Protein AF-A0A423VAD0-F1 (afdb_monomer_lite)

Structure (mmCIF, N/CA/C/O backbone):
data_AF-A0A423VAD0-F1
#
_entry.id   AF-A0A423VAD0-F1
#
loop_
_atom_site.group_PDB
_atom_site.id
_atom_site.type_symbol
_atom_site.label_atom_id
_atom_site.label_alt_id
_atom_site.label_comp_id
_atom_site.label_asym_id
_atom_site.label_entity_id
_atom_site.label_seq_id
_atom_site.pdbx_PDB_ins_code
_atom_site.Cartn_x
_atom_site.Cartn_y
_atom_site.Cartn_z
_atom_site.occupancy
_atom_site.B_iso_or_equiv
_atom_site.auth_seq_id
_atom_site.auth_comp_id
_atom_site.auth_asym_id
_atom_site.auth_atom_id
_atom_site.pdbx_PDB_model_num
ATOM 1 N N . MET A 1 1 ? 14.110 -8.536 2.008 1.00 64.75 1 MET A N 1
ATOM 2 C CA . MET A 1 1 ? 13.795 -7.100 1.886 1.00 64.75 1 MET A CA 1
ATOM 3 C C . MET A 1 1 ? 12.645 -6.862 0.919 1.00 64.75 1 MET A C 1
ATOM 5 O O . MET A 1 1 ? 12.674 -7.348 -0.203 1.00 64.75 1 MET A O 1
ATOM 9 N N . ALA A 1 2 ? 11.632 -6.117 1.359 1.00 77.94 2 ALA A N 1
ATOM 10 C CA . ALA A 1 2 ? 10.536 -5.633 0.522 1.00 77.94 2 ALA A CA 1
ATOM 11 C C . ALA A 1 2 ? 10.443 -4.111 0.648 1.00 77.94 2 ALA A C 1
ATOM 13 O O . ALA A 1 2 ? 10.500 -3.592 1.762 1.00 77.94 2 ALA A O 1
ATOM 14 N N . GLY A 1 3 ? 10.275 -3.401 -0.464 1.00 88.12 3 GLY A N 1
ATOM 15 C CA . GLY A 1 3 ? 10.069 -1.961 -0.432 1.00 88.12 3 GLY A CA 1
ATOM 16 C C . GLY A 1 3 ? 8.711 -1.564 0.150 1.00 88.12 3 GLY A C 1
ATOM 17 O O . GLY A 1 3 ? 7.697 -2.228 -0.081 1.00 88.12 3 GLY A O 1
ATOM 18 N N . VAL A 1 4 ? 8.691 -0.444 0.870 1.00 91.06 4 VAL A N 1
ATOM 19 C CA . VAL A 1 4 ? 7.504 0.187 1.457 1.00 91.06 4 VAL A CA 1
ATOM 20 C C . VAL A 1 4 ? 7.552 1.704 1.264 1.00 91.06 4 VAL A C 1
ATOM 22 O O . VAL A 1 4 ? 8.609 2.292 1.045 1.00 91.06 4 VAL A O 1
ATOM 25 N N . CYS A 1 5 ? 6.385 2.337 1.338 1.00 91.94 5 CYS A N 1
ATOM 26 C CA . CYS A 1 5 ? 6.221 3.783 1.225 1.00 91.94 5 CYS A CA 1
ATOM 27 C C . CYS A 1 5 ? 5.846 4.369 2.590 1.00 91.94 5 CYS A C 1
ATOM 29 O O . CYS A 1 5 ? 5.021 3.793 3.307 1.00 91.94 5 CYS A O 1
ATOM 31 N N . LEU A 1 6 ? 6.401 5.533 2.929 1.00 90.19 6 LEU A N 1
ATOM 32 C CA . LEU A 1 6 ? 6.030 6.292 4.124 1.00 90.19 6 LEU A CA 1
ATOM 33 C C . LEU A 1 6 ? 5.106 7.447 3.730 1.00 90.19 6 LEU A C 1
ATOM 35 O O . LEU A 1 6 ? 5.550 8.483 3.233 1.00 90.19 6 LEU A O 1
ATOM 39 N N . GLY A 1 7 ? 3.804 7.242 3.928 1.00 86.06 7 GLY A N 1
ATOM 40 C CA . GLY A 1 7 ? 2.803 8.299 3.791 1.00 86.06 7 GLY A CA 1
ATOM 41 C C . GLY A 1 7 ? 2.794 9.259 4.986 1.00 86.06 7 GLY A C 1
ATOM 42 O O . GLY A 1 7 ? 3.551 9.093 5.947 1.00 86.06 7 GLY A O 1
ATOM 43 N N . ASN A 1 8 ? 1.911 10.256 4.932 1.00 87.69 8 ASN A N 1
ATOM 44 C CA . ASN A 1 8 ? 1.850 11.335 5.920 1.00 87.69 8 ASN A CA 1
ATOM 45 C C . ASN A 1 8 ? 1.626 10.851 7.359 1.00 87.69 8 ASN A C 1
ATOM 47 O O . ASN A 1 8 ? 2.224 11.419 8.267 1.00 87.69 8 ASN A O 1
ATOM 51 N N . ASP A 1 9 ? 0.801 9.827 7.590 1.00 89.88 9 ASP A N 1
ATOM 52 C CA . ASP A 1 9 ? 0.540 9.326 8.947 1.00 89.88 9 ASP A CA 1
ATOM 53 C C . ASP A 1 9 ? 1.790 8.668 9.540 1.00 89.88 9 ASP A C 1
ATOM 55 O O . ASP A 1 9 ? 2.101 8.863 10.714 1.00 89.88 9 ASP A O 1
ATOM 59 N N . VAL A 1 10 ? 2.566 7.951 8.717 1.00 90.25 10 VAL A N 1
ATOM 60 C CA . VAL A 1 10 ? 3.849 7.384 9.159 1.00 90.25 10 VAL A CA 1
ATOM 61 C C . VAL A 1 10 ? 4.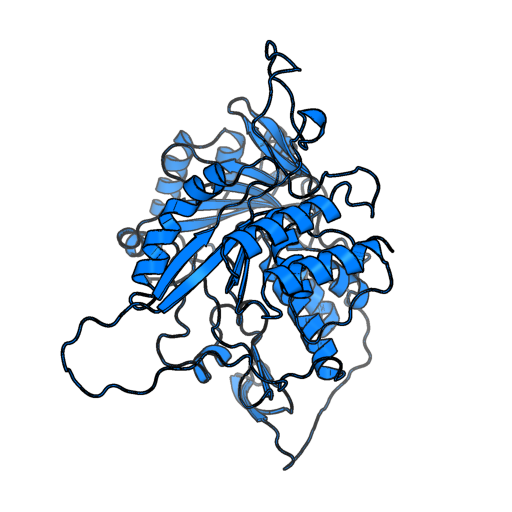843 8.497 9.469 1.00 90.25 10 VAL A C 1
ATOM 63 O O . VAL A 1 10 ? 5.497 8.459 10.504 1.00 90.25 10 VAL A O 1
ATOM 66 N N . GLN A 1 11 ? 4.936 9.512 8.611 1.00 89.88 11 GLN A N 1
ATOM 67 C CA . GLN A 1 11 ? 5.843 10.640 8.831 1.00 89.88 11 GLN A CA 1
ATOM 68 C C . GLN A 1 11 ? 5.476 11.441 10.090 1.00 89.88 11 GLN A C 1
ATOM 70 O O . GLN A 1 11 ? 6.362 11.827 10.848 1.00 89.88 11 GLN A O 1
ATOM 75 N N . GLN A 1 12 ? 4.184 11.647 10.364 1.00 89.19 12 GLN A N 1
ATOM 76 C CA . GLN A 1 12 ? 3.722 12.280 11.603 1.00 89.19 12 GLN A CA 1
ATOM 77 C C . GLN A 1 12 ? 4.050 11.440 12.840 1.00 89.19 12 GLN A C 1
ATOM 79 O O . GLN A 1 12 ? 4.456 11.997 13.860 1.00 89.19 12 GLN A O 1
ATOM 84 N N . LEU A 1 13 ? 3.901 10.113 12.754 1.00 87.94 13 LEU A N 1
ATOM 85 C CA . LEU A 1 13 ? 4.298 9.198 13.822 1.00 87.94 13 LEU A CA 1
ATOM 86 C C . LEU A 1 13 ? 5.807 9.299 14.089 1.00 87.94 13 LEU A C 1
ATOM 88 O O . LEU A 1 13 ? 6.215 9.514 15.228 1.00 87.94 13 LEU A O 1
ATOM 92 N N . LEU A 1 14 ? 6.629 9.207 13.040 1.00 89.50 14 LEU A N 1
ATOM 93 C CA . LEU A 1 14 ? 8.085 9.292 13.152 1.00 89.50 14 LEU A CA 1
ATOM 94 C C . LEU A 1 14 ? 8.522 10.654 13.701 1.00 89.50 14 LEU A C 1
ATOM 96 O O . LEU A 1 14 ? 9.296 10.701 14.643 1.00 89.50 14 LEU A O 1
ATOM 100 N N . LYS A 1 15 ? 7.942 11.766 13.241 1.00 88.94 15 LYS A N 1
ATOM 101 C CA . LYS A 1 15 ? 8.252 13.104 13.777 1.00 88.94 15 LYS A CA 1
ATOM 102 C C . LYS A 1 15 ? 8.069 13.210 15.299 1.00 88.94 15 LYS A C 1
ATOM 104 O O . LYS A 1 15 ? 8.718 14.033 15.936 1.00 88.94 15 LYS A O 1
ATOM 109 N N . ARG A 1 16 ? 7.156 12.423 15.875 1.00 86.38 16 ARG A N 1
ATOM 110 C CA . ARG A 1 16 ? 6.853 12.436 17.313 1.00 86.38 16 ARG A CA 1
ATOM 111 C C . ARG A 1 16 ? 7.704 11.462 18.122 1.00 86.38 16 ARG A C 1
ATOM 113 O O . ARG A 1 16 ? 7.994 11.762 19.274 1.00 86.38 16 ARG A O 1
ATOM 120 N N . PHE A 1 17 ? 8.030 10.302 17.557 1.00 83.12 17 PHE A N 1
ATOM 121 C CA . PHE A 1 17 ? 8.564 9.162 18.313 1.00 83.12 17 PHE A CA 1
ATOM 122 C C . PHE A 1 17 ? 9.903 8.633 17.800 1.00 83.12 17 PHE A C 1
ATOM 124 O O . PHE A 1 17 ? 10.490 7.767 18.440 1.00 83.12 17 PHE A O 1
ATOM 131 N N . ASP A 1 18 ? 10.377 9.110 16.653 1.00 86.69 18 ASP A N 1
ATOM 132 C CA . ASP A 1 18 ? 11.647 8.691 16.085 1.00 86.69 18 ASP A CA 1
ATOM 133 C C . ASP A 1 18 ? 12.791 9.566 16.608 1.00 86.69 18 ASP A C 1
ATOM 135 O O . ASP A 1 18 ? 13.058 10.648 16.087 1.00 86.69 18 ASP A O 1
ATOM 139 N N . GLY A 1 19 ? 13.476 9.079 17.641 1.00 82.38 19 GLY A N 1
ATOM 140 C CA . GLY A 1 19 ? 14.616 9.749 18.268 1.00 82.38 19 GLY A CA 1
ATOM 141 C C . GLY A 1 19 ? 15.916 9.677 17.470 1.00 82.38 19 GLY A C 1
ATOM 142 O O . GLY A 1 19 ? 16.950 10.068 17.995 1.00 82.38 19 GLY A O 1
ATOM 143 N N . LEU A 1 20 ? 15.880 9.155 16.245 1.00 82.38 20 LEU A N 1
ATOM 144 C CA . LEU A 1 20 ? 17.068 8.896 15.436 1.00 82.38 20 LEU A CA 1
ATOM 145 C C . LEU A 1 20 ? 17.014 9.597 14.062 1.00 82.38 20 LEU A C 1
ATOM 147 O O . LEU A 1 20 ? 17.684 9.181 13.107 1.00 82.38 20 LEU A O 1
ATOM 151 N N . SER A 1 21 ? 16.135 10.597 13.912 1.00 81.75 21 SER A N 1
ATOM 152 C CA . SER A 1 21 ? 15.786 11.275 12.646 1.00 81.75 21 SER A CA 1
ATOM 153 C C . SER A 1 21 ? 16.973 11.769 11.798 1.00 81.75 21 SER A C 1
ATOM 155 O O . SER A 1 21 ? 16.810 11.994 10.601 1.00 81.75 21 SER A O 1
ATOM 157 N N . GLU A 1 22 ? 18.158 11.897 12.394 1.00 79.69 22 GLU A N 1
ATOM 158 C CA . GLU A 1 22 ? 19.431 12.188 11.737 1.00 79.69 22 GLU A CA 1
ATOM 159 C C . GLU A 1 22 ? 19.926 11.078 10.797 1.00 79.69 22 GLU A C 1
ATOM 161 O O . GLU A 1 22 ? 20.658 11.368 9.854 1.00 79.69 22 GLU A O 1
ATOM 166 N N . ILE A 1 23 ? 19.528 9.822 11.019 1.00 82.25 23 ILE A N 1
ATOM 167 C CA . ILE A 1 23 ? 19.828 8.713 10.109 1.00 82.25 23 ILE A CA 1
ATOM 168 C C . ILE A 1 23 ? 18.720 8.663 9.048 1.00 82.25 23 ILE A C 1
ATOM 170 O O . ILE A 1 23 ? 17.555 8.425 9.397 1.00 82.25 23 ILE A O 1
ATOM 174 N N . PRO A 1 24 ? 19.047 8.854 7.758 1.00 85.94 24 PRO A N 1
ATOM 175 C CA . PRO A 1 24 ? 18.057 8.816 6.693 1.00 85.94 24 PRO A CA 1
ATOM 176 C C . PRO A 1 24 ? 17.346 7.464 6.626 1.00 85.94 24 PRO A C 1
ATOM 178 O O . PRO A 1 24 ? 17.976 6.413 6.550 1.00 85.94 24 PRO A O 1
ATOM 181 N N . LEU A 1 25 ? 16.013 7.491 6.613 1.00 89.62 25 LEU A N 1
ATOM 182 C CA . LEU A 1 25 ? 15.210 6.268 6.578 1.00 89.62 25 LEU A CA 1
ATOM 183 C C . LEU A 1 25 ? 14.926 5.782 5.153 1.00 89.62 25 LEU A C 1
ATOM 185 O O . LEU A 1 25 ? 14.546 4.634 4.956 1.00 89.62 25 LEU A O 1
ATOM 189 N N . GLY A 1 26 ? 15.074 6.629 4.141 1.00 92.50 26 GLY A N 1
ATOM 190 C CA . GLY A 1 26 ? 14.735 6.289 2.767 1.00 92.50 26 GLY A CA 1
ATOM 191 C C . GLY A 1 26 ? 15.058 7.416 1.805 1.00 92.50 26 GLY A C 1
ATOM 192 O O . GLY A 1 26 ? 15.664 8.414 2.186 1.00 92.50 26 GLY A O 1
ATOM 193 N N . MET A 1 27 ? 14.629 7.256 0.558 1.00 92.12 27 MET A N 1
ATOM 194 C CA . MET A 1 27 ? 14.809 8.271 -0.479 1.00 92.12 27 MET A CA 1
ATOM 195 C C . MET A 1 27 ? 13.488 8.915 -0.837 1.00 92.12 27 MET A C 1
ATOM 197 O O . MET A 1 27 ? 12.448 8.258 -0.896 1.00 92.12 27 MET A O 1
ATOM 201 N N . GLN A 1 28 ? 13.555 10.205 -1.121 1.00 92.06 28 GLN A N 1
ATOM 202 C CA . GLN A 1 28 ? 12.422 10.966 -1.597 1.00 92.06 28 GLN A CA 1
ATOM 203 C C . GLN A 1 28 ? 12.138 10.624 -3.066 1.00 92.06 28 GLN A C 1
ATOM 205 O O . GLN A 1 28 ? 12.994 10.828 -3.921 1.00 92.06 28 GLN A O 1
ATOM 210 N N . ALA A 1 29 ? 10.928 10.147 -3.350 1.00 91.94 29 ALA A N 1
ATOM 211 C CA . ALA A 1 29 ? 10.384 10.023 -4.695 1.00 91.94 29 ALA A CA 1
ATOM 212 C C . ALA A 1 29 ? 9.397 11.167 -4.951 1.00 91.94 29 ALA A C 1
ATOM 214 O O . ALA A 1 29 ? 8.457 11.378 -4.173 1.00 91.94 29 ALA A O 1
ATOM 215 N N . MET A 1 30 ? 9.619 11.889 -6.048 1.00 92.56 30 MET A N 1
ATOM 216 C CA . MET A 1 30 ? 8.845 13.079 -6.415 1.00 92.56 30 MET A CA 1
ATOM 217 C C . MET A 1 30 ? 7.908 12.835 -7.597 1.00 92.56 30 MET A C 1
ATOM 219 O O . MET A 1 30 ? 6.948 13.573 -7.788 1.00 92.56 30 MET A O 1
ATOM 223 N N . LEU A 1 31 ? 8.156 11.786 -8.380 1.00 94.19 31 LEU A N 1
ATOM 224 C CA . LEU A 1 31 ? 7.397 11.479 -9.584 1.00 94.19 31 LEU A CA 1
ATOM 225 C C . LEU A 1 31 ? 7.005 10.000 -9.625 1.00 94.19 31 LEU A C 1
ATOM 227 O O . LEU A 1 31 ? 7.768 9.108 -9.236 1.00 94.19 31 LEU A O 1
ATOM 231 N N . LEU A 1 32 ? 5.810 9.744 -10.150 1.00 94.25 32 LEU A N 1
ATOM 232 C CA . LEU A 1 32 ? 5.531 8.509 -10.864 1.00 94.25 32 LEU A CA 1
ATOM 233 C C . LEU A 1 32 ? 5.855 8.749 -12.332 1.00 94.25 32 LEU A C 1
ATOM 235 O O . LEU A 1 32 ? 5.406 9.727 -12.938 1.00 94.25 32 LEU A O 1
ATOM 239 N N . GLN A 1 33 ? 6.635 7.841 -12.890 1.00 95.81 33 GLN A N 1
ATOM 240 C CA . GLN A 1 33 ? 7.090 7.917 -14.267 1.00 95.81 33 GLN A CA 1
ATOM 241 C C . GLN A 1 33 ? 6.909 6.575 -14.959 1.00 95.81 33 GLN A C 1
ATOM 243 O O . GLN A 1 33 ? 6.750 5.542 -14.313 1.00 95.81 33 GLN A O 1
ATOM 248 N N . SER A 1 34 ? 6.907 6.591 -16.280 1.00 94.75 34 SER A N 1
ATOM 249 C CA . SER A 1 34 ? 6.907 5.403 -17.124 1.00 94.75 34 SER A CA 1
ATOM 250 C C . SER A 1 34 ? 8.080 5.444 -18.089 1.00 94.75 34 SER A C 1
ATOM 252 O O . SER A 1 34 ? 8.756 6.468 -18.191 1.00 94.75 34 SER A O 1
ATOM 254 N N . LEU A 1 35 ? 8.342 4.321 -18.745 1.00 93.06 35 LEU A N 1
ATOM 255 C CA . LEU A 1 35 ? 9.378 4.205 -19.758 1.00 93.06 35 LEU A CA 1
ATOM 256 C C . LEU A 1 35 ? 8.719 3.907 -21.106 1.00 93.06 35 LEU A C 1
ATOM 258 O O . LEU A 1 35 ? 7.972 2.929 -21.220 1.00 93.06 35 LEU A O 1
ATOM 262 N N . ASP A 1 36 ? 8.987 4.742 -22.103 1.00 86.94 36 ASP A N 1
ATOM 263 C CA . ASP A 1 36 ? 8.614 4.467 -23.489 1.00 86.94 36 ASP A CA 1
ATOM 264 C C . ASP A 1 36 ? 9.477 3.322 -24.069 1.00 86.94 36 ASP A C 1
ATOM 266 O O . ASP A 1 36 ? 10.528 2.987 -23.514 1.00 86.94 36 ASP A O 1
ATOM 270 N N . PRO A 1 37 ? 9.070 2.692 -25.190 1.00 83.12 37 PRO A N 1
ATOM 271 C CA . PRO A 1 37 ? 9.843 1.613 -25.816 1.00 83.12 37 PRO A CA 1
ATOM 272 C C . PRO A 1 37 ? 11.271 1.993 -26.237 1.00 83.12 37 PRO A C 1
ATOM 274 O O . PRO A 1 37 ? 12.100 1.108 -26.424 1.00 83.12 37 PRO A O 1
ATOM 277 N N . ASP A 1 38 ? 11.553 3.285 -26.399 1.00 87.38 38 ASP A N 1
ATOM 278 C CA . ASP A 1 38 ? 12.866 3.845 -26.734 1.00 87.38 38 ASP A CA 1
ATOM 279 C C . ASP A 1 38 ? 13.691 4.244 -25.494 1.00 87.38 38 ASP A C 1
ATOM 281 O O . ASP A 1 38 ? 14.690 4.946 -25.618 1.00 87.38 38 ASP A O 1
ATOM 285 N N . ASN A 1 39 ? 13.277 3.800 -24.302 1.00 88.62 39 ASN A N 1
ATOM 286 C CA . ASN A 1 39 ? 13.847 4.154 -23.001 1.00 88.62 39 ASN A CA 1
ATOM 287 C C . ASN A 1 39 ? 13.663 5.627 -22.585 1.00 88.62 39 ASN A C 1
ATOM 289 O O . ASN A 1 39 ? 14.276 6.072 -21.611 1.00 88.62 39 ASN A O 1
ATOM 293 N N . THR A 1 40 ? 12.779 6.385 -23.240 1.00 91.81 40 THR A N 1
ATOM 294 C CA . THR A 1 40 ? 12.458 7.747 -22.797 1.00 91.81 40 THR A CA 1
ATOM 295 C C . THR A 1 40 ? 11.637 7.723 -21.507 1.00 91.81 40 THR A C 1
ATOM 297 O O . THR A 1 40 ? 10.582 7.089 -21.427 1.00 91.81 40 THR A O 1
ATOM 300 N N . ILE A 1 41 ? 12.092 8.453 -20.485 1.00 94.62 41 ILE A N 1
ATOM 301 C CA . ILE A 1 41 ? 11.360 8.615 -19.224 1.00 94.62 41 ILE A CA 1
ATOM 302 C C . ILE A 1 41 ? 10.182 9.574 -19.434 1.00 94.62 41 ILE A C 1
ATOM 304 O O . ILE A 1 41 ? 10.354 10.714 -19.866 1.00 94.62 41 ILE A O 1
ATOM 308 N N . ARG A 1 42 ? 8.977 9.132 -19.067 1.00 94.75 42 ARG A N 1
ATOM 309 C CA . ARG A 1 42 ? 7.734 9.913 -19.120 1.00 94.75 42 ARG A CA 1
ATOM 310 C C . ARG A 1 42 ? 7.122 10.058 -17.729 1.00 94.75 42 ARG A C 1
ATOM 312 O O . ARG A 1 42 ? 6.392 9.159 -17.294 1.00 94.75 42 ARG A O 1
ATOM 319 N N . PRO A 1 43 ? 7.399 11.158 -17.012 1.00 94.75 43 PRO A N 1
ATOM 320 C CA . PRO A 1 43 ? 6.664 11.507 -15.802 1.00 94.75 43 PRO A CA 1
ATOM 321 C C . PRO A 1 43 ? 5.174 11.667 -16.112 1.00 94.75 43 PRO A C 1
ATOM 323 O O . PRO A 1 43 ? 4.815 12.244 -17.135 1.00 94.75 43 PRO A O 1
ATOM 326 N N . PHE A 1 44 ? 4.306 11.160 -15.239 1.00 93.88 44 PHE A N 1
ATOM 327 C CA . PHE A 1 44 ? 2.852 11.268 -15.425 1.00 93.88 44 PHE A CA 1
ATOM 328 C C . PHE A 1 44 ? 2.089 11.674 -14.161 1.00 93.88 44 PHE A C 1
ATOM 330 O O . PHE A 1 44 ? 0.887 11.922 -14.226 1.00 93.88 44 PHE A O 1
ATOM 337 N N . MET A 1 45 ? 2.746 11.712 -13.000 1.00 91.81 45 MET A N 1
ATOM 338 C CA . MET A 1 45 ? 2.131 12.171 -11.757 1.00 91.81 45 MET A CA 1
ATOM 339 C C . MET A 1 45 ? 3.194 12.676 -10.793 1.00 91.81 45 MET A C 1
ATOM 341 O O . MET A 1 45 ? 4.160 11.969 -10.512 1.00 91.81 45 MET A O 1
ATOM 345 N N . GLU A 1 46 ? 2.979 13.859 -10.232 1.00 91.94 46 GLU A N 1
ATOM 346 C CA . GLU A 1 46 ? 3.761 14.340 -9.099 1.00 91.94 46 GLU A CA 1
ATOM 347 C C . GLU A 1 46 ? 3.288 13.681 -7.804 1.00 91.94 46 GLU A C 1
ATOM 349 O O . GLU A 1 46 ? 2.093 13.510 -7.547 1.00 91.94 46 GLU A O 1
ATOM 354 N N . ILE A 1 47 ? 4.247 13.288 -6.976 1.00 87.19 47 ILE A N 1
ATOM 355 C CA . ILE A 1 47 ? 4.025 12.686 -5.669 1.00 87.19 47 ILE A CA 1
ATOM 356 C C . ILE A 1 47 ? 5.023 13.257 -4.665 1.00 87.19 47 ILE A C 1
ATOM 358 O O . ILE A 1 47 ? 5.998 13.910 -5.010 1.00 87.19 47 ILE A O 1
ATOM 362 N N . ASN A 1 48 ? 4.794 12.977 -3.389 1.00 85.75 48 ASN A N 1
ATOM 363 C CA . ASN A 1 48 ? 5.769 13.228 -2.342 1.00 85.75 48 ASN A CA 1
ATOM 364 C C . ASN A 1 48 ? 5.750 12.017 -1.408 1.00 85.75 48 ASN A C 1
ATOM 366 O O . ASN A 1 48 ? 4.843 11.871 -0.585 1.00 85.75 48 ASN A O 1
ATOM 370 N N . ARG A 1 49 ? 6.675 11.078 -1.629 1.00 87.06 49 ARG A N 1
ATOM 371 C CA . ARG A 1 49 ? 6.736 9.807 -0.898 1.00 87.06 49 ARG A CA 1
ATOM 372 C C . ARG A 1 49 ? 8.174 9.477 -0.534 1.00 87.06 49 ARG A C 1
ATOM 374 O O . ARG A 1 49 ? 9.041 9.498 -1.397 1.00 87.06 49 ARG A O 1
ATOM 381 N N . ILE A 1 50 ? 8.403 9.073 0.712 1.00 92.31 50 ILE A N 1
ATOM 382 C CA . ILE A 1 50 ? 9.679 8.472 1.105 1.00 92.31 50 ILE A CA 1
ATOM 383 C C . ILE A 1 50 ? 9.593 6.968 0.841 1.00 92.31 50 ILE A C 1
ATOM 385 O O . ILE A 1 50 ? 8.737 6.275 1.403 1.00 92.31 50 ILE A O 1
ATOM 389 N N . MET A 1 51 ? 10.478 6.472 -0.015 1.00 94.12 51 MET A N 1
ATOM 390 C CA . MET A 1 51 ? 10.620 5.059 -0.343 1.00 94.12 51 MET A CA 1
ATOM 391 C C . MET A 1 51 ? 11.704 4.442 0.536 1.00 94.12 51 MET A C 1
ATOM 393 O O . MET A 1 51 ? 12.839 4.918 0.584 1.00 94.12 51 MET A O 1
ATOM 397 N N . THR A 1 52 ? 11.348 3.380 1.253 1.00 94.75 52 THR A N 1
ATOM 398 C CA . THR A 1 52 ? 12.253 2.654 2.150 1.00 94.75 52 THR A CA 1
ATOM 399 C C . THR A 1 52 ? 12.049 1.142 2.035 1.00 94.75 52 THR A C 1
ATOM 401 O O . THR A 1 52 ? 11.227 0.675 1.245 1.00 94.75 52 THR A O 1
ATOM 404 N N . SER A 1 53 ? 12.802 0.355 2.796 1.00 93.31 53 SER A N 1
ATOM 405 C CA . SER A 1 53 ? 12.576 -1.075 2.972 1.00 93.31 53 SER A CA 1
ATOM 406 C C . SER A 1 53 ? 11.792 -1.333 4.261 1.00 93.31 53 SER A C 1
ATOM 408 O O . SER A 1 53 ? 11.866 -0.572 5.228 1.00 93.31 53 SER A O 1
ATOM 410 N N . TRP A 1 54 ? 11.017 -2.419 4.283 1.00 89.31 54 TRP A N 1
ATOM 411 C CA . TRP A 1 54 ? 10.349 -2.872 5.504 1.00 89.31 54 TRP A CA 1
ATOM 412 C C . TRP A 1 54 ? 11.353 -3.118 6.628 1.00 89.31 54 TRP A C 1
ATOM 414 O O . TRP A 1 54 ? 11.088 -2.742 7.762 1.00 89.31 54 TRP A O 1
ATOM 424 N N . ASP A 1 55 ? 12.509 -3.694 6.302 1.00 88.06 55 ASP A N 1
ATOM 425 C CA . ASP A 1 55 ? 13.532 -4.039 7.285 1.00 88.06 55 ASP A CA 1
ATOM 426 C C . ASP A 1 55 ? 14.127 -2.771 7.916 1.00 88.06 55 ASP A C 1
ATOM 428 O O . ASP A 1 55 ? 14.242 -2.710 9.138 1.00 88.06 55 ASP A O 1
ATOM 432 N N . ALA A 1 56 ? 14.377 -1.716 7.127 1.00 90.06 56 ALA A N 1
ATOM 433 C CA . ALA A 1 56 ? 14.811 -0.419 7.646 1.00 90.06 56 ALA A CA 1
ATOM 434 C C . ALA A 1 56 ? 13.746 0.215 8.556 1.00 90.06 56 ALA A C 1
ATOM 436 O O . ALA A 1 56 ? 14.042 0.555 9.699 1.00 90.06 56 ALA A O 1
ATOM 437 N N . LEU A 1 57 ? 12.489 0.316 8.099 1.00 90.81 57 LEU A N 1
ATOM 438 C CA . LEU A 1 57 ? 11.393 0.878 8.900 1.00 90.81 57 LEU A CA 1
ATOM 439 C C . LEU A 1 57 ? 11.149 0.085 10.191 1.00 90.81 57 LEU A C 1
ATOM 441 O O . LEU A 1 57 ? 11.011 0.673 11.262 1.00 90.81 57 LEU A O 1
ATOM 445 N N . TYR A 1 58 ? 11.091 -1.243 10.105 1.00 86.50 58 TYR A N 1
ATOM 446 C CA . TYR A 1 58 ? 10.855 -2.110 11.254 1.00 86.50 58 TYR A CA 1
ATOM 447 C C . TYR A 1 58 ? 11.998 -2.010 12.261 1.00 86.50 58 TYR A C 1
ATOM 449 O O . TYR A 1 58 ? 11.742 -1.776 13.439 1.00 86.50 58 TYR A O 1
ATOM 457 N N . SER A 1 59 ? 13.248 -2.128 11.806 1.00 86.12 59 SER A N 1
ATOM 458 C CA . SER A 1 59 ? 14.431 -2.054 12.674 1.00 86.12 59 SER A CA 1
ATOM 459 C C . SER A 1 59 ? 14.540 -0.689 13.344 1.00 86.12 59 SER A C 1
ATOM 461 O O . SER A 1 59 ? 14.898 -0.598 14.515 1.00 86.12 59 SER A O 1
ATOM 463 N N . ARG A 1 60 ? 14.144 0.366 12.629 1.00 87.19 60 ARG A N 1
ATOM 464 C CA . ARG A 1 60 ? 14.081 1.728 13.138 1.00 87.19 60 ARG A CA 1
ATOM 465 C C . ARG A 1 60 ? 13.038 1.922 14.233 1.00 87.19 60 ARG A C 1
ATOM 467 O O . ARG A 1 60 ? 13.345 2.453 15.299 1.00 87.19 60 ARG A O 1
ATOM 474 N N . LEU A 1 61 ? 11.805 1.489 13.985 1.00 85.25 61 LEU A N 1
ATOM 475 C CA . LEU A 1 61 ? 10.738 1.542 14.984 1.00 85.25 61 LEU A CA 1
ATOM 476 C C . LEU A 1 61 ? 11.081 0.669 16.193 1.00 85.25 61 LEU A C 1
ATOM 478 O O . LEU A 1 61 ? 10.839 1.063 17.330 1.00 85.25 61 LEU A O 1
ATOM 482 N N . ARG A 1 62 ? 11.687 -0.497 15.950 1.00 81.50 62 ARG A N 1
ATOM 483 C CA . ARG A 1 62 ? 12.105 -1.420 16.999 1.00 81.50 62 ARG A CA 1
ATOM 484 C C . ARG A 1 62 ? 13.190 -0.812 17.880 1.00 81.50 62 ARG A C 1
ATOM 486 O O . ARG A 1 62 ? 13.018 -0.829 19.089 1.00 81.50 62 ARG A O 1
ATOM 493 N N . ALA A 1 63 ? 14.218 -0.201 17.293 1.00 79.81 63 ALA A N 1
ATOM 494 C CA . ALA A 1 63 ? 15.281 0.467 18.040 1.00 79.81 63 ALA A CA 1
ATOM 495 C C . ALA A 1 63 ? 14.762 1.625 18.910 1.00 79.81 63 ALA A C 1
ATOM 497 O O . ALA A 1 63 ? 15.245 1.812 20.020 1.00 79.81 63 ALA A O 1
ATOM 498 N N . ASN A 1 64 ? 13.747 2.366 18.453 1.00 76.50 64 ASN A N 1
ATOM 499 C CA . ASN A 1 64 ? 13.077 3.380 19.279 1.00 76.50 64 ASN A CA 1
ATOM 500 C C . ASN A 1 64 ? 12.215 2.777 20.404 1.00 76.50 64 ASN A C 1
ATOM 502 O O . ASN A 1 64 ? 11.926 3.459 21.383 1.00 76.50 64 ASN A O 1
ATOM 506 N N . PHE A 1 65 ? 11.769 1.528 20.258 1.00 76.56 65 PHE A N 1
ATOM 507 C CA . PHE A 1 65 ? 10.880 0.867 21.211 1.00 76.56 65 PHE A CA 1
ATOM 508 C C . PHE A 1 65 ? 11.630 0.056 22.275 1.00 76.56 65 PHE A C 1
ATOM 510 O O . PHE A 1 65 ? 11.323 0.173 23.457 1.00 76.56 65 PHE A O 1
ATOM 517 N N . ASP A 1 66 ? 12.579 -0.792 21.866 1.00 70.56 66 ASP A N 1
ATOM 518 C CA . ASP A 1 66 ? 13.308 -1.701 22.759 1.00 70.56 66 ASP A CA 1
ATOM 519 C C . ASP A 1 66 ? 14.785 -1.351 22.953 1.00 70.56 66 ASP A C 1
ATOM 521 O O . ASP A 1 66 ? 15.471 -2.037 23.714 1.00 70.56 66 ASP A O 1
ATOM 525 N N . PHE A 1 67 ? 15.261 -0.289 22.296 1.00 70.81 67 PHE A N 1
ATOM 526 C CA . PHE A 1 67 ? 16.611 0.260 22.453 1.00 70.81 67 PHE A CA 1
ATOM 527 C C . PHE A 1 67 ? 17.724 -0.740 22.129 1.00 70.81 67 PHE A C 1
ATOM 529 O O . PHE A 1 67 ? 18.836 -0.635 22.648 1.00 70.81 67 PHE A O 1
ATOM 536 N N . ARG A 1 68 ? 17.445 -1.731 21.272 1.00 69.50 68 ARG A N 1
ATOM 537 C CA . ARG A 1 68 ? 18.447 -2.705 20.832 1.00 69.50 68 ARG A CA 1
ATOM 538 C C . ARG A 1 68 ? 19.143 -2.247 19.564 1.00 69.50 68 ARG A C 1
ATOM 540 O O . ARG A 1 68 ? 18.501 -1.867 18.583 1.00 69.50 68 ARG A O 1
ATOM 547 N N . ALA A 1 69 ? 20.467 -2.356 19.585 1.00 71.06 69 ALA A N 1
ATOM 548 C CA . ALA A 1 69 ? 21.283 -2.154 18.405 1.00 71.06 69 ALA A CA 1
ATOM 549 C C . ALA A 1 69 ? 21.013 -3.256 17.371 1.00 71.06 69 ALA A C 1
ATOM 551 O O . ALA A 1 69 ? 20.743 -4.408 17.722 1.00 71.06 69 ALA A O 1
ATOM 552 N N . ASN A 1 70 ? 21.096 -2.895 16.099 1.00 77.00 70 ASN A N 1
ATOM 553 C CA . ASN A 1 70 ? 21.067 -3.810 14.963 1.00 77.00 70 ASN A CA 1
ATOM 554 C C . ASN A 1 70 ? 21.851 -3.199 13.792 1.00 77.00 70 ASN A C 1
ATOM 556 O O . ASN A 1 70 ? 22.291 -2.054 13.876 1.00 77.00 70 ASN A O 1
ATOM 560 N N . ASP A 1 71 ? 21.986 -3.937 12.693 1.00 76.19 71 ASP A N 1
ATOM 561 C CA . ASP A 1 71 ? 22.782 -3.509 11.535 1.00 76.19 71 ASP A CA 1
ATOM 562 C C . ASP A 1 71 ? 22.275 -2.208 10.881 1.00 76.19 71 ASP A C 1
ATOM 564 O O . ASP A 1 71 ? 23.057 -1.485 10.271 1.00 76.19 71 ASP A O 1
ATOM 568 N N . TYR A 1 72 ? 20.987 -1.876 11.029 1.00 70.81 72 TYR A N 1
ATOM 569 C CA . TYR A 1 72 ? 20.403 -0.615 10.550 1.00 70.81 72 TYR A CA 1
ATOM 570 C C . TYR A 1 72 ? 20.506 0.525 11.574 1.00 70.81 72 TYR A C 1
ATOM 572 O O . TYR A 1 72 ? 20.487 1.696 11.203 1.00 70.81 72 TYR A O 1
ATOM 580 N N . VAL A 1 73 ? 20.568 0.200 12.868 1.00 70.31 73 VAL A N 1
ATOM 581 C CA . VAL A 1 73 ? 20.632 1.159 13.979 1.00 70.31 73 VAL A CA 1
ATOM 582 C C . VAL A 1 73 ? 21.657 0.665 15.007 1.00 70.31 73 VAL A C 1
ATOM 584 O O . VAL A 1 73 ? 21.283 0.070 16.020 1.00 70.31 73 VAL A O 1
ATOM 587 N N . PRO A 1 74 ? 22.962 0.876 14.769 1.00 69.56 74 PRO A N 1
ATOM 588 C CA . PRO A 1 74 ? 24.015 0.361 15.646 1.00 69.56 74 PRO A CA 1
ATOM 589 C C . PRO A 1 74 ? 24.103 1.109 16.986 1.00 69.56 74 PRO A C 1
ATOM 591 O O . PRO A 1 74 ? 24.619 0.565 17.959 1.00 69.56 74 PRO A O 1
ATOM 594 N N . GLN A 1 75 ? 23.589 2.343 17.053 1.00 73.19 75 GLN A N 1
ATOM 595 C CA . GLN A 1 75 ? 23.540 3.169 18.262 1.00 73.19 75 GLN A CA 1
ATOM 596 C C . GLN A 1 75 ? 22.087 3.597 18.529 1.00 73.19 75 GLN A C 1
ATOM 598 O O . GLN A 1 75 ? 21.673 4.667 18.088 1.00 73.19 75 GLN 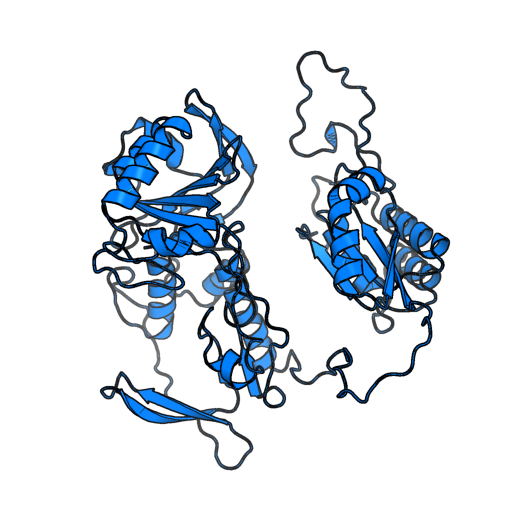A O 1
ATOM 603 N N . PRO A 1 76 ? 21.271 2.746 19.173 1.00 65.88 76 PRO A N 1
ATOM 604 C CA . PRO A 1 76 ? 19.894 3.092 19.523 1.00 65.88 76 PRO A CA 1
ATOM 605 C C . PRO A 1 76 ? 19.865 4.212 20.584 1.00 65.88 76 PRO A C 1
ATOM 607 O O . PRO A 1 76 ? 20.829 4.362 21.341 1.00 65.88 76 PRO A O 1
ATOM 610 N N . PRO A 1 77 ? 18.776 4.997 20.676 1.00 65.62 77 PRO A N 1
ATOM 611 C CA . PRO A 1 77 ? 18.662 6.072 21.654 1.00 65.62 77 PRO A CA 1
ATOM 612 C C . PRO A 1 77 ? 18.671 5.518 23.087 1.00 65.62 77 PRO A C 1
ATOM 614 O O . PRO A 1 77 ? 18.253 4.390 23.348 1.00 65.62 77 PRO A O 1
ATOM 617 N N . VAL A 1 78 ? 19.153 6.324 24.035 1.00 53.28 78 VAL A N 1
ATOM 618 C CA . VAL A 1 78 ? 19.191 5.969 25.461 1.00 53.28 78 VAL A CA 1
ATOM 619 C C . VAL A 1 78 ? 17.798 6.135 26.069 1.00 53.28 78 VAL A C 1
ATOM 621 O O . VAL A 1 78 ? 17.152 7.161 25.862 1.00 53.28 78 VAL A O 1
ATOM 624 N N . SER A 1 79 ? 17.350 5.153 26.855 1.00 44.84 79 SER A N 1
ATOM 625 C CA . SER A 1 79 ? 16.044 5.172 27.517 1.00 44.84 79 SER A CA 1
ATOM 626 C C . SER A 1 79 ? 16.111 4.936 29.021 1.00 44.84 79 SER A C 1
ATOM 628 O O . SER A 1 79 ? 16.975 4.224 29.533 1.00 44.84 79 SER A O 1
ATOM 630 N N . ILE A 1 80 ? 15.131 5.537 29.697 1.00 36.88 80 ILE A N 1
ATOM 631 C CA . ILE A 1 80 ? 14.684 5.245 31.055 1.00 36.88 80 ILE A CA 1
ATOM 632 C C . ILE A 1 80 ? 13.711 4.054 30.949 1.00 36.88 80 ILE A C 1
ATOM 634 O O . ILE A 1 80 ? 12.692 4.170 30.267 1.00 36.88 80 ILE A O 1
ATOM 638 N N . PRO A 1 81 ? 13.977 2.911 31.600 1.00 29.91 81 PRO A N 1
ATOM 639 C CA . PRO A 1 81 ? 13.142 1.727 31.455 1.00 29.91 81 PRO A CA 1
ATOM 640 C C . PRO A 1 81 ? 11.795 1.917 32.165 1.00 29.91 81 PRO A C 1
ATOM 642 O O . PRO A 1 81 ? 11.751 2.305 33.332 1.00 29.91 81 PRO A O 1
ATOM 645 N N . LEU A 1 82 ? 10.698 1.587 31.481 1.00 25.31 82 LEU A N 1
ATOM 646 C CA . LEU A 1 82 ? 9.387 1.403 32.099 1.00 25.31 82 LEU A CA 1
ATOM 647 C C . LEU A 1 82 ? 9.074 -0.097 32.126 1.00 25.31 82 LEU A C 1
ATOM 649 O O . LEU A 1 82 ? 8.971 -0.732 31.077 1.00 25.31 82 LEU A O 1
ATOM 653 N N . ALA A 1 83 ? 8.937 -0.657 33.325 1.00 24.42 83 ALA A N 1
ATOM 654 C CA . ALA A 1 83 ? 8.459 -2.010 33.552 1.00 24.42 83 ALA A CA 1
ATOM 655 C C . ALA A 1 83 ? 7.291 -1.961 34.544 1.00 24.42 83 ALA A C 1
ATOM 657 O O . ALA A 1 83 ? 7.412 -1.361 35.609 1.00 24.42 83 ALA A O 1
ATOM 658 N N . ASP A 1 84 ? 6.224 -2.664 34.169 1.00 29.81 84 ASP A N 1
ATOM 659 C CA . ASP A 1 84 ? 5.070 -3.096 34.967 1.00 29.81 84 ASP A CA 1
ATOM 660 C C . ASP A 1 84 ? 3.752 -2.296 34.829 1.00 29.81 84 ASP A C 1
ATOM 662 O O . ASP A 1 84 ? 3.701 -1.070 34.914 1.00 29.81 84 ASP A O 1
ATOM 666 N N . ILE A 1 85 ? 2.664 -3.053 34.626 1.00 29.95 85 ILE A N 1
ATOM 667 C CA . ILE A 1 85 ? 1.249 -2.654 34.677 1.00 29.95 85 ILE A CA 1
ATOM 668 C C . ILE A 1 85 ? 0.497 -3.821 35.331 1.00 29.95 85 ILE A C 1
ATOM 670 O O . ILE A 1 85 ? 0.599 -4.962 34.883 1.00 29.95 85 ILE A O 1
ATOM 674 N N . LYS A 1 86 ? -0.327 -3.524 36.342 1.00 32.62 86 LYS A N 1
ATOM 675 C CA . LYS A 1 86 ? -1.327 -4.446 36.902 1.00 32.62 86 LYS A CA 1
ATOM 676 C C . LYS A 1 86 ? -2.712 -3.820 36.878 1.00 32.62 86 LYS A C 1
ATOM 678 O O . LYS A 1 86 ? -2.854 -2.635 37.165 1.00 32.62 86 LYS A O 1
ATOM 683 N N . GLN A 1 87 ? -3.732 -4.669 36.789 1.00 29.81 87 GLN A N 1
ATOM 684 C CA . GLN A 1 87 ? -4.794 -4.612 37.796 1.00 29.81 87 GLN A CA 1
ATOM 685 C C . GLN A 1 87 ? -5.310 -6.029 38.107 1.00 29.81 87 GLN A C 1
ATOM 687 O O . GLN A 1 87 ? -4.742 -7.013 37.641 1.00 29.81 87 GLN A O 1
ATOM 692 N N . LEU A 1 88 ? -6.298 -6.134 38.988 1.00 49.47 88 LEU A N 1
ATOM 693 C CA . LEU A 1 88 ? -6.824 -7.349 39.613 1.00 49.47 88 LEU A CA 1
ATOM 694 C C . LEU A 1 88 ? -8.344 -7.194 39.728 1.00 49.47 88 LEU A C 1
ATOM 696 O O . LEU A 1 88 ? -8.788 -6.081 39.955 1.00 49.47 88 LEU A O 1
ATOM 700 N N . GLU A 1 89 ? -9.117 -8.280 39.609 1.00 38.31 89 GLU A N 1
ATOM 701 C CA . GLU A 1 89 ? -10.584 -8.416 39.829 1.00 38.31 89 GLU A CA 1
ATOM 702 C C . GLU A 1 89 ? -11.538 -7.353 39.208 1.00 38.31 89 GLU A C 1
ATOM 704 O O . GLU A 1 89 ? -12.753 -7.433 39.369 1.00 38.31 89 GLU A O 1
ATOM 709 N N . THR A 1 90 ? -11.030 -6.407 38.413 1.00 52.66 90 THR A N 1
ATOM 710 C CA . THR A 1 90 ? -11.689 -5.148 38.007 1.00 52.66 90 THR A CA 1
ATOM 711 C C . THR A 1 90 ? -12.385 -5.167 36.640 1.00 52.66 90 THR A C 1
ATOM 713 O O . THR A 1 90 ? -13.008 -4.179 36.250 1.00 52.66 90 THR A O 1
ATOM 716 N N . GLY A 1 91 ? -12.311 -6.279 35.896 1.00 61.12 91 GLY A N 1
ATOM 717 C CA . GLY A 1 91 ? -12.854 -6.403 34.533 1.00 61.12 91 GLY A CA 1
ATOM 718 C C . GLY A 1 91 ? -11.802 -6.501 33.418 1.00 61.12 91 GLY A C 1
ATOM 719 O O . GLY A 1 91 ? -12.081 -6.107 32.285 1.00 61.12 91 GLY A O 1
ATOM 720 N N . GLN A 1 92 ? -10.615 -7.018 33.708 1.00 65.62 92 GLN A N 1
ATOM 721 C CA . GLN A 1 92 ? -9.509 -7.159 32.757 1.00 65.62 92 GLN A CA 1
ATOM 722 C C . GLN A 1 92 ? -9.582 -8.415 31.880 1.00 65.62 92 GLN A C 1
ATOM 724 O O . GLN A 1 92 ? -10.292 -9.374 32.179 1.00 65.62 92 GLN A O 1
ATOM 729 N N . LEU A 1 93 ? -8.832 -8.398 30.780 1.00 63.22 93 LEU A N 1
ATOM 730 C CA . LEU A 1 93 ? -8.636 -9.506 29.853 1.00 63.22 93 LEU A CA 1
ATOM 731 C C . LEU A 1 93 ? -7.383 -10.298 30.223 1.00 63.22 93 LEU A C 1
ATOM 733 O O . LEU A 1 93 ? -6.339 -9.712 30.490 1.00 63.22 93 LEU A O 1
ATOM 737 N N . MET A 1 94 ? -7.465 -11.626 30.163 1.00 69.06 94 MET A N 1
ATOM 738 C CA . MET A 1 94 ? -6.306 -12.506 30.298 1.00 69.06 94 MET A CA 1
ATOM 739 C C . MET A 1 94 ? -5.821 -12.941 28.913 1.00 69.06 94 MET A C 1
ATOM 741 O O . MET A 1 94 ? -6.576 -13.529 28.138 1.00 69.06 94 MET A O 1
ATOM 745 N N . VAL A 1 95 ? -4.564 -12.642 28.600 1.00 63.59 95 VAL A N 1
ATOM 746 C CA . VAL A 1 95 ? -3.894 -13.003 27.350 1.00 63.59 95 VAL A CA 1
ATOM 747 C C . VAL A 1 95 ? -2.960 -14.172 27.625 1.00 63.59 95 VAL A C 1
ATOM 749 O O . VAL A 1 95 ? -1.970 -14.017 28.334 1.00 63.59 95 VAL A O 1
ATOM 752 N N . CYS A 1 96 ? -3.257 -15.333 27.045 1.00 61.97 96 CYS A N 1
ATOM 753 C CA . CYS A 1 96 ? -2.360 -16.486 27.064 1.00 61.97 96 CYS A CA 1
ATOM 754 C C . CYS A 1 96 ? -1.475 -16.463 25.814 1.00 61.97 96 CYS A C 1
ATOM 756 O O . CYS A 1 96 ? -1.987 -16.343 24.698 1.00 61.97 96 CYS A O 1
ATOM 758 N N . TYR A 1 97 ? -0.163 -16.598 25.981 1.00 62.00 97 TYR A N 1
ATOM 759 C CA . TYR A 1 97 ? 0.798 -16.577 24.879 1.00 62.00 97 TYR A CA 1
ATOM 760 C C . TYR A 1 97 ? 1.960 -17.534 25.146 1.00 62.00 97 TYR A C 1
ATOM 762 O O . TYR A 1 97 ? 2.153 -17.992 26.268 1.00 62.00 97 TYR A O 1
ATOM 770 N N . LYS A 1 98 ? 2.735 -17.841 24.102 1.00 59.88 98 LYS A N 1
ATOM 771 C CA . LYS A 1 98 ? 4.021 -18.525 24.259 1.00 59.88 98 LYS A CA 1
ATOM 772 C C . LYS A 1 98 ? 5.121 -17.495 24.408 1.00 59.88 98 LYS A C 1
ATOM 774 O O . LYS A 1 98 ? 5.341 -16.702 23.490 1.00 59.88 98 LYS A O 1
ATOM 779 N N . ASP A 1 99 ? 5.798 -17.509 25.546 1.00 60.66 99 ASP A N 1
ATOM 780 C CA . ASP A 1 99 ? 6.915 -16.614 25.798 1.00 60.66 99 ASP A CA 1
ATOM 781 C C . ASP A 1 99 ? 8.186 -17.183 25.171 1.00 60.66 99 ASP A C 1
ATOM 783 O O . ASP A 1 99 ? 8.884 -18.013 25.749 1.00 60.66 99 ASP A O 1
ATOM 787 N N . TYR A 1 100 ? 8.488 -16.745 23.953 1.00 51.56 100 TYR A N 1
ATOM 788 C CA . TYR A 1 100 ? 9.708 -17.152 23.263 1.00 51.56 100 TYR A CA 1
ATOM 789 C C . TYR A 1 100 ? 10.985 -16.578 23.896 1.00 51.56 100 TYR A C 1
ATOM 791 O O . TYR A 1 100 ? 12.058 -17.115 23.630 1.00 51.56 100 TYR A O 1
ATOM 799 N N . ALA A 1 101 ? 10.894 -15.545 24.743 1.00 56.31 101 ALA A N 1
ATOM 800 C CA . ALA A 1 101 ? 12.033 -15.092 25.538 1.00 56.31 101 ALA A CA 1
ATOM 801 C C . ALA A 1 101 ? 12.337 -16.061 26.696 1.00 56.31 101 ALA A C 1
ATOM 803 O O . ALA A 1 101 ? 13.496 -16.191 27.081 1.00 56.31 101 ALA A O 1
ATOM 804 N N . ASP A 1 102 ? 11.334 -16.805 27.174 1.00 63.62 102 ASP A N 1
ATOM 805 C CA . ASP A 1 102 ? 11.479 -17.919 28.124 1.00 63.62 102 ASP A CA 1
ATOM 806 C C . ASP A 1 102 ? 11.276 -19.290 27.443 1.00 63.62 102 ASP A C 1
ATOM 808 O O . ASP A 1 102 ? 10.538 -20.164 27.905 1.00 63.62 102 ASP A O 1
ATOM 812 N N . GLY A 1 103 ? 11.910 -19.489 26.283 1.00 62.62 103 GLY A N 1
ATOM 813 C CA . GLY A 1 103 ? 11.996 -20.805 25.636 1.00 62.62 103 GLY A CA 1
ATOM 814 C C . GLY A 1 103 ? 10.676 -21.364 25.085 1.00 62.62 103 GLY A C 1
ATOM 815 O O . GLY A 1 103 ? 10.570 -22.565 24.845 1.00 62.62 103 GLY A O 1
ATOM 816 N N . GLY A 1 104 ? 9.667 -20.517 24.872 1.00 61.91 104 GLY A N 1
ATOM 817 C CA . GLY A 1 104 ? 8.373 -20.886 24.294 1.00 61.91 104 GLY A CA 1
ATOM 818 C C . GLY A 1 104 ? 7.388 -21.498 25.290 1.00 61.91 104 GLY A C 1
ATOM 819 O O . GLY A 1 104 ? 6.443 -22.167 24.857 1.00 61.91 104 GLY A O 1
ATOM 820 N N . LYS A 1 105 ? 7.606 -21.299 26.597 1.00 66.75 105 LYS A N 1
ATOM 821 C CA . LYS A 1 105 ? 6.678 -21.742 27.644 1.00 66.75 105 LYS A CA 1
ATOM 822 C C . LYS A 1 105 ? 5.352 -20.994 27.560 1.00 66.75 105 LYS A C 1
ATOM 824 O O . LYS A 1 105 ? 5.294 -19.846 27.119 1.00 66.75 105 LYS A O 1
ATOM 829 N N . ASP A 1 106 ? 4.293 -21.654 28.010 1.00 64.75 106 ASP A N 1
ATOM 830 C CA . ASP A 1 106 ? 2.989 -21.017 28.139 1.00 64.75 106 ASP A CA 1
ATOM 831 C C . ASP A 1 106 ? 3.039 -19.974 29.268 1.00 64.75 106 ASP A C 1
ATOM 833 O O . ASP A 1 106 ? 3.456 -20.269 30.388 1.00 64.75 106 ASP A O 1
ATOM 837 N N . ALA A 1 107 ? 2.611 -18.753 28.960 1.00 69.25 107 ALA A N 1
ATOM 838 C CA . ALA A 1 107 ? 2.575 -17.608 29.859 1.00 69.25 107 ALA A CA 1
ATOM 839 C C . ALA A 1 107 ? 1.214 -16.903 29.784 1.00 69.25 107 ALA A C 1
ATOM 841 O O . ALA A 1 107 ? 0.426 -17.107 28.851 1.00 69.25 107 ALA A O 1
ATOM 842 N N . GLN A 1 108 ? 0.923 -16.078 30.789 1.00 66.88 108 GLN A N 1
ATOM 843 C CA . GLN A 1 108 ? -0.325 -15.328 30.904 1.00 66.88 108 GLN A CA 1
ATOM 844 C C . GLN A 1 108 ? -0.036 -13.887 31.325 1.00 66.88 108 GLN A C 1
ATOM 846 O O . GLN A 1 108 ? 0.812 -13.653 32.182 1.00 66.88 108 GLN A O 1
ATOM 851 N N . ALA A 1 109 ? -0.766 -12.933 30.751 1.00 68.81 109 ALA A N 1
ATOM 852 C CA . ALA A 1 109 ? -0.737 -11.525 31.140 1.00 68.81 109 ALA A CA 1
ATOM 853 C C . ALA A 1 109 ? -2.161 -10.977 31.302 1.00 68.81 109 ALA A C 1
ATOM 855 O O . ALA A 1 109 ? -3.077 -11.411 30.603 1.00 68.81 109 ALA A O 1
ATOM 856 N N . LEU A 1 110 ? -2.346 -10.017 32.210 1.00 74.75 110 LEU A N 1
ATOM 857 C CA . LEU A 1 110 ? -3.601 -9.277 32.366 1.00 74.75 110 LEU A CA 1
ATOM 858 C C . LEU A 1 110 ? -3.521 -7.942 31.617 1.00 74.75 110 LEU A C 1
ATOM 860 O O . LEU A 1 110 ? -2.475 -7.297 31.621 1.00 74.75 110 LEU A O 1
ATOM 864 N N . ALA A 1 111 ? -4.616 -7.527 30.980 1.00 70.00 111 ALA A N 1
ATOM 865 C CA . ALA A 1 111 ? -4.693 -6.281 30.221 1.00 70.00 111 ALA A CA 1
ATOM 866 C C . ALA A 1 111 ? -6.094 -5.653 30.269 1.00 70.00 111 ALA A C 1
ATOM 868 O O . ALA A 1 111 ? -7.101 -6.345 30.135 1.00 70.00 111 ALA A O 1
ATOM 869 N N . ASP A 1 112 ? -6.176 -4.328 30.376 1.00 77.81 112 ASP A N 1
ATOM 870 C CA . ASP A 1 112 ? -7.442 -3.584 30.254 1.00 77.81 112 ASP A CA 1
ATOM 871 C C . ASP A 1 112 ? -7.908 -3.449 28.793 1.00 77.81 112 ASP A C 1
ATOM 873 O O . ASP A 1 112 ? -9.106 -3.372 28.510 1.00 77.81 112 ASP A O 1
ATOM 877 N N . LEU A 1 113 ? -6.952 -3.465 27.860 1.00 76.06 113 LEU A N 1
ATOM 878 C CA . LEU A 1 113 ? -7.149 -3.360 26.418 1.00 76.06 113 LEU A CA 1
ATOM 879 C C . LEU A 1 113 ? -6.163 -4.285 25.696 1.00 76.06 113 LEU A C 1
ATOM 881 O O . LEU A 1 113 ? -4.966 -4.262 25.975 1.00 76.06 113 LEU A O 1
ATOM 885 N N . VAL A 1 114 ? -6.651 -5.058 24.726 1.00 73.19 114 VAL A N 1
ATOM 886 C CA . VAL A 1 114 ? -5.820 -5.899 23.852 1.00 73.19 114 VAL A CA 1
ATOM 887 C C . VAL A 1 114 ? -5.909 -5.398 22.415 1.00 73.19 114 VAL A C 1
ATOM 889 O O . VAL A 1 114 ? -7.002 -5.260 21.861 1.00 73.19 114 VAL A O 1
ATOM 892 N N . LEU A 1 115 ? -4.750 -5.173 21.793 1.00 77.94 115 LEU A N 1
ATOM 893 C CA . LEU A 1 115 ? -4.630 -4.777 20.391 1.00 77.94 115 LEU A CA 1
ATOM 894 C C . LEU A 1 115 ? -4.147 -5.960 19.540 1.00 77.94 115 LEU A C 1
ATOM 896 O O . LEU A 1 115 ? -2.994 -6.377 19.617 1.00 77.94 115 LEU A O 1
ATOM 900 N N . GLY A 1 116 ? -5.019 -6.483 18.683 1.00 78.25 116 GLY A N 1
ATOM 901 C CA . GLY A 1 116 ? -4.678 -7.416 17.615 1.00 78.25 116 GLY A CA 1
ATOM 902 C C . GLY A 1 116 ? -3.988 -6.694 16.462 1.00 78.25 116 GLY A C 1
ATOM 903 O O . GLY A 1 116 ? -4.632 -6.331 15.478 1.00 78.25 116 GLY A O 1
ATOM 904 N N . ALA A 1 117 ? -2.681 -6.473 16.601 1.00 79.81 117 ALA A N 1
ATOM 905 C CA . ALA A 1 117 ? -1.792 -5.939 15.564 1.00 79.81 117 ALA A CA 1
ATOM 906 C C . ALA A 1 117 ? -1.033 -7.058 14.816 1.00 79.81 117 ALA A C 1
ATOM 908 O O . ALA A 1 117 ? 0.058 -6.859 14.293 1.00 79.81 117 ALA A O 1
ATOM 909 N N . ASP A 1 118 ? -1.613 -8.256 14.760 1.00 71.19 118 ASP A N 1
ATOM 910 C CA . ASP A 1 118 ? -1.014 -9.514 14.295 1.00 71.19 118 ASP A CA 1
ATOM 911 C C . ASP A 1 118 ? -1.178 -9.758 12.780 1.00 71.19 118 ASP A C 1
ATOM 913 O O . ASP A 1 118 ? -1.128 -10.886 12.279 1.00 71.19 118 ASP A O 1
ATOM 917 N N . GLY A 1 119 ? -1.352 -8.667 12.033 1.00 80.88 119 GLY A N 1
ATOM 918 C CA . GLY A 1 119 ? -1.237 -8.637 10.582 1.00 80.88 119 GLY A CA 1
ATOM 919 C C . GLY A 1 119 ? -2.354 -9.358 9.810 1.00 80.88 119 GLY A C 1
ATOM 920 O O . GLY A 1 119 ? -3.431 -9.663 10.332 1.00 80.88 119 GLY A O 1
ATOM 921 N N . PRO A 1 120 ? -2.127 -9.648 8.517 1.00 82.81 120 PRO A N 1
ATOM 922 C CA . PRO A 1 120 ? -3.173 -10.143 7.622 1.00 82.81 120 PRO A CA 1
ATOM 923 C C . PRO A 1 120 ? -3.727 -11.517 8.010 1.00 82.81 120 PRO A C 1
ATOM 925 O O . PRO A 1 120 ? -4.879 -11.827 7.701 1.00 82.81 120 PRO A O 1
ATOM 928 N N . ASN A 1 121 ? -2.935 -12.332 8.711 1.00 79.94 121 ASN A N 1
ATOM 929 C CA . ASN A 1 121 ? -3.321 -13.642 9.235 1.00 79.94 121 ASN A CA 1
ATOM 930 C C . ASN A 1 121 ? -3.758 -13.582 10.703 1.00 79.94 121 ASN A C 1
ATOM 932 O O . ASN A 1 121 ? -3.618 -14.582 11.409 1.00 79.94 121 ASN A O 1
ATOM 936 N N . SER A 1 122 ? -4.340 -12.458 11.126 1.00 78.81 122 SER A N 1
ATOM 937 C CA . SER A 1 122 ? -4.743 -12.205 12.507 1.00 78.81 122 SER A CA 1
ATOM 938 C C . SER A 1 122 ? -5.464 -13.388 13.167 1.00 78.81 122 SER A C 1
ATOM 940 O O . SER A 1 122 ? -6.547 -13.816 12.746 1.00 78.81 122 SER A O 1
ATOM 942 N N . VAL A 1 123 ? -4.816 -13.933 14.193 1.00 74.31 123 VAL A N 1
ATOM 943 C CA . VAL A 1 123 ? -5.346 -14.918 15.133 1.00 74.31 123 VAL A CA 1
ATOM 944 C C . VAL A 1 123 ? -6.421 -14.255 15.984 1.00 74.31 123 VAL A C 1
ATOM 946 O O . VAL A 1 123 ? -7.506 -14.821 16.112 1.00 74.31 123 VAL A O 1
ATOM 949 N N . VAL A 1 124 ? -6.165 -13.033 16.469 1.00 72.12 124 VAL A N 1
ATOM 950 C CA . VAL A 1 124 ? -7.122 -12.264 17.281 1.00 72.12 124 VAL A CA 1
ATOM 951 C C . VAL A 1 124 ? -8.437 -12.102 16.524 1.00 72.12 124 VAL A C 1
ATOM 953 O O . VAL A 1 124 ? -9.500 -12.449 17.030 1.00 72.12 124 VAL A O 1
ATOM 956 N N . ARG A 1 125 ? -8.386 -11.699 15.251 1.00 82.94 125 ARG A N 1
ATOM 957 C CA . ARG A 1 125 ? -9.576 -11.593 14.400 1.00 82.94 125 ARG A CA 1
ATOM 958 C C . ARG A 1 125 ? -10.331 -12.920 14.271 1.00 82.94 125 ARG A C 1
ATOM 960 O O . ARG A 1 125 ? -11.560 -12.930 14.321 1.00 82.94 125 ARG A O 1
ATOM 967 N N . ARG A 1 126 ? -9.626 -14.042 14.087 1.00 78.50 126 ARG A N 1
ATOM 968 C CA . ARG A 1 126 ? -10.252 -15.371 13.946 1.00 78.50 126 ARG A CA 1
ATOM 969 C C . ARG A 1 126 ? -10.922 -15.866 15.224 1.00 78.50 126 ARG A C 1
ATOM 971 O O . ARG A 1 126 ? -11.874 -16.627 15.113 1.00 78.50 126 ARG A O 1
ATOM 978 N N . MET A 1 127 ? -10.456 -15.442 16.398 1.00 72.38 127 MET A N 1
ATOM 979 C CA . MET A 1 127 ? -11.073 -15.810 17.677 1.00 72.38 127 MET A CA 1
ATOM 980 C C . MET A 1 127 ? -12.486 -15.229 17.828 1.00 72.38 127 MET A C 1
ATOM 982 O O . MET A 1 127 ? -13.347 -15.871 18.423 1.00 72.38 127 MET A O 1
ATOM 986 N N . PHE A 1 128 ? -12.739 -14.038 17.272 1.00 76.75 128 PHE A N 1
ATOM 987 C CA . PHE A 1 128 ? -14.012 -13.329 17.457 1.00 76.75 128 PHE A CA 1
ATOM 988 C C . PHE A 1 128 ? -14.969 -13.396 16.261 1.00 76.75 128 PHE A C 1
ATOM 990 O O . PHE A 1 128 ? -16.177 -13.208 16.429 1.00 76.75 128 PHE A O 1
ATOM 997 N N . LEU A 1 129 ? -14.471 -13.641 15.048 1.00 77.31 129 LEU A N 1
ATOM 998 C CA . LEU A 1 129 ? -15.319 -13.782 13.862 1.00 77.31 129 LEU A CA 1
ATOM 999 C C . LEU A 1 129 ? -15.805 -15.224 13.678 1.00 77.31 129 LEU A C 1
ATOM 1001 O O . LEU A 1 129 ? -15.127 -16.181 14.041 1.00 77.31 129 LEU A O 1
ATOM 1005 N N . LYS A 1 130 ? -16.983 -15.399 13.064 1.00 80.31 130 LYS A N 1
ATOM 1006 C CA . LYS A 1 130 ? -17.498 -16.745 12.769 1.00 80.31 130 LYS A CA 1
ATOM 1007 C C . LYS A 1 130 ? -16.596 -17.444 11.751 1.00 80.31 130 LYS A C 1
ATOM 1009 O O . LYS A 1 130 ? -15.998 -16.793 10.890 1.00 80.31 130 LYS A O 1
ATOM 1014 N N . SER A 1 131 ? -16.567 -18.777 11.797 1.00 78.19 131 SER A N 1
ATOM 1015 C CA . SER A 1 131 ? -15.831 -19.588 10.820 1.00 78.19 131 SER A CA 1
ATOM 1016 C C . SER A 1 131 ? -16.153 -19.159 9.380 1.00 78.19 131 SER A C 1
ATOM 1018 O O . SER A 1 131 ? -17.312 -18.929 9.029 1.00 78.19 131 SER A O 1
ATOM 1020 N N . GLY A 1 132 ? -15.108 -18.974 8.571 1.00 77.94 132 GLY A N 1
ATOM 1021 C CA . GLY A 1 132 ? -15.191 -18.495 7.188 1.00 77.94 132 GLY A CA 1
ATOM 1022 C C . GLY A 1 132 ? -15.299 -16.974 7.008 1.00 77.94 132 GLY A C 1
ATOM 1023 O O . GLY A 1 132 ? -14.999 -16.483 5.923 1.00 77.94 132 GLY A O 1
ATOM 1024 N N . GLN A 1 133 ? -15.661 -16.197 8.037 1.00 81.06 133 GLN A N 1
ATOM 1025 C CA . GLN A 1 133 ? -15.752 -14.732 7.915 1.00 81.06 133 GLN A CA 1
ATOM 1026 C C . GLN A 1 133 ? -14.388 -14.046 7.881 1.00 81.06 133 GLN A C 1
ATOM 1028 O O . GLN A 1 133 ? -14.291 -12.956 7.340 1.00 81.06 133 GLN A O 1
ATOM 1033 N N . ALA A 1 134 ? -13.351 -14.682 8.432 1.00 75.50 134 ALA A N 1
ATOM 1034 C CA . ALA A 1 134 ? -11.988 -14.155 8.480 1.00 75.50 134 ALA A CA 1
ATOM 1035 C C . ALA A 1 134 ? -11.105 -14.600 7.294 1.00 75.50 134 ALA A C 1
ATOM 1037 O O . ALA A 1 134 ? -9.901 -14.325 7.292 1.00 75.50 134 ALA A O 1
ATOM 1038 N N . THR A 1 135 ? -11.676 -15.325 6.324 1.00 84.31 135 THR A N 1
ATOM 1039 C CA . THR A 1 135 ? -10.938 -15.917 5.203 1.00 84.31 135 THR A CA 1
ATOM 1040 C C . THR A 1 135 ? -10.601 -14.861 4.155 1.00 84.31 135 THR A C 1
ATOM 1042 O O . THR A 1 135 ? -11.484 -14.192 3.618 1.00 84.31 135 THR A O 1
ATOM 1045 N N . ARG A 1 136 ? -9.308 -14.741 3.842 1.00 87.69 136 ARG A N 1
ATOM 1046 C CA . ARG A 1 136 ? -8.801 -13.863 2.781 1.00 87.69 136 ARG A CA 1
ATOM 1047 C C . ARG A 1 136 ? -9.159 -14.428 1.409 1.00 87.69 136 ARG A C 1
ATOM 1049 O O . ARG A 1 136 ? -9.142 -15.644 1.219 1.00 87.69 136 ARG A O 1
ATOM 1056 N N . LYS A 1 137 ? -9.467 -13.555 0.451 1.00 88.12 137 LYS A N 1
ATOM 1057 C CA . LYS A 1 137 ? -9.827 -13.968 -0.912 1.00 88.12 137 LYS A CA 1
ATOM 1058 C C . LYS A 1 137 ? -8.677 -13.709 -1.862 1.00 88.12 137 LYS A C 1
ATOM 1060 O O . LYS A 1 137 ? -8.082 -12.640 -1.822 1.00 88.12 137 LYS A O 1
ATOM 1065 N N . TYR A 1 138 ? -8.383 -14.682 -2.719 1.00 93.38 138 TYR A N 1
ATOM 1066 C CA . TYR A 1 138 ? -7.448 -14.488 -3.819 1.00 93.38 138 TYR A CA 1
ATOM 1067 C C . TYR A 1 138 ? -8.006 -13.491 -4.832 1.00 93.38 138 TYR A C 1
ATOM 1069 O O . TYR A 1 138 ? -9.162 -13.601 -5.238 1.00 93.38 138 TYR A O 1
ATOM 1077 N N . CYS A 1 139 ? -7.173 -12.546 -5.256 1.00 93.81 139 CYS A N 1
ATOM 1078 C CA . CYS A 1 139 ? -7.581 -11.456 -6.132 1.00 93.81 139 CYS A CA 1
ATOM 1079 C C . CYS A 1 139 ? -7.373 -11.746 -7.628 1.00 93.81 139 CYS A C 1
ATOM 1081 O O . CYS A 1 139 ? -7.675 -10.875 -8.440 1.00 93.81 139 CYS A O 1
ATOM 1083 N N . GLY A 1 140 ? -6.880 -12.937 -7.998 1.00 93.69 140 GLY A N 1
ATOM 1084 C CA . GLY A 1 140 ? -6.678 -13.342 -9.399 1.00 93.69 140 GLY A CA 1
ATOM 1085 C C . GLY A 1 140 ? -5.308 -12.995 -9.990 1.00 93.69 140 GLY A C 1
ATOM 1086 O O . GLY A 1 140 ? -5.117 -13.116 -11.197 1.00 93.69 140 GLY A O 1
ATOM 1087 N N . TYR A 1 141 ? -4.363 -12.532 -9.170 1.00 95.06 141 TYR A N 1
ATOM 1088 C CA . TYR A 1 141 ? -3.017 -12.175 -9.614 1.00 95.06 141 TYR A CA 1
ATOM 1089 C C . TYR A 1 141 ? -1.975 -12.367 -8.510 1.00 95.06 141 TYR A C 1
ATOM 1091 O O . TYR A 1 141 ? -2.289 -12.389 -7.316 1.00 95.06 141 TYR A O 1
ATOM 1099 N N . VAL A 1 142 ? -0.722 -12.522 -8.918 1.00 96.12 142 VAL A N 1
ATOM 1100 C CA . VAL A 1 142 ? 0.449 -12.652 -8.040 1.00 96.12 142 VAL A CA 1
ATOM 1101 C C . VAL A 1 142 ? 1.378 -11.455 -8.225 1.00 96.12 142 VAL A C 1
ATOM 1103 O O . VAL A 1 142 ? 1.241 -10.712 -9.196 1.00 96.12 142 VAL A O 1
ATOM 1106 N N . ALA A 1 143 ? 2.307 -11.263 -7.295 1.00 96.94 143 ALA A N 1
ATOM 1107 C CA . ALA A 1 143 ? 3.378 -10.281 -7.378 1.00 96.94 143 ALA A CA 1
ATOM 1108 C C . ALA A 1 143 ? 4.736 -10.983 -7.300 1.00 96.94 143 ALA A C 1
ATOM 1110 O O . ALA A 1 143 ? 5.119 -11.461 -6.230 1.00 96.94 143 ALA A O 1
ATOM 1111 N N . TRP A 1 144 ? 5.443 -11.030 -8.426 1.00 97.25 144 TRP A N 1
ATOM 1112 C CA . TRP A 1 144 ? 6.853 -11.403 -8.494 1.00 97.25 144 TRP A CA 1
ATOM 1113 C C . TRP A 1 144 ? 7.683 -10.276 -7.914 1.00 97.25 144 TRP A C 1
ATOM 1115 O O . TRP A 1 144 ? 7.471 -9.114 -8.262 1.00 97.25 144 TRP A O 1
ATOM 1125 N N . ARG A 1 145 ? 8.606 -10.592 -7.018 1.00 97.38 145 ARG A N 1
ATOM 1126 C CA . ARG A 1 145 ? 9.400 -9.595 -6.313 1.00 97.38 145 ARG A CA 1
ATOM 1127 C C . ARG A 1 145 ? 10.858 -9.999 -6.251 1.00 97.38 145 ARG A C 1
ATOM 1129 O O . ARG A 1 145 ? 11.191 -11.180 -6.233 1.00 97.38 145 ARG A O 1
ATOM 1136 N N . GLY A 1 146 ? 11.711 -8.991 -6.187 1.00 96.75 146 GLY A N 1
ATOM 1137 C CA . GLY A 1 146 ? 13.149 -9.158 -6.076 1.00 96.75 146 GLY A CA 1
ATOM 1138 C C . GLY A 1 146 ? 13.817 -7.837 -5.739 1.00 96.75 146 GLY A C 1
ATOM 1139 O O . GLY A 1 146 ? 13.189 -6.775 -5.767 1.00 96.75 146 GLY A O 1
ATOM 1140 N N . VAL A 1 147 ? 15.093 -7.920 -5.395 1.00 96.81 147 VAL A N 1
ATOM 1141 C CA . VAL A 1 147 ? 15.952 -6.757 -5.194 1.00 96.81 147 VAL A CA 1
ATOM 1142 C C . VAL A 1 147 ? 17.250 -6.977 -5.956 1.00 96.81 147 VAL A C 1
ATOM 1144 O O . VAL A 1 147 ? 17.725 -8.108 -6.024 1.00 96.81 147 VAL A O 1
ATOM 1147 N N . VAL A 1 148 ? 17.812 -5.910 -6.514 1.00 97.31 148 VAL A N 1
ATOM 1148 C CA . VAL A 1 148 ? 19.108 -5.936 -7.207 1.00 97.31 148 VAL A CA 1
ATOM 1149 C C . VAL A 1 148 ? 19.965 -4.796 -6.666 1.00 97.31 148 VAL A C 1
ATOM 1151 O O . VAL A 1 148 ? 19.481 -3.663 -6.648 1.00 97.31 148 VAL A O 1
ATOM 1154 N N . PRO A 1 149 ? 21.204 -5.032 -6.206 1.00 96.44 149 PRO A N 1
ATOM 1155 C CA . PRO A 1 149 ? 22.123 -3.948 -5.876 1.00 96.44 149 PRO A CA 1
ATOM 1156 C C . PRO A 1 149 ? 22.309 -2.992 -7.052 1.00 96.44 149 PRO A C 1
ATOM 1158 O O . PRO A 1 149 ? 22.533 -3.412 -8.182 1.00 96.44 149 PRO A O 1
ATOM 1161 N N . GLU A 1 150 ? 22.194 -1.692 -6.794 1.00 94.56 150 GLU A N 1
ATOM 1162 C CA . GLU A 1 150 ? 22.213 -0.666 -7.841 1.00 94.56 150 GLU A CA 1
ATOM 1163 C C . GLU A 1 150 ? 23.538 -0.658 -8.625 1.00 94.56 150 GLU A C 1
ATOM 1165 O O . GLU A 1 150 ? 23.552 -0.355 -9.812 1.00 94.56 150 GLU A O 1
ATOM 1170 N N . GLU A 1 151 ? 24.651 -1.031 -7.992 1.00 95.44 151 GLU A N 1
ATOM 1171 C CA . GLU A 1 151 ? 25.953 -1.195 -8.655 1.00 95.44 151 GLU A CA 1
ATOM 1172 C C . GLU A 1 151 ? 26.028 -2.388 -9.613 1.00 95.44 151 GLU A C 1
ATOM 1174 O O . GLU A 1 151 ? 26.926 -2.443 -10.451 1.00 95.44 151 GLU A O 1
ATOM 1179 N N . GLN A 1 152 ? 25.106 -3.347 -9.502 1.00 96.88 152 GLN A N 1
ATOM 1180 C CA . GLN A 1 152 ? 25.106 -4.508 -10.378 1.00 96.88 152 GLN A CA 1
ATOM 1181 C C . GLN A 1 152 ? 24.474 -4.205 -11.725 1.00 96.88 152 GLN A C 1
ATOM 1183 O O . GLN A 1 152 ? 24.781 -4.932 -12.660 1.00 96.88 152 GLN A O 1
ATOM 1188 N N . VAL A 1 153 ? 23.620 -3.184 -11.864 1.00 97.38 153 VAL A N 1
ATOM 1189 C CA . VAL A 1 153 ? 23.045 -2.769 -13.157 1.00 97.38 153 VAL A CA 1
ATOM 1190 C C . VAL A 1 153 ? 23.960 -1.793 -13.903 1.00 97.38 153 VAL A C 1
ATOM 1192 O O . VAL A 1 153 ? 24.841 -1.167 -13.317 1.00 97.38 153 VAL A O 1
ATOM 1195 N N . SER A 1 154 ? 23.760 -1.663 -15.212 1.00 97.06 154 SER A N 1
ATOM 1196 C CA . SER A 1 154 ? 24.440 -0.672 -16.043 1.00 97.06 154 SER A CA 1
ATOM 1197 C C . SER A 1 154 ? 24.182 0.758 -15.551 1.00 97.06 154 SER A C 1
ATOM 1199 O O . SER A 1 154 ? 23.159 1.044 -14.924 1.00 97.06 154 SER A O 1
ATOM 1201 N N . LEU A 1 155 ? 25.102 1.679 -15.865 1.00 95.19 155 LEU A N 1
ATOM 1202 C CA . LEU A 1 155 ? 24.934 3.103 -15.546 1.00 95.19 155 LEU A CA 1
ATOM 1203 C C . LEU A 1 155 ? 23.662 3.682 -16.183 1.00 95.19 155 LEU A C 1
ATOM 1205 O O . LEU A 1 155 ? 22.955 4.440 -15.532 1.00 95.19 155 LEU A O 1
ATOM 1209 N N . GLU A 1 156 ? 23.328 3.259 -17.402 1.00 94.62 156 GLU A N 1
ATOM 1210 C CA . GLU A 1 156 ? 22.124 3.699 -18.117 1.00 94.62 156 GLU A CA 1
ATOM 1211 C C . GLU A 1 156 ? 20.839 3.264 -17.387 1.00 94.62 156 GLU A C 1
ATOM 1213 O O . GLU A 1 156 ? 19.982 4.087 -17.066 1.00 94.62 156 GLU A O 1
ATOM 1218 N N . THR A 1 157 ? 20.733 1.986 -17.010 1.00 96.00 157 THR A N 1
ATOM 1219 C CA . THR A 1 157 ? 19.601 1.478 -16.215 1.00 96.00 157 THR A CA 1
ATOM 1220 C C . THR A 1 157 ? 19.523 2.143 -14.842 1.00 96.00 157 THR A C 1
ATOM 1222 O O . THR A 1 157 ? 18.437 2.446 -14.339 1.00 96.00 157 THR A O 1
ATOM 1225 N N . ARG A 1 158 ? 20.679 2.399 -14.229 1.00 94.38 158 ARG A N 1
ATOM 1226 C CA . ARG A 1 158 ? 20.774 3.093 -12.950 1.00 94.38 158 ARG A CA 1
ATOM 1227 C C . ARG A 1 158 ? 20.220 4.513 -13.039 1.00 94.38 158 ARG A C 1
ATOM 1229 O O . ARG A 1 158 ? 19.394 4.885 -12.208 1.00 94.38 158 ARG A O 1
ATOM 1236 N N . GLU A 1 159 ? 20.612 5.277 -14.055 1.00 93.31 159 GLU A N 1
ATOM 1237 C CA . GLU A 1 159 ? 20.136 6.645 -14.286 1.00 93.31 159 GLU A CA 1
ATOM 1238 C C . GLU A 1 159 ? 18.619 6.720 -14.501 1.00 93.31 159 GLU A C 1
ATOM 1240 O O . GLU A 1 159 ? 17.990 7.686 -14.065 1.00 93.31 159 GLU A O 1
ATOM 1245 N N . ILE A 1 160 ? 18.011 5.687 -15.093 1.00 94.88 160 ILE A N 1
ATOM 1246 C CA . ILE A 1 160 ? 16.556 5.609 -15.290 1.00 94.88 160 ILE A CA 1
ATOM 1247 C C . ILE A 1 160 ? 15.804 5.449 -13.961 1.00 94.88 160 ILE A C 1
ATOM 1249 O O . ILE A 1 160 ? 14.763 6.081 -13.749 1.00 94.88 160 ILE A O 1
ATOM 1253 N N . PHE A 1 161 ? 16.300 4.599 -13.058 1.00 95.06 161 PHE A N 1
ATOM 1254 C CA . PHE A 1 161 ? 15.581 4.217 -11.835 1.00 95.06 161 PHE A CA 1
ATOM 1255 C C . PHE A 1 161 ? 16.007 4.984 -10.570 1.00 95.06 161 PHE A C 1
ATOM 1257 O O . PHE A 1 161 ? 15.370 4.816 -9.532 1.00 95.06 161 PHE A O 1
ATOM 1264 N N . GLN A 1 162 ? 17.032 5.842 -10.646 1.00 89.69 162 GLN A N 1
ATOM 1265 C CA . GLN A 1 162 ? 17.733 6.422 -9.487 1.00 89.69 162 GLN A CA 1
ATOM 1266 C C . GLN A 1 162 ? 16.905 7.276 -8.509 1.00 89.69 162 GLN A C 1
ATOM 1268 O O . GLN A 1 162 ? 17.341 7.456 -7.366 1.00 89.69 162 GLN A O 1
ATOM 1273 N N . SER A 1 163 ? 15.784 7.872 -8.932 1.00 84.38 163 SER A N 1
ATOM 1274 C CA . SER A 1 163 ? 15.114 8.929 -8.142 1.00 84.38 163 SER A CA 1
ATOM 1275 C C . SER A 1 163 ? 13.616 8.742 -7.942 1.00 84.38 163 SER A C 1
ATOM 1277 O O . SER A 1 163 ? 13.061 9.299 -7.000 1.00 84.38 163 SER A O 1
ATOM 1279 N N . ASN A 1 164 ? 12.937 7.998 -8.811 1.00 92.25 164 ASN A N 1
ATOM 1280 C CA . ASN A 1 164 ? 11.478 8.004 -8.883 1.00 92.25 164 ASN A CA 1
ATOM 1281 C C . ASN A 1 164 ? 10.909 6.594 -9.019 1.00 92.25 164 ASN A C 1
ATOM 1283 O O . ASN A 1 164 ? 11.636 5.620 -9.200 1.00 92.25 164 ASN A O 1
ATOM 1287 N N . ILE A 1 165 ? 9.585 6.485 -8.901 1.00 95.44 165 ILE A N 1
ATOM 1288 C CA . ILE A 1 165 ? 8.895 5.203 -9.031 1.00 95.44 165 ILE A CA 1
ATOM 1289 C C . ILE A 1 165 ? 8.533 5.008 -10.501 1.00 95.44 165 ILE A C 1
ATOM 1291 O O . ILE A 1 165 ? 7.657 5.703 -11.024 1.00 95.44 165 ILE A O 1
ATOM 1295 N N . THR A 1 166 ? 9.188 4.056 -11.161 1.00 96.50 166 THR A N 1
ATOM 1296 C CA . THR A 1 166 ? 8.978 3.797 -12.589 1.00 96.50 166 THR A CA 1
ATOM 1297 C C . THR A 1 166 ? 8.009 2.638 -12.795 1.00 96.50 166 THR A C 1
ATOM 1299 O O . THR A 1 166 ? 8.259 1.516 -12.348 1.00 96.50 166 THR A O 1
ATOM 1302 N N . TYR A 1 167 ? 6.919 2.900 -13.510 1.00 94.62 167 TYR A N 1
ATOM 1303 C CA . TYR A 1 167 ? 5.877 1.951 -13.882 1.00 94.62 167 TYR A CA 1
ATOM 1304 C C . TYR A 1 167 ? 6.007 1.525 -15.341 1.00 94.62 167 TYR A C 1
ATOM 1306 O O . TYR A 1 167 ? 6.234 2.351 -16.221 1.00 94.62 167 TYR A O 1
ATOM 1314 N N . SER A 1 168 ? 5.718 0.257 -15.614 1.00 92.88 168 SER A N 1
ATOM 1315 C CA . SER A 1 168 ? 5.296 -0.168 -16.949 1.00 92.88 168 SER A CA 1
ATOM 1316 C C . SER A 1 168 ? 3.977 -0.930 -16.847 1.00 92.88 168 SER A C 1
ATOM 1318 O O . SER A 1 168 ? 3.858 -1.902 -16.095 1.00 92.88 168 SER A O 1
ATOM 1320 N N . ILE A 1 169 ? 2.957 -0.428 -17.552 1.00 89.56 169 ILE A N 1
ATOM 1321 C CA . ILE A 1 169 ? 1.616 -1.017 -17.619 1.00 89.56 169 ILE A CA 1
ATOM 1322 C C . ILE A 1 169 ? 1.551 -1.915 -18.854 1.00 89.56 169 ILE A C 1
ATOM 1324 O O . ILE A 1 169 ? 1.742 -1.451 -19.978 1.00 89.56 169 ILE A O 1
ATOM 1328 N N . LEU A 1 170 ? 1.248 -3.197 -18.654 1.00 85.00 170 LEU A N 1
ATOM 1329 C CA . LEU A 1 170 ? 1.279 -4.182 -19.730 1.00 85.00 170 LEU A CA 1
ATOM 1330 C C . LEU A 1 170 ? 0.035 -4.094 -20.620 1.00 85.00 170 LEU A C 1
ATOM 1332 O O . LEU A 1 170 ? -1.103 -4.121 -20.138 1.00 85.00 170 LEU A O 1
ATOM 1336 N N . LYS A 1 171 ? 0.256 -4.033 -21.938 1.00 73.56 171 LYS A N 1
ATOM 1337 C CA . LYS A 1 171 ? -0.803 -4.150 -22.952 1.00 73.56 171 LYS A CA 1
ATOM 1338 C C . LYS A 1 171 ? -1.241 -5.622 -23.067 1.00 73.56 171 LYS A C 1
ATOM 1340 O O . LYS A 1 171 ? -0.455 -6.520 -22.802 1.00 73.56 171 LYS A O 1
ATOM 1345 N N . SER A 1 172 ? -2.496 -5.868 -23.455 1.00 60.22 172 SER A N 1
ATOM 1346 C CA . SER A 1 172 ? -3.020 -7.196 -23.843 1.00 60.22 172 SER A CA 1
ATOM 1347 C C . SER A 1 172 ? -2.761 -8.358 -22.858 1.00 60.22 172 SER A C 1
ATOM 1349 O O . SER A 1 172 ? -2.086 -9.323 -23.190 1.00 60.22 172 SER A O 1
ATOM 1351 N N . GLY A 1 173 ? -3.348 -8.304 -21.657 1.00 61.72 173 GLY A N 1
ATOM 1352 C CA . GLY A 1 173 ? -3.281 -9.402 -20.667 1.00 61.72 173 GLY A CA 1
ATOM 1353 C C . GLY A 1 173 ? -3.400 -8.945 -19.210 1.00 61.72 173 GLY A C 1
ATOM 1354 O O . GLY A 1 173 ? -3.751 -9.727 -18.323 1.00 61.72 173 GLY A O 1
ATOM 1355 N N . GLY A 1 174 ? -3.205 -7.642 -18.982 1.00 72.38 174 GLY A N 1
ATOM 1356 C CA . GLY A 1 174 ? -3.264 -7.006 -17.670 1.00 72.38 174 GLY A CA 1
ATOM 1357 C C . GLY A 1 174 ? -2.029 -7.304 -16.814 1.00 72.38 174 GLY A C 1
ATOM 1358 O O . GLY A 1 174 ? -1.339 -8.299 -17.004 1.00 72.38 174 GLY A O 1
ATOM 1359 N N . GLY A 1 175 ? -1.747 -6.416 -15.864 1.00 87.38 175 GLY A N 1
ATOM 1360 C CA . GLY A 1 175 ? -0.542 -6.471 -15.037 1.00 87.38 175 GLY A CA 1
ATOM 1361 C C . GLY A 1 175 ? 0.295 -5.206 -15.173 1.00 87.38 175 GLY A C 1
ATOM 1362 O O . GLY A 1 175 ? 0.052 -4.363 -16.038 1.00 87.38 175 GLY A O 1
ATOM 1363 N N . HIS A 1 176 ? 1.248 -5.047 -14.267 1.00 94.12 176 HIS A N 1
ATOM 1364 C CA . HIS A 1 176 ? 2.193 -3.938 -14.299 1.00 94.12 176 HIS A CA 1
ATOM 1365 C C . HIS A 1 176 ? 3.430 -4.272 -13.477 1.00 94.12 176 HIS A C 1
ATOM 1367 O O . HIS A 1 176 ? 3.370 -5.098 -12.564 1.00 94.12 176 HIS A O 1
ATOM 1373 N N . VAL A 1 177 ? 4.534 -3.604 -13.779 1.00 95.62 177 VAL A N 1
ATOM 1374 C CA . VAL A 1 177 ? 5.775 -3.667 -13.006 1.00 95.62 177 VAL A CA 1
ATOM 1375 C C . VAL A 1 177 ? 6.089 -2.305 -12.412 1.00 95.62 177 VAL A C 1
ATOM 1377 O O . VAL A 1 177 ? 5.796 -1.277 -13.022 1.00 95.62 177 VAL A O 1
ATOM 1380 N N . ILE A 1 178 ? 6.681 -2.316 -11.221 1.00 95.88 178 ILE A N 1
ATOM 1381 C CA . ILE A 1 178 ? 7.234 -1.143 -10.552 1.00 95.88 178 ILE A CA 1
ATOM 1382 C C . ILE A 1 178 ? 8.685 -1.397 -10.160 1.00 95.88 178 ILE A C 1
ATOM 1384 O O . ILE A 1 178 ? 9.013 -2.470 -9.644 1.00 95.88 178 ILE A O 1
ATOM 1388 N N . ILE A 1 179 ? 9.528 -0.389 -10.382 1.00 97.19 179 ILE A N 1
ATOM 1389 C CA . ILE A 1 179 ? 10.912 -0.341 -9.905 1.00 97.19 179 ILE A CA 1
ATOM 1390 C C . ILE A 1 179 ? 11.152 0.998 -9.209 1.00 97.19 179 ILE A C 1
ATOM 1392 O O . ILE A 1 179 ? 10.701 2.040 -9.683 1.00 97.19 179 ILE A O 1
ATOM 1396 N N . TYR A 1 180 ? 11.826 0.956 -8.063 1.00 96.44 180 TYR A N 1
ATOM 1397 C CA . TYR A 1 180 ? 12.283 2.130 -7.316 1.00 96.44 180 TYR A CA 1
ATOM 1398 C C . TYR A 1 180 ? 13.426 1.742 -6.375 1.00 96.44 180 TYR A C 1
ATOM 1400 O O . TYR A 1 180 ? 13.558 0.571 -6.012 1.00 96.44 180 TYR A O 1
ATOM 1408 N N . ASN A 1 181 ? 14.230 2.708 -5.933 1.00 96.00 181 ASN A N 1
ATOM 1409 C CA . ASN A 1 181 ? 15.283 2.433 -4.960 1.00 96.00 181 ASN A CA 1
ATOM 1410 C C . ASN A 1 181 ? 14.752 2.263 -3.529 1.00 96.00 181 ASN A C 1
ATOM 1412 O O . ASN A 1 181 ? 13.866 2.988 -3.074 1.00 96.00 181 ASN A O 1
ATOM 1416 N N . ILE A 1 182 ? 15.359 1.333 -2.796 1.00 95.56 182 ILE A N 1
ATOM 1417 C CA . ILE A 1 182 ? 15.242 1.176 -1.342 1.00 95.56 182 ILE A CA 1
ATOM 1418 C C . ILE A 1 182 ? 16.645 1.207 -0.710 1.00 95.56 182 ILE A C 1
ATOM 1420 O O . ILE A 1 182 ? 17.626 0.956 -1.420 1.00 95.56 182 ILE A O 1
ATOM 1424 N N . PRO A 1 183 ? 16.763 1.530 0.592 1.00 95.06 183 PRO A N 1
ATOM 1425 C CA . PRO A 1 183 ? 18.037 1.479 1.293 1.00 95.06 183 PRO A CA 1
ATOM 1426 C C . PRO A 1 183 ? 18.715 0.120 1.127 1.00 95.06 183 PRO A C 1
ATOM 1428 O O . PRO A 1 183 ? 18.043 -0.916 1.165 1.00 95.06 183 PRO A O 1
ATOM 1431 N N . GLY A 1 184 ? 20.030 0.140 0.926 1.00 92.75 184 GLY A N 1
ATOM 1432 C CA . GLY A 1 184 ? 20.841 -1.066 0.843 1.00 92.75 184 GLY A CA 1
ATOM 1433 C C . GLY A 1 184 ? 21.305 -1.572 2.199 1.00 92.75 184 GLY A C 1
ATOM 1434 O O . GLY A 1 184 ? 20.647 -1.371 3.225 1.00 92.75 184 GLY A O 1
ATOM 1435 N N . GLU A 1 185 ? 22.439 -2.265 2.190 1.00 87.38 185 GLU A N 1
ATOM 1436 C CA . GLU A 1 185 ? 23.055 -2.808 3.397 1.00 87.38 185 GLU A CA 1
ATOM 1437 C C . GLU A 1 185 ? 23.301 -1.700 4.435 1.00 87.38 185 GLU A C 1
ATOM 1439 O O . GLU A 1 185 ? 23.645 -0.564 4.089 1.00 87.38 185 GLU A O 1
ATOM 1444 N N . GLY A 1 186 ? 23.024 -2.002 5.706 1.00 82.56 186 GLY A N 1
ATOM 1445 C CA . GLY A 1 186 ? 23.113 -1.037 6.807 1.00 82.56 186 GLY A CA 1
ATOM 1446 C C . GLY A 1 186 ? 22.192 0.185 6.676 1.00 82.56 186 GLY A C 1
ATOM 1447 O O . GLY A 1 186 ? 22.387 1.174 7.372 1.00 82.56 186 GLY A O 1
ATOM 1448 N N . GLY A 1 187 ? 21.208 0.162 5.768 1.00 86.62 187 GLY A N 1
ATOM 1449 C CA . GLY A 1 187 ? 20.323 1.302 5.517 1.00 86.62 187 GLY A CA 1
ATOM 1450 C C . GLY A 1 187 ? 20.924 2.377 4.609 1.00 86.62 187 GLY A C 1
ATOM 1451 O O . GLY A 1 187 ? 20.408 3.493 4.580 1.00 86.62 187 GLY A O 1
ATOM 1452 N N . SER A 1 188 ? 21.985 2.071 3.854 1.00 89.88 188 SER A N 1
ATOM 1453 C CA . SER A 1 188 ? 22.624 3.057 2.979 1.00 89.88 188 SER A CA 1
ATOM 1454 C C . SER A 1 188 ? 21.663 3.607 1.919 1.00 89.88 188 SER A C 1
ATOM 1456 O O . SER A 1 188 ? 21.016 2.851 1.190 1.00 89.88 188 SER A O 1
ATOM 1458 N N . ILE A 1 189 ? 21.611 4.936 1.811 1.00 92.56 189 ILE A N 1
ATOM 1459 C CA . ILE A 1 189 ? 20.897 5.662 0.750 1.00 92.56 189 ILE A CA 1
ATOM 1460 C C . ILE A 1 189 ? 21.849 6.289 -0.278 1.00 92.56 189 ILE A C 1
ATOM 1462 O O . ILE A 1 189 ? 21.400 7.006 -1.171 1.00 92.56 189 ILE A O 1
ATOM 1466 N N . GLU A 1 190 ? 23.151 6.018 -0.164 1.00 91.75 190 GLU A N 1
ATOM 1467 C CA . GLU A 1 190 ? 24.167 6.564 -1.063 1.00 91.75 190 GLU A CA 1
ATOM 1468 C C . GLU A 1 190 ? 24.026 5.958 -2.461 1.00 91.75 190 GLU A C 1
ATOM 1470 O O . GLU A 1 190 ? 23.996 4.726 -2.576 1.00 91.75 190 GLU A O 1
ATOM 1475 N N . PRO A 1 191 ? 23.984 6.765 -3.537 1.00 91.00 191 PRO A N 1
ATOM 1476 C CA . PRO A 1 191 ? 23.915 6.245 -4.895 1.00 91.00 191 PRO A CA 1
ATOM 1477 C C . PRO A 1 191 ? 24.974 5.161 -5.150 1.00 91.00 191 PRO A C 1
ATOM 1479 O O . PRO A 1 191 ? 26.175 5.397 -5.032 1.00 91.00 191 PRO A O 1
ATOM 1482 N N . GLY A 1 192 ? 24.534 3.980 -5.585 1.00 90.62 192 GLY A N 1
ATOM 1483 C CA . GLY A 1 192 ? 25.384 2.825 -5.898 1.00 90.62 192 GLY A CA 1
ATOM 1484 C C . GLY A 1 192 ? 25.450 1.806 -4.770 1.00 90.62 192 GLY A C 1
ATOM 1485 O O . GLY A 1 192 ? 25.730 0.645 -5.027 1.00 90.62 192 GLY A O 1
ATOM 1486 N N . LYS A 1 193 ? 25.096 2.206 -3.546 1.00 93.31 193 LYS A N 1
ATOM 1487 C CA . LYS A 1 193 ? 24.983 1.321 -2.377 1.00 93.31 193 LYS A CA 1
ATOM 1488 C C . LYS A 1 193 ? 23.533 1.001 -2.015 1.00 93.31 193 LYS A C 1
ATOM 1490 O O . LYS A 1 193 ? 23.260 0.461 -0.947 1.00 93.31 193 LYS A O 1
ATOM 1495 N N . ARG A 1 194 ? 22.590 1.359 -2.889 1.00 95.38 194 ARG A N 1
ATOM 1496 C CA . ARG A 1 194 ? 21.151 1.119 -2.729 1.00 95.38 194 ARG A CA 1
ATOM 1497 C C . ARG A 1 194 ? 20.746 -0.186 -3.396 1.00 95.38 194 ARG A C 1
ATOM 1499 O O . ARG A 1 194 ? 21.508 -0.782 -4.153 1.00 95.38 194 ARG A O 1
ATOM 1506 N N . LEU A 1 195 ? 19.500 -0.590 -3.179 1.00 96.31 195 LEU A N 1
ATOM 1507 C CA . LEU A 1 195 ? 18.882 -1.687 -3.918 1.00 96.31 195 LEU A CA 1
ATOM 1508 C C . LEU A 1 195 ? 17.792 -1.139 -4.838 1.00 96.31 195 LEU A C 1
ATOM 1510 O O . LEU A 1 195 ? 17.014 -0.273 -4.442 1.00 96.31 195 LEU A O 1
ATOM 1514 N N . LEU A 1 196 ? 17.691 -1.672 -6.047 1.00 97.31 196 LEU A N 1
ATOM 1515 C CA . LEU A 1 196 ? 16.512 -1.572 -6.895 1.00 97.31 196 LEU A CA 1
ATOM 1516 C C . LEU A 1 196 ? 15.484 -2.586 -6.401 1.00 97.31 196 LEU A C 1
ATOM 1518 O O . LEU A 1 196 ? 15.701 -3.791 -6.484 1.00 97.31 196 LEU A O 1
ATOM 1522 N N . ASN A 1 197 ? 14.364 -2.105 -5.873 1.00 97.44 197 ASN A N 1
ATOM 1523 C CA . ASN A 1 197 ? 13.229 -2.938 -5.510 1.00 97.44 197 ASN A CA 1
ATOM 1524 C C . ASN A 1 197 ? 12.345 -3.172 -6.734 1.00 97.44 197 ASN A C 1
ATOM 1526 O O . ASN A 1 197 ? 11.786 -2.225 -7.284 1.00 97.44 197 ASN A O 1
ATOM 1530 N N . PHE A 1 198 ? 12.157 -4.438 -7.093 1.00 97.62 198 PHE A N 1
ATOM 1531 C CA . PHE A 1 198 ? 11.338 -4.884 -8.212 1.00 97.62 198 PHE A CA 1
ATOM 1532 C C . PHE A 1 198 ? 10.029 -5.508 -7.718 1.00 97.62 198 PHE A C 1
ATOM 1534 O O . PHE A 1 198 ? 10.023 -6.339 -6.804 1.00 97.62 198 PHE A O 1
ATOM 1541 N N . CYS A 1 199 ? 8.905 -5.146 -8.340 1.00 97.56 199 CYS A N 1
ATOM 1542 C CA . CYS A 1 199 ? 7.631 -5.824 -8.122 1.00 97.56 199 CYS A CA 1
ATOM 1543 C C . CYS A 1 199 ? 6.807 -5.871 -9.414 1.00 97.56 199 CYS A C 1
ATOM 1545 O O . CYS A 1 199 ? 6.381 -4.835 -9.918 1.00 97.56 199 CYS A O 1
ATOM 1547 N N . TRP A 1 200 ? 6.529 -7.071 -9.917 1.00 97.06 200 TRP A N 1
ATOM 1548 C CA . TRP A 1 200 ? 5.755 -7.314 -11.132 1.00 97.06 200 TRP A CA 1
ATOM 1549 C C . TRP A 1 200 ? 4.477 -8.093 -10.831 1.00 97.06 200 TRP A C 1
ATOM 1551 O O . TRP A 1 200 ? 4.496 -9.262 -10.446 1.00 97.06 200 TRP A O 1
ATOM 1561 N N . TYR A 1 201 ? 3.339 -7.437 -11.040 1.00 96.62 201 TYR A N 1
ATOM 1562 C CA . TYR A 1 201 ? 2.019 -8.036 -10.918 1.00 96.62 201 TYR A CA 1
ATOM 1563 C C . TYR A 1 201 ? 1.619 -8.744 -12.207 1.00 96.62 201 TYR A C 1
ATOM 1565 O O . TYR A 1 201 ? 1.529 -8.115 -13.262 1.00 96.62 201 TYR A O 1
ATOM 1573 N N . THR A 1 202 ? 1.320 -10.036 -12.096 1.00 94.00 202 THR A N 1
ATOM 1574 C CA . THR A 1 202 ? 0.886 -10.886 -13.211 1.00 94.00 202 THR A CA 1
ATOM 1575 C C . THR A 1 202 ? -0.450 -11.535 -12.876 1.00 94.00 202 THR A C 1
ATOM 1577 O O . THR A 1 202 ? -0.607 -12.121 -11.801 1.00 94.00 202 THR A O 1
ATOM 1580 N N . ASN A 1 203 ? -1.419 -11.437 -13.787 1.00 93.25 203 ASN A N 1
ATOM 1581 C CA . ASN A 1 203 ? -2.689 -12.147 -13.661 1.00 93.25 203 ASN A CA 1
ATOM 1582 C C . ASN A 1 203 ? -2.450 -13.656 -13.760 1.00 93.25 203 ASN A C 1
ATOM 1584 O O . ASN A 1 203 ? -1.858 -14.132 -14.723 1.00 93.25 203 ASN A O 1
ATOM 1588 N N . VAL A 1 204 ? -2.922 -14.403 -12.764 1.00 91.81 204 VAL A N 1
ATOM 1589 C CA . VAL A 1 204 ? -2.746 -15.854 -12.679 1.00 91.81 204 VAL A CA 1
ATOM 1590 C C . VAL A 1 204 ? -4.100 -16.465 -12.317 1.00 91.81 204 VAL A C 1
ATOM 1592 O O . VAL A 1 204 ? -4.634 -16.195 -11.239 1.00 91.81 204 VAL A O 1
ATOM 1595 N N . PRO A 1 205 ? -4.706 -17.277 -13.200 1.00 91.94 205 PRO A N 1
ATOM 1596 C CA . PRO A 1 205 ? -5.926 -17.998 -12.872 1.00 91.94 205 PRO A CA 1
ATOM 1597 C C . PRO A 1 205 ? -5.733 -18.874 -11.632 1.00 91.94 205 PRO A C 1
ATOM 1599 O O . PRO A 1 205 ? -4.680 -19.479 -11.444 1.00 91.94 205 PRO A O 1
ATOM 1602 N N . ALA A 1 206 ? -6.773 -19.005 -10.804 1.00 92.75 206 ALA A N 1
ATOM 1603 C CA . ALA A 1 206 ? -6.700 -19.815 -9.584 1.00 92.75 206 ALA A CA 1
ATOM 1604 C C . ALA A 1 206 ? -6.300 -21.279 -9.858 1.00 92.75 206 ALA A C 1
ATOM 1606 O O . ALA A 1 206 ? -5.640 -21.894 -9.029 1.00 92.75 206 ALA A O 1
ATOM 1607 N N . THR A 1 207 ? -6.650 -21.809 -11.033 1.00 93.81 207 THR A N 1
ATOM 1608 C CA . THR A 1 207 ? -6.288 -23.158 -11.498 1.00 93.81 207 THR A CA 1
ATOM 1609 C C . THR A 1 207 ? -4.791 -23.346 -11.746 1.00 93.81 207 THR A C 1
ATOM 1611 O O . THR A 1 207 ? -4.325 -24.476 -11.758 1.00 93.81 207 THR A O 1
ATOM 1614 N N . SER A 1 208 ? -4.038 -22.261 -11.937 1.00 91.94 208 SER A N 1
ATOM 1615 C CA . SER A 1 208 ? -2.588 -22.285 -12.172 1.00 91.94 208 SER A CA 1
ATOM 1616 C C . SER A 1 208 ? -1.779 -22.008 -10.900 1.00 91.94 208 SER A C 1
ATOM 1618 O O . SER A 1 208 ? -0.554 -22.101 -10.916 1.00 91.94 208 SER A O 1
ATOM 1620 N N . LEU A 1 209 ? -2.439 -21.670 -9.782 1.00 92.31 209 LEU A N 1
ATOM 1621 C CA . LEU A 1 209 ? -1.745 -21.361 -8.530 1.00 92.31 209 LEU A CA 1
ATOM 1622 C C . LEU A 1 209 ? -1.017 -22.565 -7.946 1.00 92.31 209 LEU A C 1
ATOM 1624 O O . LEU A 1 209 ? 0.027 -22.374 -7.339 1.00 92.31 209 LEU A O 1
ATOM 1628 N N . ASP A 1 210 ? -1.549 -23.775 -8.102 1.00 88.06 210 ASP A N 1
ATOM 1629 C CA . ASP A 1 210 ? -0.913 -24.965 -7.534 1.00 88.06 210 ASP A CA 1
ATOM 1630 C C . ASP A 1 210 ? 0.460 -25.208 -8.169 1.00 88.06 210 ASP A C 1
ATOM 1632 O O . ASP A 1 210 ? 1.420 -25.475 -7.457 1.00 88.06 210 ASP A O 1
ATOM 1636 N N . GLU A 1 211 ? 0.593 -25.010 -9.483 1.00 90.81 211 GLU A N 1
ATOM 1637 C CA . GLU A 1 211 ? 1.886 -25.087 -10.171 1.00 90.81 211 GLU A CA 1
ATOM 1638 C C . GLU A 1 211 ? 2.859 -24.022 -9.648 1.00 90.81 211 GLU A C 1
ATOM 1640 O O . GLU A 1 211 ? 4.008 -24.331 -9.335 1.00 90.81 211 GLU A O 1
ATOM 1645 N N . ILE A 1 212 ? 2.404 -22.776 -9.524 1.00 93.75 212 ILE A N 1
ATOM 1646 C CA . ILE A 1 212 ? 3.271 -21.626 -9.238 1.00 93.75 212 ILE A CA 1
ATOM 1647 C C . ILE A 1 212 ? 3.635 -21.519 -7.746 1.00 93.75 212 ILE A C 1
ATOM 1649 O O . ILE A 1 212 ? 4.730 -21.077 -7.418 1.00 93.75 212 ILE A O 1
ATOM 1653 N N . MET A 1 213 ? 2.745 -21.925 -6.836 1.00 95.62 213 MET A N 1
ATOM 1654 C CA . MET A 1 213 ? 2.903 -21.756 -5.383 1.00 95.62 213 MET A CA 1
ATOM 1655 C C . MET A 1 213 ? 3.511 -22.974 -4.670 1.00 95.62 213 MET A C 1
ATOM 1657 O O . MET A 1 213 ? 3.605 -22.971 -3.442 1.00 95.62 213 MET A O 1
ATOM 1661 N N . ASN A 1 214 ? 3.914 -24.013 -5.402 1.00 95.81 214 ASN A N 1
ATOM 1662 C CA . ASN A 1 214 ? 4.748 -25.082 -4.850 1.00 95.81 214 ASN A CA 1
ATOM 1663 C C . ASN A 1 214 ? 6.212 -24.619 -4.788 1.00 95.81 214 ASN A C 1
ATOM 1665 O O . ASN A 1 214 ? 6.730 -24.071 -5.760 1.00 95.81 214 ASN A O 1
ATOM 1669 N N . ASP A 1 215 ? 6.890 -24.841 -3.668 1.00 95.81 215 ASP A N 1
ATOM 1670 C CA . ASP A 1 215 ? 8.312 -24.512 -3.553 1.00 95.81 215 ASP A CA 1
ATOM 1671 C C . ASP A 1 215 ? 9.225 -25.558 -4.216 1.00 95.81 215 ASP A C 1
ATOM 1673 O O . ASP A 1 215 ? 8.766 -26.575 -4.740 1.00 95.81 215 ASP A O 1
ATOM 1677 N N . VAL A 1 216 ? 10.537 -25.305 -4.185 1.00 95.88 216 VAL A N 1
ATOM 1678 C CA . VAL A 1 216 ? 11.599 -26.212 -4.673 1.00 95.88 216 VAL A CA 1
ATOM 1679 C C . VAL A 1 216 ? 11.569 -27.616 -4.064 1.00 95.88 216 VAL A C 1
ATOM 1681 O O . VAL A 1 216 ? 12.083 -28.548 -4.673 1.00 95.88 216 VAL A O 1
ATOM 1684 N N . ASN A 1 217 ? 10.936 -27.791 -2.903 1.00 95.50 217 ASN A N 1
ATOM 1685 C CA . ASN A 1 217 ? 10.784 -29.082 -2.233 1.00 95.50 217 ASN A CA 1
ATOM 1686 C C . ASN A 1 217 ? 9.408 -29.720 -2.500 1.00 95.50 217 ASN A C 1
ATOM 1688 O O . ASN A 1 217 ? 9.068 -30.733 -1.891 1.00 95.50 217 ASN A O 1
ATOM 1692 N N . GLY A 1 218 ? 8.588 -29.122 -3.371 1.00 92.50 218 GLY A N 1
ATOM 1693 C CA . GLY A 1 218 ? 7.234 -29.579 -3.679 1.00 92.50 218 GLY A CA 1
ATOM 1694 C C . GLY A 1 218 ? 6.189 -29.225 -2.617 1.00 92.50 218 GLY A C 1
ATOM 1695 O O . GLY A 1 218 ? 5.062 -29.715 -2.689 1.00 92.50 218 GLY A O 1
ATOM 1696 N N . THR A 1 219 ? 6.516 -28.379 -1.634 1.00 94.75 219 THR A N 1
ATOM 1697 C CA . THR A 1 219 ? 5.555 -27.956 -0.609 1.00 94.75 219 THR A CA 1
ATOM 1698 C C . THR A 1 219 ? 4.683 -26.828 -1.140 1.00 94.75 219 THR A C 1
ATOM 1700 O O . THR A 1 219 ? 5.182 -25.791 -1.576 1.00 94.75 219 THR A O 1
ATOM 1703 N N . ARG A 1 220 ? 3.360 -27.001 -1.068 1.00 92.88 220 ARG A N 1
ATOM 1704 C CA . ARG A 1 220 ? 2.397 -25.981 -1.490 1.00 92.88 220 ARG A CA 1
ATOM 1705 C C . ARG A 1 220 ? 2.279 -24.864 -0.460 1.00 92.88 220 ARG A C 1
ATOM 1707 O O . ARG A 1 220 ? 1.787 -25.081 0.647 1.00 92.88 220 ARG A O 1
ATOM 1714 N N . HIS A 1 221 ? 2.598 -23.639 -0.859 1.00 91.00 221 HIS A N 1
ATOM 1715 C CA . HIS A 1 221 ? 2.388 -22.448 -0.042 1.00 91.00 221 HIS A CA 1
ATOM 1716 C C . HIS A 1 221 ? 1.050 -21.774 -0.362 1.00 91.00 221 HIS A C 1
ATOM 1718 O O . HIS A 1 221 ? 0.558 -21.775 -1.489 1.00 91.00 221 HIS A O 1
ATOM 1724 N N . HIS A 1 222 ? 0.414 -21.183 0.650 1.00 86.56 222 HIS A N 1
ATOM 1725 C CA . HIS A 1 222 ? -0.921 -20.579 0.508 1.00 86.56 222 HIS A CA 1
ATOM 1726 C C . HIS A 1 222 ? -0.908 -19.060 0.311 1.00 86.56 222 HIS A C 1
ATOM 1728 O O . HIS A 1 222 ? -1.962 -18.450 0.144 1.00 86.56 222 HIS A O 1
ATOM 1734 N N . THR A 1 223 ? 0.241 -18.399 0.449 1.00 85.44 223 THR A N 1
ATOM 1735 C CA . THR A 1 223 ? 0.300 -16.927 0.426 1.00 85.44 223 THR A CA 1
ATOM 1736 C C . THR A 1 223 ? 1.596 -16.407 -0.162 1.00 85.44 223 THR A C 1
ATOM 1738 O O . THR A 1 223 ? 1.558 -15.443 -0.920 1.00 85.44 223 THR A O 1
ATOM 1741 N N . GLN A 1 224 ? 2.731 -17.014 0.179 1.00 92.12 224 GLN A N 1
ATOM 1742 C CA . GLN A 1 224 ? 4.023 -16.519 -0.270 1.00 92.12 224 GLN A CA 1
ATOM 1743 C C . GLN A 1 224 ? 5.028 -17.642 -0.472 1.00 92.12 224 GLN A C 1
ATOM 1745 O O . GLN A 1 224 ? 4.982 -18.624 0.261 1.00 92.12 224 GLN A O 1
ATOM 1750 N N . LEU A 1 225 ? 5.937 -17.433 -1.415 1.00 94.50 225 LEU A N 1
ATOM 1751 C CA . LEU A 1 225 ? 7.212 -18.129 -1.516 1.00 94.50 225 LEU A CA 1
ATOM 1752 C C . LEU A 1 225 ? 8.295 -17.123 -1.145 1.00 94.50 225 LEU A C 1
ATOM 1754 O O . LEU A 1 225 ? 8.338 -16.039 -1.723 1.00 94.50 225 LEU A O 1
ATOM 1758 N N . ALA A 1 226 ? 9.120 -17.455 -0.161 1.00 92.19 226 ALA A N 1
ATOM 1759 C CA . ALA A 1 226 ? 10.266 -16.663 0.262 1.00 92.19 226 ALA A CA 1
ATOM 1760 C C . ALA A 1 226 ? 11.418 -16.750 -0.764 1.00 92.19 226 ALA A C 1
ATOM 1762 O O . ALA A 1 226 ? 11.402 -17.630 -1.631 1.00 92.19 226 ALA A O 1
ATOM 1763 N N . PRO A 1 227 ? 12.432 -15.868 -0.667 1.00 93.12 227 PRO A N 1
ATOM 1764 C CA . PRO A 1 227 ? 13.661 -16.002 -1.446 1.00 93.12 227 PRO A CA 1
ATOM 1765 C C . PRO A 1 227 ? 14.242 -17.421 -1.338 1.00 93.12 227 PRO A C 1
ATOM 1767 O O . PRO A 1 227 ? 14.265 -18.001 -0.252 1.00 93.12 227 PRO A O 1
ATOM 1770 N N . GLY A 1 228 ? 14.648 -17.996 -2.472 1.00 93.75 228 GLY A N 1
ATOM 1771 C CA . GLY A 1 228 ? 15.148 -19.375 -2.564 1.00 93.75 228 GLY A CA 1
ATOM 1772 C C . GLY A 1 228 ? 14.072 -20.472 -2.580 1.00 93.75 228 GLY A C 1
ATOM 1773 O O . GLY A 1 228 ? 14.406 -21.640 -2.751 1.00 93.75 228 GLY A O 1
ATOM 1774 N N . GLN A 1 229 ? 12.784 -20.133 -2.424 1.00 96.62 229 GLN A N 1
ATOM 1775 C CA . GLN A 1 229 ? 11.686 -21.110 -2.503 1.00 96.62 229 GLN A CA 1
ATOM 1776 C C . GLN A 1 229 ? 11.030 -21.181 -3.884 1.00 96.62 229 GLN A C 1
ATOM 1778 O O . GLN A 1 229 ? 10.386 -22.181 -4.196 1.00 96.62 229 GLN A O 1
ATOM 1783 N N . VAL A 1 230 ? 11.163 -20.138 -4.706 1.00 96.94 230 VAL A N 1
ATOM 1784 C CA . VAL A 1 230 ? 10.659 -20.140 -6.086 1.00 96.94 230 VAL A CA 1
ATOM 1785 C C . VAL A 1 230 ? 11.433 -21.173 -6.900 1.00 96.94 230 VAL A C 1
ATOM 1787 O O . VAL A 1 230 ? 12.662 -21.177 -6.891 1.00 96.94 230 VAL A O 1
ATOM 1790 N N . ARG A 1 231 ? 10.718 -22.046 -7.616 1.00 97.38 231 ARG A N 1
ATOM 1791 C CA . ARG A 1 231 ? 11.364 -23.071 -8.439 1.00 97.38 231 ARG A CA 1
ATOM 1792 C C . ARG A 1 231 ? 12.079 -22.452 -9.646 1.00 97.38 231 ARG A C 1
ATOM 1794 O O . ARG A 1 231 ? 11.442 -21.651 -10.341 1.00 97.38 231 ARG A O 1
ATOM 1801 N N . PRO A 1 232 ? 13.345 -22.819 -9.927 1.00 96.75 232 PRO A N 1
ATOM 1802 C CA . PRO A 1 232 ? 14.119 -22.226 -11.015 1.00 96.75 232 PRO A CA 1
ATOM 1803 C C . PRO A 1 232 ? 13.409 -22.280 -12.368 1.00 96.75 232 PRO A C 1
ATOM 1805 O O . PRO A 1 232 ? 13.328 -21.271 -13.055 1.00 96.75 232 PRO A O 1
ATOM 1808 N N . GLU A 1 233 ? 12.796 -23.410 -12.724 1.00 97.06 233 GLU A N 1
ATOM 1809 C CA . GLU A 1 233 ? 12.104 -23.573 -14.005 1.00 97.06 233 GLU A CA 1
ATOM 1810 C C . GLU A 1 233 ? 10.870 -22.669 -14.155 1.00 97.06 233 GLU A C 1
ATOM 1812 O O . GLU A 1 233 ? 10.522 -22.263 -15.264 1.00 97.06 233 GLU A O 1
ATOM 1817 N N . ILE A 1 234 ? 10.217 -22.312 -13.044 1.00 96.94 234 ILE A N 1
ATOM 1818 C CA . ILE A 1 234 ? 9.099 -21.363 -13.050 1.00 96.94 234 ILE A CA 1
ATOM 1819 C C . ILE A 1 234 ? 9.621 -19.935 -13.208 1.00 96.94 234 ILE A C 1
ATOM 1821 O O . ILE A 1 234 ? 9.009 -19.142 -13.926 1.00 96.94 234 ILE A O 1
ATOM 1825 N N . TRP A 1 235 ? 10.749 -19.607 -12.571 1.00 97.25 235 TRP A N 1
ATOM 1826 C CA . TRP A 1 235 ? 11.366 -18.295 -12.732 1.00 97.25 235 TRP A CA 1
ATOM 1827 C C . TRP A 1 235 ? 11.904 -18.085 -14.148 1.00 97.25 235 TRP A C 1
ATOM 1829 O O . TRP A 1 235 ? 11.585 -17.068 -14.753 1.00 97.25 235 TRP A O 1
ATOM 1839 N N . GLU A 1 236 ? 12.608 -19.063 -14.725 1.00 97.69 236 GLU A N 1
ATOM 1840 C CA . GLU A 1 236 ? 13.082 -19.003 -16.117 1.00 97.69 236 GLU A CA 1
ATOM 1841 C C . GLU A 1 236 ? 11.925 -18.790 -17.102 1.00 97.69 236 GLU A C 1
ATOM 1843 O O . GLU A 1 236 ? 11.979 -17.887 -17.934 1.00 97.69 236 GLU A O 1
ATOM 1848 N N . LYS A 1 237 ? 10.812 -19.518 -16.940 1.00 95.81 237 LYS A N 1
ATOM 1849 C CA . LYS A 1 237 ? 9.597 -19.307 -17.745 1.00 95.81 237 LYS A CA 1
ATOM 1850 C C . LYS A 1 237 ? 9.042 -17.884 -17.607 1.00 95.81 237 LYS A C 1
ATOM 1852 O O . LYS A 1 237 ? 8.559 -17.308 -18.581 1.00 95.81 237 LYS A O 1
ATOM 1857 N N . GLN A 1 238 ? 9.095 -17.313 -16.405 1.00 95.38 238 GLN A N 1
ATOM 1858 C CA . GLN A 1 238 ? 8.648 -15.946 -16.151 1.00 95.38 238 GLN A CA 1
ATOM 1859 C C . GLN A 1 238 ? 9.610 -14.904 -16.755 1.00 95.38 238 GLN A C 1
ATOM 1861 O O . GLN A 1 238 ? 9.140 -13.888 -17.270 1.00 95.38 238 GLN A O 1
ATOM 1866 N N . LYS A 1 239 ? 10.929 -15.154 -16.746 1.00 96.62 239 LYS A N 1
ATOM 1867 C CA . LYS A 1 239 ? 11.934 -14.326 -17.437 1.00 96.62 239 LYS A CA 1
ATOM 1868 C C . LYS A 1 239 ? 11.769 -14.383 -18.952 1.00 96.62 239 LYS A C 1
ATOM 1870 O O . LYS A 1 239 ? 11.827 -13.350 -19.610 1.00 96.62 239 LYS A O 1
ATOM 1875 N N . ASP A 1 240 ? 11.501 -15.558 -19.511 1.00 95.94 240 ASP A N 1
ATOM 1876 C CA . ASP A 1 240 ? 11.206 -15.697 -20.938 1.00 95.94 240 ASP A CA 1
ATOM 1877 C C . ASP A 1 240 ? 9.954 -14.910 -21.323 1.00 95.94 240 ASP A C 1
ATOM 1879 O O . ASP A 1 240 ? 9.985 -14.141 -22.280 1.00 95.94 240 ASP A O 1
ATOM 1883 N N . PHE A 1 241 ? 8.892 -15.001 -20.517 1.00 92.69 241 PHE A N 1
ATOM 1884 C CA . PHE A 1 241 ? 7.686 -14.198 -20.716 1.00 92.69 241 PHE A CA 1
ATOM 1885 C C . PHE A 1 241 ? 7.949 -12.687 -20.619 1.00 92.69 241 PHE A C 1
ATOM 1887 O O . PHE A 1 241 ? 7.291 -11.901 -21.292 1.00 92.69 241 PHE A O 1
ATOM 1894 N N . ALA A 1 242 ? 8.920 -12.258 -19.808 1.00 93.88 242 ALA A N 1
ATOM 1895 C CA . ALA A 1 242 ? 9.277 -10.851 -19.659 1.00 93.88 242 ALA A CA 1
ATOM 1896 C C . ALA A 1 242 ? 9.840 -10.229 -20.951 1.00 93.88 242 ALA A C 1
ATOM 1898 O O . ALA A 1 242 ? 9.592 -9.047 -21.200 1.00 93.88 242 ALA A O 1
ATOM 1899 N N . LYS A 1 243 ? 10.559 -11.008 -21.776 1.00 93.31 243 LYS A N 1
ATOM 1900 C CA . LYS A 1 243 ? 11.250 -10.536 -22.996 1.00 93.31 243 LYS A CA 1
ATOM 1901 C C . LYS A 1 243 ? 10.302 -9.920 -24.024 1.00 93.31 243 LYS A C 1
ATOM 1903 O O . LYS A 1 243 ? 10.675 -8.963 -24.693 1.00 93.31 243 LYS A O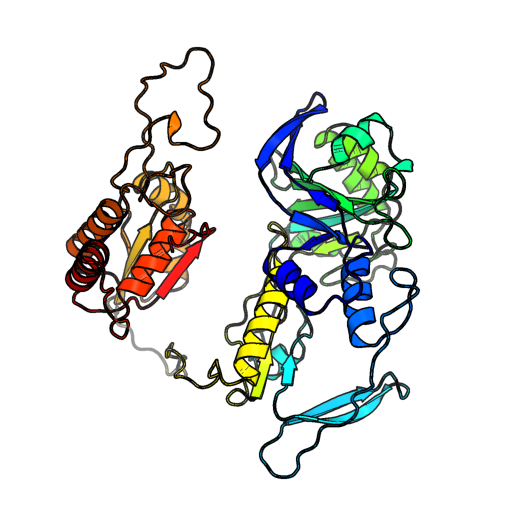 1
ATOM 1908 N N . ASP A 1 244 ? 9.072 -10.420 -24.096 1.00 90.25 244 ASP A N 1
ATOM 1909 C CA . ASP A 1 244 ? 8.042 -9.912 -25.010 1.00 90.25 244 ASP A CA 1
ATOM 1910 C C . ASP A 1 244 ? 7.298 -8.682 -24.456 1.00 90.25 244 ASP A C 1
ATOM 1912 O O . ASP A 1 244 ? 6.470 -8.082 -25.145 1.00 90.25 244 ASP A O 1
ATOM 1916 N N . LEU A 1 245 ? 7.546 -8.318 -23.194 1.00 90.12 245 LEU A N 1
ATOM 1917 C CA . LEU A 1 245 ? 6.723 -7.369 -22.444 1.00 90.12 245 LEU A CA 1
ATOM 1918 C C . LEU A 1 245 ? 7.445 -6.084 -22.063 1.00 90.12 245 LEU A C 1
ATOM 1920 O O . LEU A 1 245 ? 6.810 -5.028 -22.004 1.00 90.12 245 LEU A O 1
ATOM 1924 N N . PHE A 1 246 ? 8.733 -6.170 -21.738 1.00 91.75 246 PHE A N 1
ATOM 1925 C CA . PHE A 1 246 ? 9.440 -5.069 -21.101 1.00 91.75 246 PHE A CA 1
ATOM 1926 C C . PHE A 1 246 ? 10.616 -4.548 -21.919 1.00 91.75 246 PHE A C 1
ATOM 1928 O O . PHE A 1 246 ? 11.300 -5.288 -22.620 1.00 91.75 246 PHE A O 1
ATOM 1935 N N . ALA A 1 247 ? 10.869 -3.248 -21.769 1.00 92.50 247 ALA A N 1
ATOM 1936 C CA . ALA A 1 247 ? 12.037 -2.587 -22.330 1.00 92.50 247 ALA A CA 1
ATOM 1937 C C . ALA A 1 247 ? 13.345 -3.079 -21.666 1.00 92.50 247 ALA A C 1
ATOM 1939 O O . ALA A 1 247 ? 13.309 -3.550 -20.520 1.00 92.50 247 ALA A O 1
ATOM 1940 N N . PRO A 1 248 ? 14.506 -2.931 -22.336 1.00 95.44 248 PRO A N 1
ATOM 1941 C CA . PRO A 1 248 ? 15.780 -3.488 -21.877 1.00 95.44 248 PRO A CA 1
ATOM 1942 C C . PRO A 1 248 ? 16.165 -3.191 -20.412 1.00 95.44 248 PRO A C 1
ATOM 1944 O O . PRO A 1 248 ? 16.595 -4.131 -19.741 1.00 95.44 248 PRO A O 1
ATOM 1947 N N . PRO A 1 249 ? 15.948 -1.980 -19.850 1.00 96.81 249 PRO A N 1
ATOM 1948 C CA . PRO A 1 249 ? 16.305 -1.701 -18.453 1.00 96.81 249 PRO A CA 1
ATOM 1949 C C . PRO A 1 249 ? 15.557 -2.571 -17.433 1.00 96.81 249 PRO A C 1
ATOM 1951 O O . PRO A 1 249 ? 16.108 -2.964 -16.407 1.00 96.81 249 PRO A O 1
ATOM 1954 N N . TYR A 1 250 ? 14.298 -2.921 -17.713 1.00 96.56 250 TYR A N 1
ATOM 1955 C CA . TYR A 1 250 ? 13.532 -3.840 -16.868 1.00 96.56 250 TYR A CA 1
ATOM 1956 C C . TYR A 1 250 ? 14.038 -5.276 -16.992 1.00 96.56 250 TYR A C 1
ATOM 1958 O O . TYR A 1 250 ? 14.123 -5.975 -15.983 1.00 96.56 250 TYR A O 1
ATOM 1966 N N . LEU A 1 251 ? 14.365 -5.714 -18.213 1.00 96.69 251 LEU A N 1
ATOM 1967 C CA . LEU A 1 251 ? 14.903 -7.052 -18.465 1.00 96.69 251 LEU A CA 1
ATOM 1968 C C . LEU A 1 251 ? 16.250 -7.244 -17.769 1.00 96.69 251 LEU A C 1
ATOM 1970 O O . LEU A 1 251 ? 16.473 -8.288 -17.168 1.00 96.69 251 LEU A O 1
ATOM 1974 N N . GLU A 1 252 ? 17.107 -6.221 -17.777 1.00 98.19 252 GLU A N 1
ATOM 1975 C CA . GLU A 1 252 ? 18.378 -6.243 -17.055 1.00 98.19 252 GLU A CA 1
ATOM 1976 C C . GLU A 1 252 ? 18.170 -6.457 -15.549 1.00 98.19 252 GLU A C 1
ATOM 1978 O O . GLU A 1 252 ? 18.851 -7.285 -14.944 1.00 98.19 252 GLU A O 1
ATOM 1983 N N . VAL A 1 253 ? 17.213 -5.745 -14.943 1.00 98.25 253 VAL A N 1
ATOM 1984 C CA . VAL A 1 253 ? 16.877 -5.931 -13.525 1.00 98.25 253 VAL A CA 1
ATOM 1985 C C . VAL A 1 253 ? 16.343 -7.340 -13.285 1.00 98.25 253 VAL A C 1
ATOM 1987 O O . VAL A 1 253 ? 16.803 -7.997 -12.361 1.00 98.25 253 VAL A O 1
ATOM 1990 N N . ILE A 1 254 ? 15.418 -7.827 -14.117 1.00 97.75 254 ILE A N 1
ATOM 1991 C CA . ILE A 1 254 ? 14.845 -9.178 -14.006 1.00 97.75 254 ILE A CA 1
ATOM 1992 C C . ILE A 1 254 ? 15.936 -10.254 -14.069 1.00 97.75 254 ILE A C 1
ATOM 1994 O O . ILE A 1 254 ? 15.928 -11.166 -13.246 1.00 97.75 254 ILE A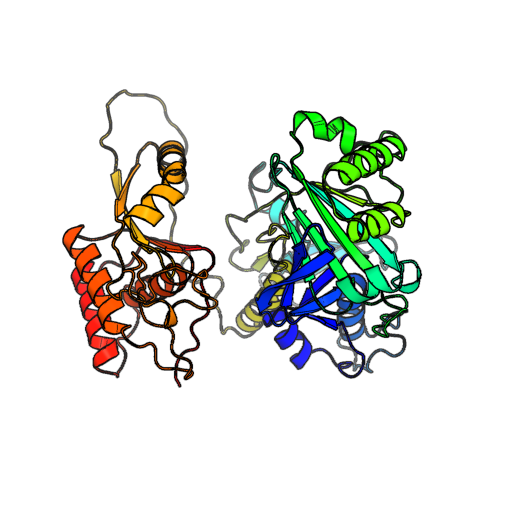 O 1
ATOM 1998 N N . GLU A 1 255 ? 16.890 -10.130 -14.992 1.00 98.12 255 GLU A N 1
ATOM 1999 C CA . GLU A 1 255 ? 17.979 -11.098 -15.157 1.00 98.12 255 GLU A CA 1
ATOM 2000 C C . GLU A 1 255 ? 18.948 -11.102 -13.965 1.00 98.12 255 GLU A C 1
ATOM 2002 O O . GLU A 1 255 ? 19.535 -12.132 -13.646 1.00 98.12 255 GLU A O 1
ATOM 2007 N N . LYS A 1 256 ? 19.093 -9.964 -13.275 1.00 98.19 256 LYS A N 1
ATOM 2008 C CA . LYS A 1 256 ? 19.971 -9.807 -12.102 1.00 98.19 256 LYS A CA 1
ATOM 2009 C C . LYS A 1 256 ? 19.309 -10.180 -10.774 1.00 98.19 256 LYS A C 1
ATOM 2011 O O . LYS A 1 256 ? 19.971 -10.162 -9.738 1.00 98.19 256 LYS A O 1
ATOM 2016 N N . ILE A 1 257 ? 18.021 -10.528 -10.770 1.00 97.81 257 ILE A N 1
ATOM 2017 C CA . ILE A 1 257 ? 17.351 -11.045 -9.571 1.00 97.81 257 ILE A CA 1
ATOM 2018 C C . ILE A 1 257 ? 17.792 -12.495 -9.349 1.00 97.81 257 ILE A C 1
ATOM 2020 O O . ILE A 1 257 ? 17.286 -13.416 -9.986 1.00 97.81 257 ILE A O 1
ATOM 2024 N N . ASP A 1 258 ? 18.702 -12.682 -8.395 1.00 94.69 258 ASP A N 1
ATOM 2025 C CA . ASP A 1 258 ? 19.214 -13.997 -7.990 1.00 94.69 258 ASP A CA 1
ATOM 2026 C C . ASP A 1 258 ? 18.172 -14.819 -7.211 1.00 94.69 258 ASP A C 1
ATOM 2028 O O . ASP A 1 258 ? 17.915 -15.985 -7.499 1.00 94.69 258 ASP A O 1
ATOM 2032 N N . SER A 1 259 ? 17.507 -14.184 -6.244 1.00 94.62 259 SER A N 1
ATOM 2033 C CA . SER A 1 259 ? 16.577 -14.854 -5.331 1.00 94.62 259 SER A CA 1
ATOM 2034 C C . SER A 1 259 ? 15.178 -14.221 -5.391 1.00 94.62 259 SER A C 1
ATOM 2036 O O . SER A 1 259 ? 14.809 -13.445 -4.498 1.00 94.62 259 SER A O 1
ATOM 2038 N N . PRO A 1 260 ? 14.376 -14.520 -6.434 1.00 96.75 260 PRO A N 1
ATOM 2039 C CA . PRO A 1 260 ? 13.023 -14.000 -6.546 1.00 96.75 260 PRO A CA 1
ATOM 2040 C C . PRO A 1 260 ? 12.137 -14.578 -5.443 1.00 96.75 260 PRO A C 1
ATOM 2042 O O . PRO A 1 260 ? 12.326 -15.696 -4.958 1.00 96.75 260 PRO A O 1
ATOM 2045 N N . PHE A 1 261 ? 11.123 -13.816 -5.068 1.00 95.94 261 PHE A N 1
ATOM 2046 C CA . PHE A 1 261 ? 10.093 -14.252 -4.141 1.00 95.94 261 PHE A CA 1
ATOM 2047 C C . PHE A 1 261 ? 8.720 -13.870 -4.679 1.00 95.94 261 PHE A C 1
ATOM 2049 O O . PHE A 1 261 ? 8.579 -12.964 -5.503 1.00 95.94 261 PHE A O 1
ATOM 2056 N N . LEU A 1 262 ? 7.695 -14.594 -4.245 1.00 95.56 262 LEU A N 1
ATOM 2057 C CA . LEU A 1 262 ? 6.370 -14.508 -4.842 1.00 95.56 262 LEU A CA 1
ATOM 2058 C C . LEU A 1 262 ? 5.313 -14.275 -3.778 1.00 95.56 262 LEU A C 1
ATOM 2060 O O . LEU A 1 262 ? 5.261 -14.981 -2.772 1.00 95.56 262 LEU A O 1
ATOM 2064 N N . HIS A 1 263 ? 4.412 -13.332 -4.040 1.00 94.50 263 HIS A N 1
ATOM 2065 C CA . HIS A 1 263 ? 3.242 -13.089 -3.206 1.00 94.50 263 HIS A CA 1
ATOM 2066 C C . HIS A 1 263 ? 1.956 -13.332 -3.982 1.00 94.50 263 HIS A C 1
ATOM 2068 O O . HIS A 1 263 ? 1.647 -12.635 -4.948 1.00 94.50 263 HIS A O 1
ATOM 2074 N N . GLN A 1 264 ? 1.150 -14.281 -3.514 1.00 94.94 264 GLN A N 1
ATOM 2075 C CA . GLN A 1 264 ? -0.234 -14.396 -3.943 1.00 94.94 264 GLN A CA 1
ATOM 2076 C C . GLN A 1 264 ? -1.020 -13.210 -3.373 1.00 94.94 264 GLN A C 1
ATOM 2078 O O . GLN A 1 264 ? -1.085 -13.030 -2.154 1.00 94.94 264 GLN A O 1
ATOM 2083 N N . ILE A 1 265 ? -1.652 -12.408 -4.234 1.00 94.75 265 ILE A N 1
ATOM 2084 C CA . ILE A 1 265 ? -2.363 -11.224 -3.758 1.00 94.75 265 ILE A CA 1
ATOM 2085 C C . ILE A 1 265 ? -3.751 -11.604 -3.263 1.00 94.75 265 ILE A C 1
ATOM 2087 O O . ILE A 1 265 ? -4.600 -12.102 -4.005 1.00 94.75 265 ILE A O 1
ATOM 2091 N N . THR A 1 266 ? -3.971 -11.345 -1.980 1.00 93.69 266 THR A N 1
ATOM 2092 C CA . THR A 1 266 ? -5.265 -11.476 -1.319 1.00 93.69 266 THR A CA 1
ATOM 2093 C C . THR A 1 266 ? -5.670 -10.155 -0.698 1.00 93.69 266 THR A C 1
ATOM 2095 O O . THR A 1 266 ? -4.798 -9.384 -0.304 1.00 93.69 266 THR A O 1
ATOM 2098 N N . ASP A 1 267 ? -6.964 -9.937 -0.519 1.00 90.94 267 ASP A N 1
ATOM 2099 C CA . ASP A 1 267 ? -7.478 -8.822 0.267 1.00 90.94 267 ASP A CA 1
ATOM 2100 C C . ASP A 1 267 ? -8.399 -9.293 1.390 1.00 90.94 267 ASP A C 1
ATOM 2102 O O . ASP A 1 267 ? -8.806 -10.462 1.477 1.00 90.94 267 ASP A O 1
ATOM 2106 N N . TYR A 1 268 ? -8.656 -8.364 2.308 1.00 89.44 268 TYR A N 1
ATOM 2107 C CA . TYR A 1 268 ? -9.594 -8.566 3.392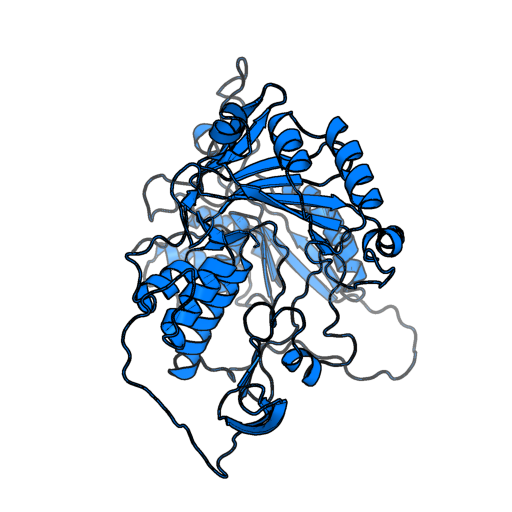 1.00 89.44 268 TYR A CA 1
ATOM 2108 C C . TYR A 1 268 ? -10.059 -7.230 3.972 1.00 89.44 268 TYR A C 1
ATOM 2110 O O . TYR A 1 268 ? -9.260 -6.310 4.105 1.00 89.44 268 TYR A O 1
ATOM 2118 N N . CYS A 1 269 ? -11.325 -7.154 4.376 1.00 90.88 269 CYS A N 1
ATOM 2119 C CA . CYS A 1 269 ? -11.881 -6.048 5.152 1.00 90.88 269 CYS A CA 1
ATOM 2120 C C . CYS A 1 269 ? -12.742 -6.637 6.273 1.00 90.88 269 CYS A C 1
ATOM 2122 O O . CYS A 1 269 ? -13.694 -7.378 6.005 1.00 90.88 269 CYS A O 1
ATOM 2124 N N . SER A 1 270 ? -12.376 -6.371 7.527 1.00 85.88 270 SER A N 1
ATOM 2125 C CA . SER A 1 270 ? -13.083 -6.928 8.677 1.00 85.88 270 SER A CA 1
ATOM 2126 C C . SER A 1 270 ? -14.466 -6.292 8.826 1.00 85.88 270 SER A C 1
ATOM 2128 O O . SER A 1 270 ? -14.569 -5.068 8.820 1.00 85.88 270 SER A O 1
ATOM 2130 N N . PRO A 1 271 ? -15.538 -7.076 9.050 1.00 82.25 271 PRO A N 1
ATOM 2131 C CA . PRO A 1 271 ? -16.876 -6.519 9.259 1.00 82.25 271 PRO A CA 1
ATOM 2132 C C . PRO A 1 271 ? -17.013 -5.762 10.590 1.00 82.25 271 PRO A C 1
ATOM 2134 O O . PRO A 1 271 ? -17.994 -5.052 10.794 1.00 82.25 271 PRO A O 1
ATOM 2137 N N . ARG A 1 272 ? -16.078 -5.973 11.525 1.00 82.81 272 ARG A N 1
ATOM 2138 C CA . ARG A 1 272 ? -15.998 -5.315 12.835 1.00 82.81 272 ARG A CA 1
ATOM 2139 C C . ARG A 1 272 ? -14.541 -5.184 13.255 1.00 82.81 272 ARG A C 1
ATOM 2141 O O . ARG A 1 272 ? -13.730 -6.052 12.929 1.00 82.81 272 ARG A O 1
ATOM 2148 N N . THR A 1 273 ? -14.235 -4.134 14.004 1.00 86.50 273 THR A N 1
ATOM 2149 C CA . THR A 1 273 ? -12.881 -3.825 14.492 1.00 86.50 273 THR A CA 1
ATOM 2150 C C . THR A 1 273 ? -12.763 -3.856 16.013 1.00 86.50 273 THR A C 1
ATOM 2152 O O . THR A 1 273 ? -11.651 -3.865 16.531 1.00 86.50 273 THR A O 1
ATOM 2155 N N . SER A 1 274 ? -13.898 -3.912 16.714 1.00 85.75 274 SER A N 1
ATOM 2156 C CA . SER A 1 274 ? -13.992 -3.941 18.169 1.00 85.75 274 SER A CA 1
ATOM 2157 C C . SER A 1 274 ? -14.789 -5.155 18.640 1.00 85.75 274 SER A C 1
ATOM 2159 O O . SER A 1 274 ? -15.829 -5.504 18.070 1.00 85.75 274 SER A O 1
ATOM 2161 N N . PHE A 1 275 ? -14.286 -5.798 19.687 1.00 79.19 275 PHE A N 1
ATOM 2162 C CA . PHE A 1 275 ? -14.841 -6.992 20.306 1.00 79.19 275 PHE A CA 1
ATOM 2163 C C . PHE A 1 275 ? -14.799 -6.863 21.831 1.00 79.19 275 PHE A C 1
ATOM 2165 O O . PHE A 1 275 ? -14.203 -5.934 22.378 1.00 79.19 275 PHE A O 1
ATOM 2172 N N . ALA A 1 276 ? -15.467 -7.793 22.521 1.00 74.06 276 ALA A N 1
ATOM 2173 C CA . ALA A 1 276 ? -15.526 -7.831 23.985 1.00 74.06 276 ALA A CA 1
ATOM 2174 C C . ALA A 1 276 ? -15.911 -6.473 24.617 1.00 74.06 276 ALA A C 1
ATOM 2176 O O . ALA A 1 276 ? -15.304 -6.033 25.589 1.00 74.06 276 ALA A O 1
ATOM 2177 N N . GLY A 1 277 ? -16.894 -5.781 24.024 1.00 71.75 277 GLY A N 1
ATOM 2178 C CA . GLY A 1 277 ? -17.386 -4.497 24.532 1.00 71.75 277 GLY A CA 1
ATOM 2179 C C . GLY A 1 277 ? -16.363 -3.357 24.487 1.00 71.75 277 GLY A C 1
ATOM 2180 O O . GLY A 1 277 ? -16.385 -2.508 25.367 1.00 71.75 277 GLY A O 1
ATOM 2181 N N . GLY A 1 278 ? -15.449 -3.347 23.510 1.00 77.31 278 GLY A N 1
ATOM 2182 C CA . GLY A 1 278 ? -14.429 -2.298 23.383 1.00 77.31 278 GLY A CA 1
ATOM 2183 C C . GLY A 1 278 ? -13.048 -2.683 23.906 1.00 77.31 278 GLY A C 1
ATOM 2184 O O . GLY A 1 278 ? -12.094 -1.958 23.650 1.00 77.31 278 GLY A O 1
ATOM 2185 N N . LYS A 1 279 ? -12.924 -3.824 24.594 1.00 77.94 279 LYS A N 1
ATOM 2186 C CA . LYS A 1 279 ? -11.678 -4.241 25.259 1.00 77.94 279 LYS A CA 1
ATOM 2187 C C . LYS A 1 279 ? -10.709 -4.994 24.353 1.00 77.94 279 LYS A C 1
ATOM 2189 O O . LYS A 1 279 ? -9.535 -5.115 24.681 1.00 77.94 279 LYS A O 1
ATOM 2194 N N . VAL A 1 280 ? -11.174 -5.496 23.210 1.00 75.44 280 VAL A N 1
ATOM 2195 C CA . VAL A 1 280 ? -10.298 -6.063 22.180 1.00 75.44 280 VAL A CA 1
ATOM 2196 C C . VAL A 1 280 ? -10.507 -5.305 20.884 1.00 75.44 280 VAL A C 1
ATOM 2198 O O . VAL A 1 280 ? -11.622 -5.264 20.364 1.00 75.44 280 VAL A O 1
ATOM 2201 N N . LEU A 1 281 ? -9.432 -4.747 20.340 1.00 86.25 281 LEU A N 1
ATOM 2202 C CA . LEU A 1 281 ? -9.437 -4.051 19.058 1.00 86.25 281 LEU A CA 1
ATOM 2203 C C . LEU A 1 281 ? -8.471 -4.735 18.109 1.00 86.25 281 LEU A C 1
ATOM 2205 O O . LEU A 1 281 ? -7.427 -5.214 18.529 1.00 86.25 281 LEU A O 1
ATOM 2209 N N . ILE A 1 282 ? -8.791 -4.758 16.825 1.00 83.56 282 ILE A N 1
ATOM 2210 C CA . ILE A 1 282 ? -7.833 -5.130 15.779 1.00 83.56 282 ILE A CA 1
ATOM 2211 C C . ILE A 1 282 ? -7.362 -3.862 15.068 1.00 83.56 282 ILE A C 1
ATOM 2213 O O . ILE A 1 282 ? -8.145 -2.931 14.893 1.00 83.56 282 ILE A O 1
ATOM 2217 N N . VAL A 1 283 ? -6.089 -3.823 14.666 1.00 88.94 283 VAL A N 1
ATOM 2218 C CA . VAL A 1 283 ? -5.449 -2.665 14.010 1.00 88.94 283 VAL A CA 1
ATOM 2219 C C . VAL A 1 283 ? -4.585 -3.101 12.818 1.00 88.94 283 VAL A C 1
ATOM 2221 O O . VAL A 1 283 ? -4.420 -4.289 12.551 1.00 88.94 283 VAL A O 1
ATOM 2224 N N . GLY A 1 284 ? -4.051 -2.142 12.056 1.00 89.56 284 GLY A N 1
ATOM 2225 C CA . GLY A 1 284 ? -3.283 -2.412 10.829 1.00 89.56 284 GLY A CA 1
ATOM 2226 C C . GLY A 1 284 ? -3.972 -3.395 9.867 1.00 89.56 284 GLY A C 1
ATOM 2227 O O . GLY A 1 284 ? -5.187 -3.333 9.666 1.00 89.56 284 GLY A O 1
ATOM 2228 N N . ASP A 1 285 ? -3.200 -4.323 9.301 1.00 89.44 285 ASP A N 1
ATOM 2229 C CA . ASP A 1 285 ? -3.682 -5.352 8.363 1.00 89.44 285 ASP A CA 1
ATOM 2230 C C . ASP A 1 285 ? -4.627 -6.389 9.003 1.00 89.44 285 ASP A C 1
ATOM 2232 O O . ASP A 1 285 ? -5.298 -7.150 8.295 1.00 89.44 285 ASP A O 1
ATOM 2236 N N . ALA A 1 286 ? -4.724 -6.426 10.339 1.00 82.62 286 ALA A N 1
ATOM 2237 C CA . ALA A 1 286 ? -5.744 -7.226 11.006 1.00 82.62 286 ALA A CA 1
ATOM 2238 C C . ALA A 1 286 ? -7.148 -6.654 10.741 1.00 82.62 286 ALA A C 1
ATOM 2240 O O . ALA A 1 286 ? -8.099 -7.426 10.626 1.00 82.62 286 ALA A O 1
ATOM 2241 N N . VAL A 1 287 ? -7.287 -5.335 10.562 1.00 91.88 287 VAL A N 1
ATOM 2242 C CA . VAL A 1 287 ? -8.546 -4.685 10.152 1.00 91.88 287 VAL A CA 1
ATOM 2243 C C . VAL A 1 287 ? -8.790 -4.897 8.665 1.00 91.88 287 VAL A C 1
ATOM 2245 O O . VAL A 1 287 ? -9.747 -5.571 8.278 1.00 91.88 287 VAL A O 1
ATOM 2248 N N . THR A 1 288 ? -7.899 -4.345 7.843 1.00 91.12 288 THR A N 1
ATOM 2249 C CA . THR A 1 288 ? -8.030 -4.324 6.388 1.00 91.12 288 THR A CA 1
ATOM 2250 C C . THR A 1 288 ? -6.682 -4.637 5.771 1.00 91.12 288 THR A C 1
ATOM 2252 O O . THR A 1 288 ? -5.740 -3.865 5.921 1.00 91.12 288 THR A O 1
ATOM 2255 N N . LEU A 1 289 ? -6.603 -5.753 5.049 1.00 90.94 289 LEU A N 1
ATOM 2256 C CA . LEU A 1 289 ? -5.459 -6.069 4.204 1.00 90.94 289 LEU A CA 1
ATOM 2257 C C . LEU A 1 289 ? -5.676 -5.403 2.847 1.00 90.94 289 LEU A C 1
ATOM 2259 O O . LEU A 1 289 ? -6.459 -5.889 2.023 1.00 90.94 289 LEU A O 1
ATOM 2263 N N . LEU A 1 290 ? -4.986 -4.284 2.635 1.00 89.50 290 LEU A N 1
ATOM 2264 C CA . LEU A 1 290 ? -5.025 -3.551 1.377 1.00 89.50 290 LEU A CA 1
ATOM 2265 C C . LEU A 1 290 ? -4.242 -4.288 0.290 1.00 89.50 290 LEU A C 1
ATOM 2267 O O . LEU A 1 290 ? -3.180 -4.867 0.526 1.00 89.50 290 LEU A O 1
ATOM 2271 N N . ARG A 1 291 ? -4.738 -4.190 -0.945 1.00 92.94 291 ARG A N 1
ATOM 2272 C CA . ARG A 1 291 ? -3.935 -4.532 -2.122 1.00 92.94 291 ARG A CA 1
ATOM 2273 C C . ARG A 1 291 ? -2.783 -3.516 -2.231 1.00 92.94 291 ARG A C 1
ATOM 2275 O O . ARG A 1 291 ? -3.020 -2.321 -2.048 1.00 92.94 291 ARG A O 1
ATOM 2282 N N . PRO A 1 292 ? -1.559 -3.948 -2.570 1.00 88.81 292 PRO A N 1
ATOM 2283 C CA . PRO A 1 292 ? -0.353 -3.120 -2.435 1.00 88.81 292 PRO A CA 1
ATOM 2284 C C . PRO A 1 292 ? -0.222 -1.961 -3.441 1.00 88.81 292 PRO A C 1
ATOM 2286 O O . PRO A 1 292 ? 0.677 -1.141 -3.293 1.00 88.81 292 PRO A O 1
ATOM 2289 N N . HIS A 1 293 ? -1.119 -1.851 -4.426 1.00 90.12 293 HIS A N 1
ATOM 2290 C CA . HIS A 1 293 ? -1.025 -0.927 -5.571 1.00 90.12 293 HIS A CA 1
ATOM 2291 C C . HIS A 1 293 ? -0.883 0.558 -5.217 1.00 90.12 293 HIS A C 1
ATOM 2293 O O . HIS A 1 293 ? -0.315 1.315 -5.992 1.00 90.12 293 HIS A O 1
ATOM 2299 N N . ILE A 1 294 ? -1.391 0.986 -4.058 1.00 84.88 294 ILE A N 1
ATOM 2300 C CA . ILE A 1 294 ? -1.300 2.386 -3.599 1.00 84.88 294 ILE A CA 1
ATOM 2301 C C . ILE A 1 294 ? -0.267 2.596 -2.479 1.00 84.88 294 ILE A C 1
ATOM 2303 O O . ILE A 1 294 ? -0.082 3.725 -2.022 1.00 84.88 294 ILE A O 1
ATOM 2307 N N . ALA A 1 295 ? 0.403 1.520 -2.045 1.00 85.81 295 ALA A N 1
ATOM 2308 C CA . ALA A 1 295 ? 1.419 1.495 -0.990 1.00 85.81 295 ALA A CA 1
ATOM 2309 C C . ALA A 1 295 ? 0.990 2.187 0.325 1.00 85.81 295 ALA A C 1
ATOM 2311 O O . ALA A 1 295 ? 1.723 3.007 0.869 1.00 85.81 295 ALA A O 1
ATOM 2312 N N . PHE A 1 296 ? -0.211 1.868 0.825 1.00 87.56 296 PHE A N 1
ATOM 2313 C CA . PHE A 1 296 ? -0.843 2.592 1.943 1.00 87.56 296 PHE A CA 1
ATOM 2314 C C . PHE A 1 296 ? -1.001 1.780 3.241 1.00 87.56 296 PHE A C 1
ATOM 2316 O O . PHE A 1 296 ? -1.479 2.321 4.233 1.00 87.56 296 PHE A O 1
ATOM 2323 N N . SER A 1 297 ? -0.604 0.501 3.277 1.00 85.25 297 SER A N 1
ATOM 2324 C CA . SER A 1 297 ? -0.800 -0.364 4.458 1.00 85.25 297 SER A CA 1
ATOM 2325 C C . SER A 1 297 ? -0.055 0.133 5.702 1.00 85.25 297 SER A C 1
ATOM 2327 O O . SER A 1 297 ? -0.617 0.164 6.794 1.00 85.25 297 SER A O 1
ATOM 2329 N N . THR A 1 298 ? 1.188 0.594 5.542 1.00 88.56 298 THR A N 1
ATOM 2330 C CA . THR A 1 298 ? 1.978 1.219 6.620 1.00 88.56 298 THR A CA 1
ATOM 2331 C C . THR A 1 298 ? 1.316 2.499 7.125 1.00 88.56 298 THR A C 1
ATOM 2333 O O . THR A 1 298 ? 1.242 2.728 8.329 1.00 88.56 298 THR A O 1
ATOM 2336 N N . ASN A 1 299 ? 0.769 3.299 6.209 1.00 90.88 299 ASN A N 1
ATOM 2337 C CA . ASN A 1 299 ? 0.058 4.529 6.531 1.00 90.88 299 ASN A CA 1
ATOM 2338 C C . ASN A 1 299 ? -1.244 4.256 7.302 1.00 90.88 299 ASN A C 1
ATOM 2340 O O . ASN A 1 299 ? -1.497 4.887 8.322 1.00 90.88 299 ASN A O 1
ATOM 2344 N N . GLN A 1 300 ? -2.014 3.245 6.890 1.00 92.25 300 GLN A N 1
ATOM 2345 C CA . GLN A 1 300 ? -3.175 2.757 7.639 1.00 92.25 300 GLN A CA 1
ATOM 2346 C C . GLN A 1 300 ? -2.785 2.305 9.054 1.00 92.25 300 GLN A C 1
ATOM 2348 O O . GLN A 1 300 ? -3.481 2.620 10.017 1.00 92.25 300 GLN A O 1
ATOM 2353 N N . ALA A 1 301 ? -1.683 1.563 9.198 1.00 89.19 301 ALA A N 1
ATOM 2354 C CA . ALA A 1 301 ? -1.211 1.119 10.505 1.00 89.19 301 ALA A CA 1
ATOM 2355 C C . ALA A 1 301 ? -0.839 2.306 11.410 1.00 89.19 301 ALA A C 1
ATOM 2357 O O . ALA A 1 301 ? -1.286 2.348 12.553 1.00 89.19 301 ALA A O 1
ATOM 2358 N N . ALA A 1 302 ? -0.106 3.295 10.889 1.00 90.62 302 ALA A N 1
ATOM 2359 C CA . ALA A 1 302 ? 0.244 4.506 11.632 1.00 90.62 302 ALA A CA 1
ATOM 2360 C C . ALA A 1 302 ? -0.994 5.326 12.035 1.00 90.62 302 ALA A C 1
ATOM 2362 O O . ALA A 1 302 ? -1.103 5.749 13.185 1.00 90.62 302 ALA A O 1
ATOM 2363 N N . TYR A 1 303 ? -1.969 5.465 11.133 1.00 92.19 303 TYR A N 1
ATOM 2364 C CA . TYR A 1 303 ? -3.242 6.118 11.433 1.00 92.19 303 TYR A CA 1
ATOM 2365 C C . TYR A 1 303 ? -3.996 5.412 12.572 1.00 92.19 303 TYR A C 1
ATOM 2367 O O . TYR A 1 303 ? -4.474 6.055 13.510 1.00 92.19 303 TYR A O 1
ATOM 2375 N N . HIS A 1 304 ? -4.050 4.074 12.551 1.00 92.06 304 HIS A N 1
ATOM 2376 C CA . HIS A 1 304 ? -4.642 3.294 13.640 1.00 92.06 304 HIS A CA 1
ATOM 2377 C C . HIS A 1 304 ? -3.901 3.480 14.972 1.00 92.06 304 HIS A C 1
ATOM 2379 O O . HIS A 1 304 ? -4.556 3.512 16.015 1.00 92.06 304 HIS A O 1
ATOM 2385 N N . THR A 1 305 ? -2.578 3.664 14.964 1.00 85.75 305 THR A N 1
ATOM 2386 C CA . THR A 1 305 ? -1.821 4.016 16.176 1.00 85.75 305 THR A CA 1
ATOM 2387 C C . THR A 1 305 ? -2.297 5.347 16.756 1.00 85.75 305 THR A C 1
ATOM 2389 O O . THR A 1 305 ? -2.593 5.420 17.947 1.00 85.75 305 THR A O 1
ATOM 2392 N N . THR A 1 306 ? -2.465 6.384 15.928 1.00 86.06 306 THR A N 1
ATOM 2393 C CA . THR A 1 306 ? -2.986 7.687 16.380 1.00 86.06 306 THR A CA 1
ATOM 2394 C C . THR A 1 306 ? -4.415 7.591 16.913 1.00 86.06 306 THR A C 1
ATOM 2396 O O . THR A 1 306 ? -4.722 8.177 17.948 1.00 86.06 306 THR A O 1
ATOM 2399 N N . LEU A 1 307 ? -5.299 6.830 16.260 1.00 88.38 307 LEU A N 1
ATOM 2400 C CA . LEU A 1 307 ? -6.652 6.599 16.781 1.00 88.38 307 LEU A CA 1
ATOM 2401 C C . LEU A 1 307 ? -6.633 5.850 18.117 1.00 88.38 307 LEU A C 1
ATOM 2403 O O . LEU A 1 307 ? -7.406 6.173 19.014 1.00 88.38 307 LEU A O 1
ATOM 2407 N N . T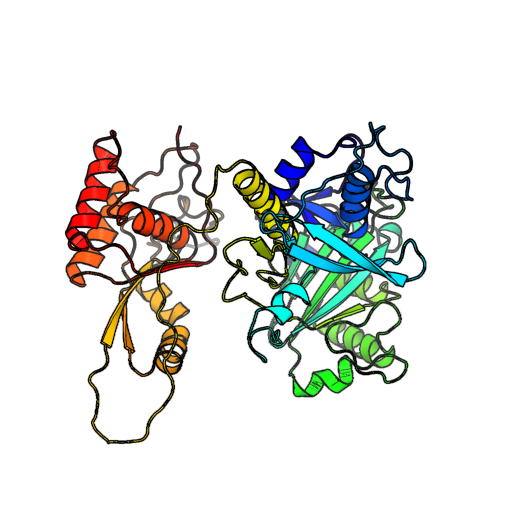HR A 1 308 ? -5.737 4.878 18.268 1.00 83.12 308 THR A N 1
ATOM 2408 C CA . THR A 1 308 ? -5.596 4.127 19.519 1.00 83.12 308 THR A CA 1
ATOM 2409 C C . THR A 1 308 ? -5.087 5.021 20.649 1.00 83.12 308 THR A C 1
ATOM 2411 O O . THR A 1 308 ? -5.575 4.924 21.767 1.00 83.12 308 THR A O 1
ATOM 2414 N N . GLU A 1 309 ? -4.170 5.948 20.368 1.00 83.00 309 GLU A N 1
ATOM 2415 C CA . GLU A 1 309 ? -3.739 6.954 21.344 1.00 83.00 309 GLU A CA 1
ATOM 2416 C C . GLU A 1 309 ? -4.917 7.821 21.816 1.00 83.00 309 GLU A C 1
ATOM 2418 O O . GLU A 1 309 ? -5.138 7.954 23.018 1.00 83.00 309 GLU A O 1
ATOM 2423 N N . LYS A 1 310 ? -5.702 8.372 20.880 1.00 83.31 310 LYS A N 1
ATOM 2424 C CA . LYS A 1 310 ? -6.895 9.175 21.200 1.00 83.31 310 LYS A CA 1
ATOM 2425 C C . LYS A 1 310 ? -7.910 8.383 22.023 1.00 83.31 310 LYS A C 1
ATOM 2427 O O . LYS A 1 310 ? -8.508 8.908 22.956 1.00 83.31 310 LYS A O 1
ATOM 2432 N N . LEU A 1 311 ? -8.076 7.102 21.703 1.00 82.62 311 LEU A N 1
ATOM 2433 C CA . LEU A 1 311 ? -8.922 6.191 22.459 1.00 82.62 311 LEU A CA 1
ATOM 2434 C C . LEU A 1 311 ? -8.441 6.020 23.903 1.00 82.62 311 LEU A C 1
ATOM 2436 O O . LEU A 1 311 ? -9.236 6.161 24.827 1.00 82.62 311 LEU A O 1
ATOM 2440 N N . VAL A 1 312 ? -7.151 5.743 24.104 1.00 77.50 312 VAL A N 1
ATOM 2441 C CA . VAL A 1 312 ? -6.564 5.567 25.443 1.00 77.50 312 VAL A CA 1
ATOM 2442 C C . VAL A 1 312 ? -6.652 6.858 26.263 1.00 77.50 312 VAL A C 1
ATOM 2444 O O . VAL A 1 312 ? -6.867 6.800 27.470 1.00 77.50 312 VAL A O 1
ATOM 2447 N N . LYS A 1 313 ? -6.567 8.026 25.617 1.00 80.06 313 LYS A N 1
ATOM 2448 C CA . LYS A 1 313 ? -6.774 9.338 26.256 1.00 80.06 313 LYS A CA 1
ATOM 2449 C C . LYS A 1 313 ? -8.240 9.665 26.567 1.00 80.06 313 LYS A C 1
ATOM 2451 O O . LYS A 1 313 ? -8.506 10.688 27.189 1.00 80.06 313 LYS A O 1
ATOM 2456 N N . GLY A 1 314 ? -9.191 8.833 26.137 1.00 80.44 314 GLY A N 1
ATOM 2457 C CA . GLY A 1 314 ? -10.626 9.083 26.301 1.00 80.44 314 GLY A CA 1
ATOM 2458 C C . GLY A 1 314 ? -11.204 10.124 25.334 1.00 80.44 314 GLY A C 1
ATOM 2459 O O . GLY A 1 314 ? -12.346 10.541 25.498 1.00 80.44 314 GLY A O 1
ATOM 2460 N N . GLU A 1 315 ? -10.449 10.530 24.310 1.00 81.12 315 GLU A N 1
ATOM 2461 C CA . GLU A 1 315 ? -10.895 11.455 23.256 1.00 81.12 315 GLU A CA 1
ATOM 2462 C C . GLU A 1 315 ? -11.780 10.754 22.210 1.00 81.12 315 GLU A C 1
ATOM 2464 O O . GLU A 1 315 ? -12.499 11.399 21.447 1.00 81.12 315 GLU A O 1
ATOM 2469 N N . LEU A 1 316 ? -11.726 9.420 22.162 1.00 77.88 316 LEU A N 1
ATOM 2470 C CA . LEU A 1 316 ? -12.605 8.571 21.363 1.00 77.88 316 LEU A CA 1
ATOM 2471 C C . LEU A 1 316 ? -13.316 7.581 22.280 1.00 77.88 316 LEU A C 1
ATOM 2473 O O . LEU A 1 316 ? -12.725 7.069 23.225 1.00 77.88 316 LEU A O 1
ATOM 2477 N N . ASN A 1 317 ? -14.579 7.278 21.983 1.00 66.81 317 ASN A N 1
ATOM 2478 C CA . ASN A 1 317 ? -15.366 6.335 22.769 1.00 66.81 317 ASN A CA 1
ATOM 2479 C C . ASN A 1 317 ? -15.596 5.045 21.956 1.00 66.81 317 ASN A C 1
ATOM 2481 O O . ASN A 1 317 ? -16.275 5.099 20.928 1.00 66.81 317 ASN A O 1
ATOM 2485 N N . PRO A 1 318 ? -15.066 3.877 22.378 1.00 57.62 318 PRO A N 1
ATOM 2486 C CA . PRO A 1 318 ? -15.160 2.636 21.602 1.00 57.62 318 PRO A CA 1
ATOM 2487 C C . PRO A 1 318 ? -16.562 2.011 21.656 1.00 57.62 318 PRO A C 1
ATOM 2489 O O . PRO A 1 318 ? -16.840 1.065 20.921 1.00 57.62 318 PRO A O 1
ATOM 2492 N N . THR A 1 319 ? -17.426 2.523 22.542 1.00 51.25 319 THR A N 1
ATOM 2493 C CA . THR A 1 319 ? -18.768 1.999 22.844 1.00 51.25 319 THR A CA 1
ATOM 2494 C C . THR A 1 319 ? -19.904 2.975 22.533 1.00 51.25 319 THR A C 1
ATOM 2496 O O . THR A 1 319 ? -21.060 2.672 22.832 1.00 51.25 319 THR A O 1
ATOM 2499 N N . GLY A 1 320 ? -19.615 4.116 21.887 1.00 41.88 320 GLY A N 1
ATOM 2500 C CA . GLY A 1 320 ? -20.667 4.931 21.268 1.00 41.88 320 GLY A CA 1
ATOM 2501 C C . GLY A 1 320 ? -21.527 4.057 20.343 1.00 41.88 320 GLY A C 1
ATOM 2502 O O . GLY A 1 320 ? -21.005 3.073 19.807 1.00 41.88 320 GLY A O 1
ATOM 2503 N N . PRO A 1 321 ? -22.837 4.338 20.191 1.00 27.61 321 PRO A N 1
ATOM 2504 C CA . PRO A 1 321 ? -23.761 3.416 19.545 1.00 27.61 321 PRO A CA 1
ATOM 2505 C C . PRO A 1 321 ? -23.196 2.971 18.199 1.00 27.61 321 PRO A C 1
ATOM 2507 O O . PRO A 1 321 ? -22.940 3.783 17.309 1.00 27.61 321 PRO A O 1
ATOM 2510 N N . ALA A 1 322 ? -22.998 1.661 18.051 1.00 35.81 322 ALA A N 1
ATOM 2511 C CA . ALA A 1 322 ? -22.805 1.082 16.739 1.00 35.81 322 ALA A CA 1
ATOM 2512 C C . ALA A 1 322 ? -24.010 1.518 15.897 1.00 35.81 322 ALA A C 1
ATOM 2514 O O . ALA A 1 322 ? -25.148 1.229 16.272 1.00 35.81 322 ALA A O 1
ATOM 2515 N N . LYS A 1 323 ? -23.782 2.219 14.780 1.00 29.66 323 LYS A N 1
ATOM 2516 C CA . LYS A 1 323 ? -24.815 2.392 13.753 1.00 29.66 323 LYS A CA 1
ATOM 2517 C C . LYS A 1 323 ? -25.341 0.985 13.440 1.00 29.66 323 LYS A C 1
ATOM 2519 O O . LYS A 1 323 ? -24.607 0.140 12.926 1.00 29.66 323 LYS A O 1
ATOM 2524 N N . ASN A 1 324 ? -26.563 0.690 13.883 1.00 27.78 324 ASN A N 1
ATOM 2525 C CA . ASN A 1 324 ? -27.154 -0.640 13.805 1.00 27.78 324 ASN A CA 1
ATOM 2526 C C . ASN A 1 324 ? -27.348 -1.013 12.331 1.00 27.78 324 ASN A C 1
ATOM 2528 O O . ASN A 1 324 ? -28.314 -0.599 11.700 1.00 27.78 324 ASN A O 1
ATOM 2532 N N . HIS A 1 325 ? -26.462 -1.842 11.785 1.00 31.30 325 HIS A N 1
ATOM 2533 C CA . HIS A 1 325 ? -26.802 -2.682 10.643 1.00 31.30 325 HIS A CA 1
ATOM 2534 C C . HIS A 1 325 ? -27.466 -3.960 11.177 1.00 31.30 325 HIS A C 1
ATOM 2536 O O . HIS A 1 325 ? -26.828 -4.698 11.938 1.00 31.30 325 HIS A O 1
ATOM 2542 N N . PRO A 1 326 ? -28.731 -4.251 10.823 1.00 28.06 326 PRO A N 1
ATOM 2543 C CA . PRO A 1 326 ? -29.430 -5.409 11.360 1.00 28.06 326 PRO A CA 1
ATOM 2544 C C . PRO A 1 326 ? -28.765 -6.712 10.896 1.00 28.06 326 PRO A C 1
ATOM 2546 O O . PRO A 1 326 ? -28.625 -6.995 9.704 1.00 28.06 326 PRO A O 1
ATOM 2549 N N . ALA A 1 327 ? -28.355 -7.533 11.866 1.00 29.25 327 ALA A N 1
ATOM 2550 C CA . ALA A 1 327 ? -27.876 -8.888 11.643 1.00 29.25 327 ALA A CA 1
ATOM 2551 C C . ALA A 1 327 ? -29.061 -9.866 11.568 1.00 29.25 327 ALA A C 1
ATOM 2553 O O . ALA A 1 327 ? -29.917 -9.906 12.447 1.00 29.25 327 ALA A O 1
ATOM 2554 N N . LYS A 1 328 ? -29.067 -10.674 10.503 1.00 34.66 328 LYS A N 1
ATOM 2555 C CA . LYS A 1 328 ? -30.057 -11.703 10.153 1.00 34.66 328 LYS A CA 1
ATOM 2556 C C . LYS A 1 328 ? -30.439 -12.633 11.318 1.00 34.66 328 LYS A C 1
ATOM 2558 O O . LYS A 1 328 ? -29.583 -13.336 11.860 1.00 34.66 328 LYS A O 1
ATOM 2563 N N . GLY A 1 329 ? -31.743 -12.713 11.591 1.00 32.06 329 GLY A N 1
ATOM 2564 C CA . GLY A 1 329 ? -32.387 -13.807 12.321 1.00 32.06 329 GLY A CA 1
ATOM 2565 C C . GLY A 1 329 ? -32.450 -15.103 11.497 1.00 32.06 329 GLY A C 1
ATOM 2566 O O . GLY A 1 329 ? -32.386 -15.088 10.267 1.00 32.06 329 GLY A O 1
ATOM 2567 N N . LYS A 1 330 ? -32.507 -16.240 12.200 1.00 33.31 330 LYS A N 1
ATOM 2568 C CA . LYS A 1 330 ? -32.522 -17.611 11.660 1.00 33.31 330 LYS A CA 1
ATOM 2569 C C . LYS A 1 330 ? -33.783 -17.910 10.826 1.00 33.31 330 LYS A C 1
ATOM 2571 O O . LYS A 1 330 ? -34.852 -17.379 11.089 1.00 33.31 330 LYS A O 1
ATOM 2576 N N . LYS A 1 331 ? -33.624 -18.823 9.857 1.00 34.19 331 LYS A N 1
ATOM 2577 C CA . LYS A 1 331 ? -34.660 -19.379 8.966 1.00 34.19 331 LYS A CA 1
ATOM 2578 C C . LYS A 1 331 ? -35.813 -20.074 9.715 1.00 34.19 331 LYS A C 1
ATOM 2580 O O . LYS A 1 331 ? -35.553 -20.900 10.585 1.00 34.19 331 LYS A O 1
ATOM 2585 N N . GLN A 1 332 ? -37.030 -19.881 9.204 1.00 26.50 332 GLN A N 1
ATOM 2586 C CA . GLN A 1 332 ? -38.112 -20.876 9.141 1.00 26.50 332 GLN A CA 1
ATOM 2587 C C . GLN A 1 332 ? -38.720 -20.879 7.715 1.00 26.50 332 GLN A C 1
ATOM 2589 O O . GLN A 1 332 ? -38.439 -19.950 6.954 1.00 26.50 332 GLN A O 1
ATOM 2594 N N . PRO A 1 333 ? -39.416 -21.953 7.289 1.00 35.91 333 PRO A N 1
ATOM 2595 C CA . PRO A 1 333 ? -39.511 -22.336 5.882 1.00 35.91 333 PRO A CA 1
ATOM 2596 C C . PRO A 1 333 ? -40.723 -21.762 5.126 1.00 35.91 333 PRO A C 1
ATOM 2598 O O . PRO A 1 333 ? -41.785 -21.557 5.696 1.00 35.91 333 PRO A O 1
ATOM 2601 N N . ASN A 1 334 ? -40.490 -21.563 3.821 1.00 41.91 334 ASN A N 1
ATOM 2602 C CA . ASN A 1 334 ? -41.385 -21.366 2.671 1.00 41.91 334 ASN A CA 1
ATOM 2603 C C . ASN A 1 334 ? -42.863 -20.983 2.886 1.00 41.91 334 ASN A C 1
ATOM 2605 O O . ASN A 1 334 ? -43.682 -21.819 3.255 1.00 41.91 334 ASN A O 1
ATOM 2609 N N . SER A 1 335 ? -43.231 -19.825 2.331 1.00 30.14 335 SER A N 1
ATOM 2610 C CA . SER A 1 335 ? -44.507 -19.633 1.627 1.00 30.14 335 SER A CA 1
ATOM 2611 C C . SER A 1 335 ? -44.322 -18.609 0.502 1.00 30.14 335 SER A C 1
ATOM 2613 O O . SER A 1 335 ? -43.794 -17.523 0.731 1.00 30.14 335 SER A O 1
ATOM 2615 N N . GLY A 1 336 ? -44.690 -18.990 -0.723 1.00 41.19 336 GLY A N 1
ATOM 2616 C CA . GLY A 1 336 ? -44.527 -18.181 -1.927 1.00 41.19 336 GLY A CA 1
ATOM 2617 C C . GLY A 1 336 ? -45.407 -16.930 -1.940 1.00 41.19 336 GLY A C 1
ATOM 2618 O O . GLY A 1 336 ? -46.594 -16.989 -1.640 1.00 41.19 336 GLY A O 1
ATOM 2619 N N . GLY A 1 337 ? -44.800 -15.814 -2.334 1.00 36.06 337 GLY A N 1
ATOM 2620 C CA . GLY A 1 337 ? -45.443 -14.544 -2.655 1.00 36.06 337 GLY A CA 1
ATOM 2621 C C . GLY A 1 337 ? -44.381 -13.605 -3.224 1.00 36.06 337 GLY A C 1
ATOM 2622 O O . GLY A 1 337 ? -43.300 -13.485 -2.648 1.00 36.06 337 GLY A O 1
ATOM 2623 N N . SER A 1 338 ? -44.624 -13.006 -4.388 1.00 47.69 338 SER A N 1
ATOM 2624 C CA . SER A 1 338 ? -43.724 -12.022 -4.997 1.00 47.69 338 SER A CA 1
ATOM 2625 C C . SER A 1 338 ? -43.668 -10.773 -4.114 1.00 47.69 338 SER A C 1
ATOM 2627 O O . SER A 1 338 ? -44.561 -9.933 -4.178 1.00 47.69 338 SER A O 1
ATOM 2629 N N . ALA A 1 339 ? -42.653 -10.682 -3.254 1.00 52.31 339 ALA A N 1
ATOM 2630 C CA . ALA A 1 339 ? -42.432 -9.522 -2.401 1.00 52.31 339 ALA A CA 1
ATOM 2631 C C . ALA A 1 339 ? -41.952 -8.328 -3.242 1.00 52.31 339 ALA A C 1
ATOM 2633 O O . ALA A 1 339 ? -40.995 -8.454 -4.012 1.00 52.31 339 ALA A O 1
ATOM 2634 N N . GLU A 1 340 ? -42.616 -7.184 -3.081 1.00 64.38 340 GLU A N 1
ATOM 2635 C CA . GLU A 1 340 ? -42.154 -5.882 -3.569 1.00 64.38 340 GLU A CA 1
ATOM 2636 C C . GLU A 1 340 ? -40.736 -5.611 -3.048 1.00 64.38 340 GLU A C 1
ATOM 2638 O O . GLU A 1 340 ? -40.437 -5.827 -1.870 1.00 64.38 340 GLU A O 1
ATOM 2643 N N . LYS A 1 341 ? -39.832 -5.196 -3.939 1.00 80.06 341 LYS A N 1
ATOM 2644 C CA . LYS A 1 341 ? -38.453 -4.877 -3.560 1.00 80.06 341 LYS A CA 1
ATOM 2645 C C . LYS A 1 341 ? -38.425 -3.538 -2.833 1.00 80.06 341 LYS A C 1
ATOM 2647 O O . LYS A 1 341 ? -39.075 -2.592 -3.260 1.00 80.06 341 LYS A O 1
ATOM 2652 N N . GLN A 1 342 ? -37.629 -3.449 -1.773 1.00 88.31 342 GLN A N 1
ATOM 2653 C CA . GLN A 1 342 ? -37.396 -2.186 -1.080 1.00 88.31 342 GLN A CA 1
ATOM 2654 C C . GLN A 1 342 ? -36.553 -1.263 -1.970 1.00 88.31 342 GLN A C 1
ATOM 2656 O O . GLN A 1 342 ? -35.493 -1.677 -2.438 1.00 88.31 342 GLN A O 1
ATOM 2661 N N . GLU A 1 343 ? -37.000 -0.033 -2.207 1.00 91.69 343 GLU A N 1
ATOM 2662 C CA . GLU A 1 343 ? -36.236 0.940 -2.994 1.00 91.69 343 GLU A CA 1
ATOM 2663 C C . GLU A 1 343 ? -35.032 1.470 -2.195 1.00 91.69 343 GLU A C 1
ATOM 2665 O O . GLU A 1 343 ? -35.129 1.707 -0.990 1.00 91.69 343 GLU A O 1
ATOM 2670 N N . LEU A 1 344 ? -33.892 1.632 -2.871 1.00 93.69 344 LEU A N 1
ATOM 2671 C CA . LEU A 1 344 ? -32.684 2.267 -2.351 1.00 93.69 344 LEU A CA 1
ATOM 2672 C C . LEU A 1 344 ? -32.141 3.259 -3.382 1.00 93.69 344 LEU A C 1
ATOM 2674 O O . LEU A 1 344 ? -31.690 2.855 -4.454 1.00 93.69 344 LEU A O 1
ATOM 2678 N N . LYS A 1 345 ? -32.117 4.548 -3.055 1.00 97.31 345 LYS A N 1
ATOM 2679 C CA . LYS A 1 345 ? -31.629 5.611 -3.942 1.00 97.31 345 LYS A CA 1
ATOM 2680 C C . LYS A 1 345 ? -30.196 5.994 -3.601 1.00 97.31 345 LYS A C 1
ATOM 2682 O O . LYS A 1 345 ? -29.893 6.419 -2.489 1.00 97.31 345 LYS A O 1
ATOM 2687 N N . ILE A 1 346 ? -29.307 5.859 -4.580 1.00 96.94 346 ILE A N 1
ATOM 2688 C CA . ILE A 1 346 ? -27.876 6.125 -4.441 1.00 96.94 346 ILE A CA 1
ATOM 2689 C C . ILE A 1 346 ? -27.488 7.286 -5.351 1.00 96.94 346 ILE A C 1
ATOM 2691 O O . ILE A 1 346 ? -27.562 7.175 -6.576 1.00 96.94 346 ILE A O 1
ATOM 2695 N N . LEU A 1 347 ? -27.031 8.382 -4.757 1.00 98.19 347 LEU A N 1
ATOM 2696 C CA . LEU A 1 347 ? -26.445 9.505 -5.476 1.00 98.19 347 LEU A CA 1
ATOM 2697 C C . LEU A 1 347 ? -25.015 9.162 -5.919 1.00 98.19 347 LEU A C 1
ATOM 2699 O O . LEU A 1 347 ? -24.199 8.734 -5.107 1.00 98.19 347 LEU A O 1
ATOM 2703 N N . MET A 1 348 ? -24.699 9.353 -7.197 1.00 97.31 348 MET A N 1
ATOM 2704 C CA . MET A 1 348 ? -23.444 8.933 -7.823 1.00 97.31 348 MET A CA 1
ATOM 2705 C C . MET A 1 348 ? -22.662 10.150 -8.337 1.00 97.31 348 MET A C 1
ATOM 2707 O O . MET A 1 348 ? -22.937 10.658 -9.422 1.00 97.31 348 MET A O 1
ATOM 2711 N N . LEU A 1 349 ? -21.655 10.592 -7.581 1.00 97.06 349 LEU A N 1
ATOM 2712 C CA . LEU A 1 349 ? -20.864 11.791 -7.873 1.00 97.06 349 LEU A CA 1
ATOM 2713 C C . LEU A 1 349 ? -19.572 11.446 -8.633 1.00 97.06 349 LEU A C 1
ATOM 2715 O O . LEU A 1 349 ? -18.697 10.737 -8.127 1.00 97.06 349 LEU A O 1
ATOM 2719 N N . HIS A 1 350 ? -19.450 11.948 -9.863 1.00 94.56 350 HIS A N 1
ATOM 2720 C CA . HIS A 1 350 ? -18.307 11.680 -10.740 1.00 94.56 350 HIS A CA 1
ATOM 2721 C C . HIS A 1 350 ? -17.026 12.419 -10.313 1.00 94.56 350 HIS A C 1
ATOM 2723 O O . HIS A 1 350 ? -17.069 13.374 -9.538 1.00 94.56 350 HIS A O 1
ATOM 2729 N N . GLY A 1 351 ? -15.877 11.979 -10.837 1.00 89.81 351 GLY A N 1
ATOM 2730 C CA . GLY A 1 351 ? -14.585 12.640 -10.620 1.00 89.81 351 GLY A CA 1
ATOM 2731 C C . GLY A 1 351 ? -14.406 13.914 -11.443 1.00 89.81 351 GLY A C 1
ATOM 2732 O O . GLY A 1 351 ? -15.230 14.220 -12.298 1.00 89.81 351 GLY A O 1
ATOM 2733 N N . TYR A 1 352 ? -13.311 14.635 -11.205 1.00 87.75 352 TYR A N 1
ATOM 2734 C CA . TYR A 1 352 ? -12.973 15.833 -11.979 1.00 87.75 352 TYR A CA 1
ATOM 2735 C C . TYR A 1 352 ? -12.759 15.496 -13.462 1.00 87.75 352 TYR A C 1
ATOM 2737 O O . TYR A 1 352 ? -12.271 14.406 -13.775 1.00 87.75 352 TYR A O 1
ATOM 2745 N N . ALA A 1 353 ? -13.136 16.415 -14.355 1.00 85.81 353 ALA A N 1
ATOM 2746 C CA . ALA A 1 353 ? -13.117 16.233 -15.809 1.00 85.81 353 ALA A CA 1
ATOM 2747 C C . ALA A 1 353 ? -13.949 15.028 -16.292 1.00 85.81 353 ALA A C 1
ATOM 2749 O O . ALA A 1 353 ? -13.524 14.242 -17.139 1.00 85.81 353 ALA A O 1
ATOM 2750 N N . GLN A 1 354 ? -15.142 14.843 -15.718 1.00 86.75 354 GLN A N 1
ATOM 2751 C CA . GLN A 1 354 ? -16.094 13.800 -16.122 1.00 86.75 354 GLN A CA 1
ATOM 2752 C C . GLN A 1 354 ? -17.522 14.344 -16.143 1.00 86.75 354 GLN A C 1
ATOM 2754 O O . GLN A 1 354 ? -17.767 15.468 -15.725 1.00 86.75 354 GLN A O 1
ATOM 2759 N N . THR A 1 355 ? -18.463 13.522 -16.606 1.00 91.19 355 THR A N 1
ATOM 2760 C CA . THR A 1 355 ? -19.904 13.791 -16.554 1.00 91.19 355 THR A CA 1
ATOM 2761 C C . THR A 1 355 ? -20.645 12.629 -15.896 1.00 91.19 355 THR A C 1
ATOM 2763 O O . THR A 1 355 ? -20.132 11.503 -15.812 1.00 91.19 355 THR A O 1
ATOM 2766 N N . GLY A 1 356 ? -21.883 12.872 -15.459 1.00 91.94 356 GLY A N 1
ATOM 2767 C CA . GLY A 1 356 ? -22.778 11.839 -14.936 1.00 91.94 356 GLY A CA 1
ATOM 2768 C C . GLY A 1 356 ? -22.945 10.641 -15.888 1.00 91.94 356 GLY A C 1
ATOM 2769 O O . GLY A 1 356 ? -22.723 9.501 -15.463 1.00 91.94 356 GLY A O 1
ATOM 2770 N N . PRO A 1 357 ? -23.245 10.844 -17.189 1.00 92.19 357 PRO A N 1
ATOM 2771 C CA . PRO A 1 357 ? -23.339 9.762 -18.173 1.00 92.19 357 PRO A CA 1
ATOM 2772 C C . PRO A 1 357 ? -22.058 8.928 -18.317 1.00 92.19 357 PRO A C 1
ATOM 2774 O O . PRO A 1 357 ? -22.122 7.693 -18.335 1.00 92.19 357 PRO A O 1
ATOM 2777 N N . VAL A 1 358 ? -20.885 9.571 -18.354 1.00 85.50 358 VAL A N 1
ATOM 2778 C CA . VAL A 1 358 ? -19.591 8.868 -18.407 1.00 85.50 358 VAL A CA 1
ATOM 2779 C C . VAL A 1 358 ? -19.390 8.027 -17.146 1.00 85.50 358 VAL A C 1
ATOM 2781 O O . VAL A 1 358 ? -18.991 6.861 -17.227 1.00 85.50 358 VAL A O 1
ATOM 2784 N N . PHE A 1 359 ? -19.718 8.572 -15.973 1.00 92.38 359 PHE A N 1
ATOM 2785 C CA . PHE A 1 359 ? -19.603 7.846 -14.712 1.00 92.38 359 PHE A CA 1
ATOM 2786 C C . PHE A 1 359 ? -20.592 6.676 -14.611 1.00 92.38 359 PHE A C 1
ATOM 2788 O O . PHE A 1 359 ? -20.229 5.592 -14.141 1.00 92.38 359 PHE A O 1
ATOM 2795 N N . ARG A 1 360 ? -21.812 6.832 -15.138 1.00 92.75 360 ARG A N 1
ATOM 2796 C CA . ARG A 1 360 ? -22.800 5.752 -15.268 1.00 92.75 360 ARG A CA 1
ATOM 2797 C C . ARG A 1 360 ? -22.282 4.609 -16.131 1.00 92.75 360 ARG A C 1
ATOM 2799 O O . ARG A 1 360 ? -22.424 3.452 -15.737 1.00 92.75 360 ARG A O 1
ATOM 2806 N N . SER A 1 361 ? -21.652 4.925 -17.263 1.00 84.94 361 SER A N 1
ATOM 2807 C CA . SER A 1 361 ? -21.035 3.929 -18.145 1.00 84.94 361 SER A CA 1
ATOM 2808 C C . SER A 1 361 ? -19.919 3.162 -17.421 1.00 84.94 361 SER A C 1
ATOM 2810 O O . SER A 1 361 ? -19.970 1.934 -17.317 1.00 84.94 361 SER A O 1
ATOM 2812 N N . LYS A 1 362 ? -18.978 3.880 -16.789 1.00 83.94 362 LYS A N 1
ATOM 2813 C CA . LYS A 1 362 ? -17.848 3.287 -16.044 1.00 83.94 362 LYS A CA 1
ATOM 2814 C C . LYS A 1 362 ? -18.283 2.429 -14.854 1.00 83.94 362 LYS A C 1
ATOM 2816 O O . LYS A 1 362 ? -17.632 1.440 -14.529 1.00 83.94 362 LYS A O 1
ATOM 2821 N N . THR A 1 363 ? -19.396 2.776 -14.214 1.00 85.56 363 THR A N 1
ATOM 2822 C CA . THR A 1 363 ? -19.952 2.027 -13.076 1.00 85.56 363 THR A CA 1
ATOM 2823 C C . THR A 1 363 ? -21.066 1.059 -13.486 1.00 85.56 363 THR A C 1
ATOM 2825 O O . THR A 1 363 ? -21.753 0.498 -12.630 1.00 85.56 363 THR A O 1
ATOM 2828 N N . GLY A 1 364 ? -21.262 0.803 -14.784 1.00 82.38 364 GLY A N 1
ATOM 2829 C CA . GLY A 1 364 ? -22.334 -0.056 -15.293 1.00 82.38 364 GLY A CA 1
ATOM 2830 C C . GLY A 1 364 ? -22.285 -1.486 -14.744 1.00 82.38 364 GLY A C 1
ATOM 2831 O O . GLY A 1 364 ? -23.310 -2.023 -14.319 1.00 82.38 364 GLY A O 1
ATOM 2832 N N . ALA A 1 365 ? -21.089 -2.078 -14.647 1.00 76.00 365 ALA A N 1
ATOM 2833 C CA . ALA A 1 365 ? -20.895 -3.427 -14.099 1.00 76.00 365 ALA A CA 1
ATOM 2834 C C . ALA A 1 365 ? -21.361 -3.558 -12.634 1.00 76.00 365 ALA A C 1
ATOM 2836 O O . ALA A 1 365 ? -21.818 -4.625 -12.215 1.00 76.00 365 ALA A O 1
ATOM 2837 N N . MET A 1 366 ? -21.325 -2.455 -11.879 1.00 79.00 366 MET A N 1
ATOM 2838 C CA . MET A 1 366 ? -21.730 -2.412 -10.476 1.00 79.00 366 MET A CA 1
ATOM 2839 C C . MET A 1 366 ? -23.227 -2.699 -10.290 1.00 79.00 366 MET A C 1
ATOM 2841 O O . MET A 1 366 ? -23.588 -3.342 -9.309 1.00 79.00 366 MET A O 1
ATOM 2845 N N . SER A 1 367 ? -24.098 -2.326 -11.239 1.00 78.06 367 SER A N 1
ATOM 2846 C CA . SER A 1 367 ? -25.544 -2.611 -11.150 1.00 78.06 367 SER A CA 1
ATOM 2847 C C . SER A 1 367 ? -25.832 -4.094 -10.966 1.00 78.06 367 SER A C 1
ATOM 2849 O O . SER A 1 367 ? -26.606 -4.474 -10.092 1.00 78.06 367 SER A O 1
ATOM 2851 N N . LYS A 1 368 ? -25.183 -4.946 -11.771 1.00 77.31 368 LYS A N 1
ATOM 2852 C CA . LYS A 1 368 ? -25.382 -6.400 -11.705 1.00 77.31 368 LYS A CA 1
ATOM 2853 C C . LYS A 1 368 ? -24.881 -6.964 -10.377 1.00 77.31 368 LYS A C 1
ATOM 2855 O O . LYS A 1 368 ? -25.499 -7.869 -9.823 1.00 77.31 368 LYS A O 1
ATOM 2860 N N . MET A 1 369 ? -23.778 -6.424 -9.858 1.00 82.06 369 MET A N 1
ATOM 2861 C CA . MET A 1 369 ? -23.215 -6.838 -8.572 1.00 82.06 369 MET A CA 1
ATOM 2862 C C . MET A 1 369 ? -24.114 -6.436 -7.400 1.00 82.06 369 MET A C 1
ATOM 2864 O O . MET A 1 369 ? -24.348 -7.268 -6.528 1.00 82.06 369 MET A O 1
ATOM 2868 N N . ILE A 1 370 ? -24.659 -5.214 -7.407 1.00 80.44 370 ILE A N 1
ATOM 2869 C CA . ILE A 1 370 ? -25.592 -4.731 -6.379 1.00 80.44 370 ILE A CA 1
ATOM 2870 C C . ILE A 1 370 ? -26.882 -5.552 -6.410 1.00 80.44 370 ILE A C 1
ATOM 2872 O O . ILE A 1 370 ? -27.259 -6.105 -5.383 1.00 80.44 370 ILE A O 1
ATOM 2876 N N . ALA A 1 371 ? -27.496 -5.736 -7.583 1.00 80.75 371 ALA A N 1
ATOM 2877 C CA . ALA A 1 371 ? -28.715 -6.536 -7.722 1.00 80.75 371 ALA A CA 1
ATOM 2878 C C . ALA A 1 371 ? -28.516 -7.997 -7.275 1.00 80.75 371 ALA A C 1
ATOM 2880 O O . ALA A 1 371 ? -29.402 -8.599 -6.674 1.00 80.75 371 ALA A O 1
ATOM 2881 N N . LYS A 1 372 ? -27.332 -8.574 -7.531 1.00 82.94 372 LYS A N 1
ATOM 2882 C CA . LYS A 1 372 ? -26.976 -9.923 -7.067 1.00 82.94 372 LYS A CA 1
ATOM 2883 C C . LYS A 1 372 ? -26.744 -9.981 -5.555 1.00 82.94 372 LYS A C 1
ATOM 2885 O O . LYS A 1 372 ? -27.100 -10.975 -4.926 1.00 82.94 372 LYS A O 1
ATOM 2890 N N . ALA A 1 373 ? -26.105 -8.964 -4.980 1.00 81.38 373 ALA A N 1
ATOM 2891 C CA . ALA A 1 373 ? -25.799 -8.909 -3.553 1.00 81.38 373 ALA A CA 1
ATOM 2892 C C . ALA A 1 373 ? -27.039 -8.592 -2.700 1.00 81.38 373 ALA A C 1
ATOM 2894 O O . ALA A 1 373 ? -27.149 -9.091 -1.579 1.00 81.38 373 ALA A O 1
ATOM 2895 N N . LEU A 1 374 ? -27.966 -7.797 -3.241 1.00 84.31 374 LEU A N 1
ATOM 2896 C CA . LEU A 1 374 ? -29.157 -7.281 -2.571 1.00 84.31 374 LEU A CA 1
ATOM 2897 C C . LEU A 1 374 ? -30.424 -7.610 -3.392 1.00 84.31 374 LEU A C 1
ATOM 2899 O O . LEU A 1 374 ? -31.062 -6.712 -3.931 1.00 84.31 374 LEU A O 1
ATOM 2903 N N . PRO A 1 375 ? -30.821 -8.892 -3.510 1.00 82.56 375 PRO A N 1
ATOM 2904 C CA . PRO A 1 375 ? -31.899 -9.313 -4.416 1.00 82.56 375 PRO A CA 1
ATOM 2905 C C . PRO A 1 375 ? -33.290 -8.785 -4.029 1.00 82.56 375 PRO A C 1
ATOM 2907 O O . PRO A 1 375 ? -34.177 -8.721 -4.879 1.00 82.56 375 PRO A O 1
ATOM 2910 N N . SER A 1 376 ? -33.479 -8.421 -2.757 1.00 87.56 376 SER A N 1
ATOM 2911 C CA . SER A 1 376 ? -34.707 -7.833 -2.211 1.00 87.56 376 SER A CA 1
ATOM 2912 C C . SER A 1 376 ? -34.736 -6.303 -2.271 1.00 87.56 376 SER A C 1
ATOM 2914 O O . SER A 1 376 ? -35.702 -5.710 -1.801 1.00 87.56 376 SER A O 1
ATOM 2916 N N . ILE A 1 377 ? -33.682 -5.670 -2.793 1.00 88.25 377 ILE A N 1
ATOM 2917 C CA . ILE A 1 377 ? -33.554 -4.216 -2.888 1.00 88.25 377 ILE A CA 1
ATOM 2918 C C . ILE A 1 377 ? -33.514 -3.828 -4.362 1.00 88.25 377 ILE A C 1
ATOM 2920 O O . ILE A 1 377 ? -32.816 -4.461 -5.160 1.00 88.25 377 ILE A O 1
ATOM 2924 N N . ASP A 1 378 ? -34.255 -2.789 -4.722 1.00 89.50 378 ASP A N 1
ATOM 2925 C CA . ASP A 1 378 ? -34.107 -2.122 -6.006 1.00 89.50 378 ASP A CA 1
ATOM 2926 C C . ASP A 1 378 ? -33.244 -0.871 -5.833 1.00 89.50 378 ASP A C 1
ATOM 2928 O O . ASP A 1 378 ? -33.661 0.114 -5.230 1.00 89.50 378 ASP A O 1
ATOM 2932 N N . ALA A 1 379 ? -31.991 -0.951 -6.284 1.00 90.94 379 ALA A N 1
ATOM 2933 C CA . ALA A 1 379 ? -31.006 0.103 -6.083 1.00 90.94 379 ALA A CA 1
ATOM 2934 C C . ALA A 1 379 ? -30.987 1.074 -7.272 1.00 90.94 379 ALA A C 1
ATOM 2936 O O . ALA A 1 379 ? -30.247 0.878 -8.246 1.00 90.94 379 ALA A O 1
ATOM 2937 N N . THR A 1 380 ? -31.774 2.141 -7.171 1.00 93.88 380 THR A N 1
ATOM 2938 C CA . THR A 1 380 ? -31.799 3.253 -8.122 1.00 93.88 380 THR A CA 1
ATOM 2939 C C . THR A 1 380 ? -30.540 4.098 -7.961 1.00 93.88 380 THR A C 1
ATOM 2941 O O . THR A 1 380 ? -30.171 4.499 -6.862 1.00 93.88 380 THR A O 1
ATOM 2944 N N . ARG A 1 381 ? -29.849 4.385 -9.067 1.00 94.44 381 ARG A N 1
ATOM 2945 C CA . ARG A 1 381 ? -28.595 5.152 -9.070 1.00 94.44 381 ARG A CA 1
ATOM 2946 C C . ARG A 1 381 ? -28.768 6.437 -9.868 1.00 94.44 381 ARG A C 1
ATOM 2948 O O . ARG A 1 381 ? -29.120 6.371 -11.046 1.00 94.44 381 ARG A O 1
ATOM 2955 N N . ILE A 1 382 ? -28.484 7.570 -9.241 1.00 97.69 382 ILE A N 1
ATOM 2956 C CA . ILE A 1 382 ? -28.723 8.917 -9.769 1.00 97.69 382 ILE A CA 1
ATOM 2957 C C . ILE A 1 382 ? -27.372 9.532 -10.126 1.00 97.69 382 ILE A C 1
ATOM 2959 O O . ILE A 1 382 ? -26.505 9.625 -9.266 1.00 97.69 382 ILE A O 1
ATOM 2963 N N . TYR A 1 383 ? -27.179 9.921 -11.387 1.00 97.00 383 TYR A N 1
ATOM 2964 C CA . TYR A 1 383 ? -25.883 10.358 -11.923 1.00 97.00 383 TYR A CA 1
ATOM 2965 C C . TYR A 1 383 ? -25.936 11.815 -12.402 1.00 97.00 383 TYR A C 1
ATOM 2967 O O . TYR A 1 383 ? -26.002 12.039 -13.614 1.00 97.00 383 TYR A O 1
ATOM 2975 N N . PRO A 1 384 ? -25.929 12.802 -11.491 1.00 97.19 384 PRO A N 1
ATOM 2976 C CA . PRO A 1 384 ? -25.851 14.203 -11.883 1.00 97.19 384 PRO A CA 1
ATOM 2977 C C . PRO A 1 384 ? -24.488 14.533 -12.505 1.00 97.19 384 PRO A C 1
ATOM 2979 O O . PRO A 1 384 ? -23.491 13.852 -12.249 1.00 97.19 384 PRO A O 1
ATOM 2982 N N . THR A 1 385 ? -24.454 15.597 -13.306 1.00 96.31 385 THR A N 1
ATOM 2983 C CA . THR A 1 385 ? -23.220 16.214 -13.810 1.00 96.31 385 THR A CA 1
ATOM 2984 C C . THR A 1 385 ? -22.940 17.478 -12.998 1.00 96.31 385 THR A C 1
ATOM 2986 O O . THR A 1 385 ? -23.865 18.238 -12.716 1.00 96.31 385 THR A O 1
ATOM 2989 N N . GLY A 1 386 ? -21.683 17.684 -12.600 1.00 94.88 386 GLY A N 1
ATOM 2990 C CA . GLY A 1 386 ? -21.243 18.884 -11.890 1.00 94.88 386 GLY A CA 1
ATOM 2991 C C . GLY A 1 386 ? -21.487 20.154 -12.716 1.00 94.88 386 GLY A C 1
ATOM 2992 O O . GLY A 1 386 ? -21.482 20.083 -13.944 1.00 94.88 386 GLY A O 1
ATOM 2993 N N . PRO A 1 387 ? -21.722 21.312 -12.079 1.00 94.56 387 PRO A N 1
ATOM 2994 C CA . PRO A 1 387 ? -22.167 22.512 -12.786 1.00 94.56 387 PRO A CA 1
ATOM 2995 C C . PRO A 1 387 ? -21.034 23.254 -13.504 1.00 94.56 387 PRO A C 1
ATOM 2997 O O . PRO A 1 387 ? -21.303 24.070 -14.384 1.00 94.56 387 PRO A O 1
ATOM 3000 N N . HIS A 1 388 ? -19.773 22.983 -13.153 1.00 92.06 388 HIS A N 1
ATOM 3001 C CA . HIS A 1 388 ? -18.635 23.723 -13.693 1.00 92.06 388 HIS A CA 1
ATOM 3002 C C . HIS A 1 388 ? -18.057 23.009 -14.891 1.00 92.06 388 HIS A C 1
ATOM 3004 O O . HIS A 1 388 ? -17.423 21.964 -14.743 1.00 92.06 388 HIS A O 1
ATOM 3010 N N . ARG A 1 389 ? -18.255 23.585 -16.073 1.00 88.88 389 ARG A N 1
ATOM 3011 C CA . ARG A 1 389 ? -17.564 23.135 -17.274 1.00 88.88 389 ARG A CA 1
ATOM 3012 C C . ARG A 1 389 ? -16.100 23.549 -17.211 1.00 88.88 389 ARG A C 1
ATOM 3014 O O . ARG A 1 389 ? -15.805 24.710 -16.944 1.00 88.88 389 ARG A O 1
ATOM 3021 N N . LEU A 1 390 ? -15.207 22.601 -17.458 1.00 83.50 390 LEU A N 1
ATOM 3022 C CA . LEU A 1 390 ? -13.767 22.809 -17.383 1.00 83.50 390 LEU A CA 1
ATOM 3023 C C . LEU A 1 390 ? -13.227 23.282 -18.728 1.00 83.50 390 LEU A C 1
ATOM 3025 O O . LEU A 1 390 ? -13.519 22.681 -19.765 1.00 83.50 390 LEU A O 1
ATOM 3029 N N . GLN A 1 391 ? -12.397 24.317 -18.699 1.00 75.19 391 GLN A N 1
ATOM 3030 C CA . GLN A 1 391 ? -11.541 24.667 -19.821 1.00 75.19 391 GLN A CA 1
ATOM 3031 C C . GLN A 1 391 ? -10.298 23.767 -19.832 1.00 75.19 391 GLN A C 1
ATOM 3033 O O . GLN A 1 391 ? -9.925 23.218 -18.793 1.00 75.19 391 GLN A O 1
ATOM 3038 N N . PRO A 1 392 ? -9.611 23.630 -20.980 1.00 66.56 392 PRO A N 1
ATOM 3039 C CA . PRO A 1 392 ? -8.307 22.974 -21.058 1.00 66.56 392 PRO A CA 1
ATOM 3040 C C . PRO A 1 392 ? -7.326 23.377 -19.944 1.00 66.56 392 PRO A C 1
ATOM 3042 O O . PRO A 1 392 ? -6.662 22.517 -19.375 1.00 66.56 392 PRO A O 1
ATOM 3045 N N . SER A 1 393 ? -7.280 24.666 -19.587 1.00 62.81 393 SER A N 1
ATOM 3046 C CA . SER A 1 393 ? -6.435 25.212 -18.515 1.00 62.81 393 SER A CA 1
ATOM 3047 C C . SER A 1 393 ? -6.836 24.763 -17.109 1.00 62.81 393 SER A C 1
ATOM 3049 O O . SER A 1 393 ? -5.997 24.746 -16.216 1.00 62.81 393 SER A O 1
ATOM 3051 N N . ASP A 1 394 ? -8.097 24.382 -16.903 1.00 63.97 394 ASP A N 1
ATOM 3052 C CA . ASP A 1 394 ? -8.602 23.934 -15.604 1.00 63.97 394 ASP A CA 1
ATOM 3053 C C . ASP A 1 394 ? -8.296 22.453 -15.345 1.00 63.97 394 ASP A C 1
ATOM 3055 O O . ASP A 1 394 ? -8.588 21.957 -14.257 1.00 63.97 394 ASP A O 1
ATOM 3059 N N . ILE A 1 395 ? -7.766 21.720 -16.333 1.00 65.88 395 ILE A N 1
ATOM 3060 C CA . ILE A 1 395 ? -7.474 20.286 -16.253 1.00 65.88 395 ILE A CA 1
ATOM 3061 C C . ILE A 1 395 ? -5.975 20.102 -15.954 1.00 65.88 395 ILE A C 1
ATOM 3063 O O . ILE A 1 395 ? -5.144 20.316 -16.840 1.00 65.88 395 ILE A O 1
ATOM 3067 N N . PRO A 1 396 ? -5.598 19.656 -14.738 1.00 56.56 396 PRO A N 1
ATOM 3068 C CA . PRO A 1 396 ? -4.200 19.453 -14.379 1.00 56.56 396 PRO A CA 1
ATOM 3069 C C . PRO A 1 396 ? -3.483 18.523 -15.364 1.00 56.56 396 PRO A C 1
ATOM 3071 O O . PRO A 1 396 ? -3.904 17.382 -15.570 1.00 56.56 396 PRO A O 1
ATOM 3074 N N . GLY A 1 397 ? -2.393 19.011 -15.960 1.00 55.91 397 GLY A N 1
ATOM 3075 C CA . GLY A 1 397 ? -1.563 18.247 -16.894 1.00 55.91 397 GLY A CA 1
ATOM 3076 C C . GLY A 1 397 ? -2.108 18.131 -18.323 1.00 55.91 397 GLY A C 1
ATOM 3077 O O . GLY A 1 397 ? -1.595 17.316 -19.090 1.00 55.91 397 GLY A O 1
ATOM 3078 N N . PHE A 1 398 ? -3.126 18.908 -18.708 1.00 54.06 398 PHE A N 1
ATOM 3079 C CA . PHE A 1 398 ? -3.615 18.922 -20.087 1.00 54.06 398 PHE A CA 1
ATOM 3080 C C . PHE A 1 398 ? -2.636 19.651 -21.022 1.00 54.06 398 PHE A C 1
ATOM 3082 O O . PHE A 1 398 ? -2.337 20.828 -20.834 1.00 54.06 398 PHE A O 1
ATOM 3089 N N . GLN A 1 399 ? -2.165 18.955 -22.061 1.00 56.22 399 GLN A N 1
ATOM 3090 C CA . GLN A 1 399 ? -1.483 19.551 -23.212 1.00 56.22 399 GLN A CA 1
ATOM 3091 C C . GLN A 1 399 ? -2.315 19.267 -24.472 1.00 56.22 399 GLN A C 1
ATOM 3093 O O . GLN A 1 399 ? -2.559 18.090 -24.762 1.00 56.22 399 GLN A O 1
ATOM 3098 N N . PRO A 1 400 ? -2.772 20.292 -25.217 1.00 53.88 400 PRO A N 1
ATOM 3099 C CA . PRO A 1 400 ? -3.437 20.071 -26.498 1.00 53.88 400 PRO A CA 1
ATOM 3100 C C . PRO A 1 400 ? -2.467 19.394 -27.478 1.00 53.88 400 PRO A C 1
ATOM 3102 O O . PRO A 1 400 ? -1.270 19.688 -27.473 1.00 53.88 400 PRO A O 1
ATOM 3105 N N . ARG A 1 401 ? -2.957 18.469 -28.313 1.00 50.25 401 ARG A N 1
ATOM 3106 C CA . ARG A 1 401 ? -2.128 17.887 -29.382 1.00 50.25 401 ARG A CA 1
ATOM 3107 C C . ARG A 1 401 ? -1.888 18.951 -30.455 1.00 50.25 401 ARG A C 1
ATOM 3109 O O . ARG A 1 401 ? -2.757 19.789 -30.690 1.00 50.25 401 ARG A O 1
ATOM 3116 N N . GLU A 1 402 ? -0.731 18.925 -31.122 1.00 42.28 402 GLU A N 1
ATOM 3117 C CA . GLU A 1 402 ? -0.481 19.822 -32.261 1.00 42.28 402 GLU A CA 1
ATOM 3118 C C . GLU A 1 402 ? -1.587 19.655 -33.317 1.00 42.28 402 GLU A C 1
ATOM 3120 O O . GLU A 1 402 ? -1.750 18.578 -33.891 1.00 42.28 402 GLU A O 1
ATOM 3125 N N . GLY A 1 403 ? -2.353 20.725 -33.551 1.00 51.50 403 GLY A N 1
ATOM 3126 C CA . GLY A 1 403 ? -3.463 20.761 -34.508 1.00 51.50 403 GLY A CA 1
ATOM 3127 C C . GLY A 1 403 ? -4.870 20.691 -33.902 1.00 51.50 403 GLY A C 1
ATOM 3128 O O . GLY A 1 403 ? -5.831 20.867 -34.650 1.00 51.50 403 GLY A O 1
ATOM 3129 N N . ASP A 1 404 ? -5.012 20.482 -32.588 1.00 54.41 404 ASP A N 1
ATOM 3130 C CA . ASP A 1 404 ? -6.311 20.603 -31.914 1.00 54.41 404 ASP A CA 1
ATOM 3131 C C . ASP A 1 404 ? -6.705 22.084 -31.773 1.00 54.41 404 ASP A C 1
ATOM 3133 O O . ASP A 1 404 ? -5.887 22.936 -31.412 1.00 54.41 404 ASP A O 1
ATOM 3137 N N . ASP A 1 405 ? -7.972 22.401 -32.049 1.00 51.94 405 ASP A N 1
ATOM 3138 C CA . ASP A 1 405 ? -8.516 23.737 -31.810 1.00 51.94 405 ASP A CA 1
ATOM 3139 C C . ASP A 1 405 ? -8.536 23.996 -30.295 1.00 51.94 405 ASP A C 1
ATOM 3141 O O . ASP A 1 405 ? -9.229 23.306 -29.545 1.00 51.94 405 ASP A O 1
ATOM 3145 N N . ALA A 1 406 ? -7.767 24.982 -29.828 1.00 50.97 406 ALA A N 1
ATOM 3146 C CA . ALA A 1 406 ? -7.679 25.336 -28.409 1.00 50.97 406 ALA A CA 1
ATOM 3147 C C . ALA A 1 406 ? -9.030 25.793 -27.817 1.00 50.97 406 ALA A C 1
ATOM 3149 O O . ALA A 1 406 ? -9.180 25.834 -26.597 1.00 50.97 406 ALA A O 1
ATOM 3150 N N . ASN A 1 407 ? -10.011 26.098 -28.678 1.00 47.94 407 ASN A N 1
ATOM 3151 C CA . ASN A 1 407 ? -11.389 26.430 -28.317 1.00 47.94 407 ASN A CA 1
ATOM 3152 C C . ASN A 1 407 ? -12.377 25.260 -28.480 1.00 47.94 407 ASN A C 1
ATOM 3154 O O . ASN A 1 407 ? -13.586 25.468 -28.357 1.00 47.94 407 ASN A O 1
ATOM 3158 N N . ALA A 1 408 ? -11.908 24.038 -28.759 1.00 50.62 408 ALA A N 1
ATOM 3159 C CA . ALA A 1 408 ? -12.777 22.871 -28.817 1.00 50.62 408 ALA A CA 1
ATOM 3160 C C . ALA A 1 408 ? -13.432 22.638 -27.448 1.00 50.62 408 ALA A C 1
ATOM 3162 O O . ALA A 1 408 ? -12.774 22.406 -26.434 1.00 50.62 408 ALA A O 1
ATOM 3163 N N . GLU A 1 409 ? -14.757 22.706 -27.431 1.00 54.12 409 GLU A N 1
ATOM 3164 C CA . GLU A 1 409 ? -15.570 22.489 -26.248 1.00 54.12 409 GLU A CA 1
ATOM 3165 C C . GLU A 1 409 ? -15.374 21.070 -25.674 1.00 54.12 409 GLU A C 1
ATOM 3167 O O . GLU A 1 409 ? -15.962 20.098 -26.152 1.00 54.12 409 GLU A O 1
ATOM 3172 N N . LEU A 1 410 ? -14.559 20.933 -24.624 1.00 61.06 410 LEU A N 1
ATOM 3173 C CA . LEU A 1 410 ? -14.408 19.674 -23.894 1.00 61.06 410 LEU A CA 1
ATOM 3174 C C . LEU A 1 410 ? -15.672 19.397 -23.056 1.00 61.06 410 LEU A C 1
ATOM 3176 O O . LEU A 1 410 ? -16.128 20.236 -22.278 1.00 61.06 410 LEU A O 1
ATOM 3180 N N . ASP A 1 411 ? -16.234 18.191 -23.173 1.00 74.81 411 ASP A N 1
ATOM 3181 C CA . ASP A 1 411 ? -17.353 17.712 -22.340 1.00 74.81 411 ASP A CA 1
ATOM 3182 C C . ASP A 1 411 ? -16.850 17.231 -20.960 1.00 74.81 411 ASP A C 1
ATOM 3184 O O . ASP A 1 411 ? -17.022 16.080 -20.555 1.00 74.81 411 ASP A O 1
ATOM 3188 N N . CYS A 1 412 ? -16.140 18.117 -20.259 1.00 81.75 412 CYS A N 1
ATOM 3189 C CA . CYS A 1 412 ? -15.478 17.859 -18.983 1.00 81.75 412 CYS A CA 1
ATOM 3190 C C . CYS A 1 412 ? -16.068 18.767 -17.905 1.00 81.75 412 CYS A C 1
ATOM 3192 O O . CYS A 1 412 ? -16.094 19.983 -18.076 1.00 81.75 412 CYS A O 1
ATOM 3194 N N . PHE A 1 413 ? -16.510 18.191 -16.785 1.00 90.56 413 PHE A N 1
ATOM 3195 C CA . PHE A 1 413 ? -17.132 18.950 -15.702 1.00 90.56 413 PHE A CA 1
ATOM 3196 C C . PHE A 1 413 ? -16.521 18.629 -14.334 1.00 90.56 413 PHE A C 1
ATOM 3198 O O . PHE A 1 413 ? -15.919 17.568 -14.121 1.00 90.56 413 PHE A O 1
ATOM 3205 N N . GLY A 1 414 ? -16.700 19.560 -13.400 1.00 90.94 414 GLY A N 1
ATOM 3206 C CA . GLY A 1 414 ? -16.314 19.457 -11.998 1.00 90.94 414 GLY A CA 1
ATOM 3207 C C . GLY A 1 414 ? -17.409 19.957 -11.054 1.00 90.94 414 GLY A C 1
ATOM 3208 O O . GLY A 1 414 ? -18.331 20.675 -11.442 1.00 90.94 414 GLY A O 1
ATOM 3209 N N . TRP A 1 415 ? -17.298 19.563 -9.787 1.00 93.06 415 TRP A N 1
ATOM 3210 C CA . TRP A 1 415 ? -18.164 20.034 -8.699 1.00 93.06 415 TRP A CA 1
ATOM 3211 C C . TRP A 1 415 ? -17.710 21.382 -8.143 1.00 93.06 415 TRP A C 1
ATOM 3213 O O . TRP A 1 415 ? -18.518 22.149 -7.642 1.00 93.06 415 TRP A O 1
ATOM 3223 N N . PHE A 1 416 ? -16.422 21.672 -8.262 1.00 89.88 416 PHE A N 1
ATOM 3224 C CA . PHE A 1 416 ? -15.789 22.956 -7.985 1.00 89.88 416 PHE A CA 1
ATOM 3225 C C . PHE A 1 416 ? -14.520 23.040 -8.839 1.00 89.88 416 PHE A C 1
ATOM 3227 O O . PHE A 1 416 ? -14.033 22.012 -9.326 1.00 89.88 416 PHE A O 1
ATOM 3234 N N . LEU A 1 417 ? -13.992 24.241 -9.032 1.00 84.56 417 LEU A N 1
ATOM 3235 C CA . LEU A 1 417 ? -12.778 24.473 -9.811 1.00 84.56 417 LEU A CA 1
ATOM 3236 C C . LEU A 1 417 ? -11.548 24.346 -8.902 1.00 84.56 417 LEU A C 1
ATOM 3238 O O . LEU A 1 417 ? -11.608 24.678 -7.717 1.00 84.56 417 LEU A O 1
ATOM 3242 N N . HIS A 1 418 ? -10.448 23.815 -9.438 1.00 67.88 418 HIS A N 1
ATOM 3243 C CA . HIS A 1 418 ? -9.164 23.829 -8.737 1.00 67.88 418 HIS A CA 1
ATOM 3244 C C . HIS A 1 418 ? -8.561 25.231 -8.853 1.00 67.88 418 HIS A C 1
ATOM 3246 O O . HIS A 1 418 ? -8.545 25.786 -9.949 1.00 67.88 418 HIS A O 1
ATOM 3252 N N . ASP A 1 419 ? -8.103 25.794 -7.739 1.00 60.31 419 ASP A N 1
ATOM 3253 C CA . ASP A 1 419 ? -7.365 27.055 -7.720 1.00 60.31 419 ASP A CA 1
ATOM 3254 C C . ASP A 1 419 ? -5.947 26.794 -7.196 1.00 60.31 419 ASP A C 1
ATOM 3256 O O . ASP A 1 419 ? -5.745 25.892 -6.373 1.00 60.31 419 ASP A O 1
ATOM 3260 N N . GLU A 1 420 ? -4.970 27.551 -7.695 1.00 51.78 420 GLU A N 1
ATOM 3261 C CA . GLU A 1 420 ? -3.571 27.457 -7.260 1.00 51.78 420 GLU A CA 1
ATOM 3262 C C . GLU A 1 420 ? -3.392 28.025 -5.841 1.00 51.78 420 GLU A C 1
ATOM 3264 O O . GLU A 1 420 ? -2.471 27.631 -5.118 1.00 51.78 420 GLU A O 1
ATOM 3269 N N . GLU A 1 421 ? -4.306 28.898 -5.403 1.00 49.38 421 GLU A N 1
ATOM 3270 C CA . GLU A 1 421 ? -4.305 29.467 -4.058 1.00 49.38 421 GLU A CA 1
ATOM 3271 C C . GLU A 1 421 ? -4.911 28.505 -3.009 1.00 49.38 421 GLU A C 1
ATOM 3273 O O . GLU A 1 421 ? -6.077 28.102 -3.097 1.00 49.38 421 GLU A O 1
ATOM 3278 N N . PRO A 1 422 ? -4.156 28.132 -1.956 1.00 47.66 422 PRO A N 1
ATOM 3279 C CA . PRO A 1 422 ? -4.658 27.249 -0.911 1.00 47.66 422 PRO A CA 1
ATOM 3280 C C . PRO A 1 422 ? -5.831 27.868 -0.135 1.00 47.66 422 PRO A C 1
ATOM 3282 O O . PRO A 1 422 ? -5.660 28.858 0.570 1.00 47.66 422 PRO A O 1
ATOM 3285 N N . GLY A 1 423 ? -6.995 27.211 -0.167 1.00 53.50 423 GLY A N 1
ATOM 3286 C CA . GLY A 1 423 ? -8.096 27.453 0.777 1.00 53.50 423 GLY A CA 1
ATOM 3287 C C . GLY A 1 423 ? -9.394 27.997 0.178 1.00 53.50 423 GLY A C 1
ATOM 3288 O O . GLY A 1 423 ? -10.414 27.939 0.860 1.00 53.50 423 GLY A O 1
ATOM 3289 N N . ILE A 1 424 ? -9.402 28.439 -1.084 1.00 59.91 424 ILE A N 1
ATOM 3290 C CA . ILE A 1 424 ? -10.620 28.900 -1.770 1.00 59.91 424 ILE A CA 1
ATOM 3291 C C . ILE A 1 424 ? -11.037 27.854 -2.811 1.00 59.91 424 ILE A C 1
ATOM 3293 O O . ILE A 1 424 ? -10.364 27.639 -3.813 1.00 59.91 424 ILE A O 1
ATOM 3297 N N . LEU A 1 425 ? -12.167 27.178 -2.577 1.00 71.94 425 LEU A N 1
ATOM 3298 C CA . LEU A 1 425 ? -12.765 26.262 -3.554 1.00 71.94 425 LEU A CA 1
ATOM 3299 C C . LEU A 1 425 ? -13.756 27.039 -4.426 1.00 71.94 425 LEU A C 1
ATOM 3301 O O . LEU A 1 425 ? -14.946 27.121 -4.118 1.00 71.94 425 LEU A O 1
ATOM 3305 N N . ARG A 1 426 ? -13.266 27.640 -5.513 1.00 82.38 426 ARG A N 1
ATOM 3306 C CA . ARG A 1 426 ? -14.103 28.428 -6.426 1.00 82.38 426 ARG A CA 1
ATOM 3307 C C . ARG A 1 426 ? -15.247 27.579 -6.993 1.00 82.38 426 ARG A C 1
ATOM 3309 O O . ARG A 1 426 ? -15.029 26.474 -7.495 1.00 82.38 426 ARG A O 1
ATOM 3316 N N . GLY A 1 427 ? -16.470 28.099 -6.926 1.00 86.19 427 GLY A N 1
ATOM 3317 C CA . GLY A 1 427 ? -17.660 27.410 -7.430 1.00 86.19 427 GLY A CA 1
ATOM 3318 C C . GLY A 1 427 ? -18.233 26.335 -6.490 1.00 86.19 427 GLY A C 1
ATOM 3319 O O . GLY A 1 427 ? -19.105 25.555 -6.878 1.00 86.19 427 GLY A O 1
ATOM 3320 N N . PHE A 1 428 ? -17.715 26.204 -5.268 1.00 89.56 428 PHE A N 1
ATOM 3321 C CA . PHE A 1 428 ? -18.099 25.113 -4.374 1.00 89.56 428 PHE A CA 1
ATOM 3322 C C . PHE A 1 428 ? -19.569 25.160 -3.938 1.00 89.56 428 PHE A C 1
ATOM 3324 O O . PHE A 1 428 ? -20.230 24.117 -3.922 1.00 89.56 428 PHE A O 1
ATOM 3331 N N . ALA A 1 429 ? -20.099 26.347 -3.634 1.00 90.62 429 ALA A N 1
ATOM 3332 C CA . ALA A 1 429 ? -21.500 26.514 -3.253 1.00 90.62 429 ALA A CA 1
ATOM 3333 C C . ALA A 1 429 ? -22.443 26.106 -4.399 1.00 90.62 429 ALA A C 1
ATOM 3335 O O . ALA A 1 429 ? -23.419 25.389 -4.182 1.00 90.62 429 ALA A O 1
ATOM 3336 N N . GLU A 1 430 ? -22.120 26.478 -5.637 1.00 93.50 430 GLU A N 1
ATOM 3337 C CA . GLU A 1 430 ? -22.844 26.080 -6.844 1.00 93.50 430 GLU A CA 1
ATOM 3338 C C . GLU A 1 430 ? -22.805 24.563 -7.045 1.00 93.50 430 GLU A C 1
ATOM 3340 O O . GLU A 1 430 ? -23.827 23.959 -7.370 1.00 93.50 430 GLU A O 1
ATOM 3345 N N . GLY A 1 431 ? -21.656 23.932 -6.781 1.00 95.31 431 GLY A N 1
ATOM 3346 C CA . GLY A 1 431 ? -21.507 22.476 -6.762 1.00 95.31 431 GLY A CA 1
ATOM 3347 C C . GLY A 1 431 ? -22.455 21.790 -5.785 1.00 95.31 431 GLY A C 1
ATOM 3348 O O . GLY A 1 431 ? -23.147 20.837 -6.148 1.00 95.31 431 GLY A O 1
ATOM 3349 N N . MET A 1 432 ? -22.520 22.297 -4.552 1.00 95.88 432 MET A N 1
ATOM 3350 C CA . MET A 1 432 ? -23.417 21.775 -3.518 1.00 95.88 432 MET A CA 1
ATOM 3351 C C . MET A 1 432 ? -24.891 22.017 -3.848 1.00 95.88 432 MET A C 1
ATOM 3353 O O . MET A 1 432 ? -25.715 21.126 -3.645 1.00 95.88 432 MET A O 1
ATOM 3357 N N . ASN A 1 433 ? -25.226 23.167 -4.434 1.00 95.88 433 ASN A N 1
ATOM 3358 C CA . ASN A 1 433 ? -26.583 23.465 -4.891 1.00 95.88 433 ASN A CA 1
ATOM 3359 C C . ASN A 1 433 ? -27.018 22.550 -6.045 1.00 95.88 433 ASN A C 1
ATOM 3361 O O . ASN A 1 433 ? -28.143 22.053 -6.037 1.00 95.88 433 ASN A O 1
ATOM 3365 N N . ALA A 1 434 ? -26.131 22.253 -7.000 1.00 97.31 434 ALA A N 1
ATOM 3366 C CA . ALA A 1 434 ? -26.410 21.288 -8.066 1.00 97.31 434 ALA A CA 1
ATOM 3367 C C . ALA A 1 434 ? -26.691 19.882 -7.506 1.00 97.31 434 ALA A C 1
ATOM 3369 O O . ALA A 1 434 ? -27.570 19.172 -7.996 1.00 97.31 434 ALA A O 1
ATOM 3370 N N . ILE A 1 435 ? -25.989 19.492 -6.439 1.00 98.31 435 ILE A N 1
ATOM 3371 C CA . ILE A 1 435 ? -26.246 18.232 -5.734 1.00 98.31 435 ILE A CA 1
ATOM 3372 C C . ILE A 1 435 ? -27.587 18.263 -5.006 1.00 98.31 435 ILE A C 1
ATOM 3374 O O . ILE A 1 435 ? -28.341 17.297 -5.099 1.00 98.31 435 ILE A O 1
ATOM 3378 N N . ALA A 1 436 ? -27.907 19.356 -4.313 1.00 98.00 436 ALA A N 1
ATOM 3379 C CA . ALA A 1 436 ? -29.197 19.506 -3.651 1.00 98.00 436 ALA A CA 1
ATOM 3380 C C . ALA A 1 436 ? -30.356 19.395 -4.653 1.00 98.00 436 ALA A C 1
ATOM 3382 O O . ALA A 1 436 ? -31.300 18.652 -4.397 1.00 98.00 436 ALA A O 1
ATOM 3383 N N . ASN A 1 437 ? -30.243 20.028 -5.825 1.00 97.50 437 ASN A N 1
ATOM 3384 C CA . ASN A 1 437 ? -31.231 19.897 -6.899 1.00 97.50 437 ASN A CA 1
ATOM 3385 C C . ASN A 1 437 ? -31.393 18.431 -7.333 1.00 97.50 437 ASN A C 1
ATOM 3387 O O . ASN A 1 437 ? -32.511 17.934 -7.404 1.00 97.50 437 ASN A O 1
ATOM 3391 N N . ALA A 1 438 ? -30.290 17.703 -7.537 1.00 97.94 438 ALA A N 1
ATOM 3392 C CA . ALA A 1 438 ? -30.347 16.292 -7.922 1.00 97.94 438 ALA A CA 1
ATOM 3393 C C . ALA A 1 438 ? -30.982 15.391 -6.843 1.00 97.94 438 ALA A C 1
ATOM 3395 O O . ALA A 1 438 ? -31.671 14.422 -7.169 1.00 97.94 438 ALA A O 1
ATOM 3396 N N . ILE A 1 439 ? -30.754 15.688 -5.559 1.00 98.19 439 ILE A N 1
ATOM 3397 C CA . ILE A 1 439 ? -31.390 14.977 -4.439 1.00 98.19 439 ILE A CA 1
ATOM 3398 C C . ILE A 1 439 ? -32.896 15.269 -4.411 1.00 98.19 439 ILE A C 1
ATOM 3400 O O . ILE A 1 439 ? -33.696 14.346 -4.258 1.00 98.19 439 ILE A O 1
ATOM 3404 N N . GLU A 1 440 ? -33.284 16.531 -4.583 1.00 97.56 440 GLU A N 1
ATOM 3405 C CA . GLU A 1 440 ? -34.683 16.958 -4.586 1.00 97.56 440 GLU A CA 1
ATOM 3406 C C . GLU A 1 440 ? -35.464 16.369 -5.768 1.00 97.56 440 GLU A C 1
ATOM 3408 O O . GLU A 1 440 ? -36.539 15.806 -5.566 1.00 97.56 440 GLU A O 1
ATOM 3413 N N . GLU A 1 441 ? -34.897 16.403 -6.977 1.00 96.50 441 GLU A N 1
ATOM 3414 C CA . GLU A 1 441 ? -35.468 15.780 -8.180 1.00 96.50 441 GLU A CA 1
ATOM 3415 C C . GLU A 1 441 ? -35.654 14.265 -8.012 1.00 96.50 441 GLU A C 1
ATOM 3417 O O . GLU A 1 441 ? -36.629 13.688 -8.496 1.00 96.50 441 GLU A O 1
ATOM 3422 N N . ALA A 1 442 ? -34.751 13.610 -7.277 1.00 95.44 442 ALA A N 1
ATOM 3423 C CA . ALA A 1 442 ? -34.880 12.201 -6.921 1.00 95.44 442 ALA A CA 1
ATOM 3424 C C . ALA A 1 442 ? -35.906 11.940 -5.798 1.00 95.44 442 ALA A C 1
ATOM 3426 O O . ALA A 1 442 ? -36.234 10.781 -5.516 1.00 95.44 442 ALA A O 1
ATOM 3427 N N . GLY A 1 443 ? -36.430 12.988 -5.154 1.00 95.50 443 GLY A N 1
ATOM 3428 C CA . GLY A 1 443 ? -37.345 12.913 -4.016 1.00 95.50 443 GLY A CA 1
ATOM 3429 C C . GLY A 1 443 ? -36.675 12.504 -2.698 1.00 95.50 443 GLY A C 1
ATOM 3430 O O . GLY A 1 443 ? -37.375 12.021 -1.798 1.00 95.50 443 GLY A O 1
ATOM 3431 N N . GLY A 1 444 ? -35.357 12.685 -2.591 1.00 96.75 444 GLY A N 1
ATOM 3432 C CA . GLY A 1 444 ? -34.492 12.213 -1.508 1.00 96.75 444 GLY A CA 1
ATOM 3433 C C . GLY A 1 444 ? -33.603 11.036 -1.927 1.00 96.75 444 GLY A C 1
ATOM 3434 O O . GLY A 1 444 ? -33.896 10.322 -2.888 1.00 96.75 444 GLY A O 1
ATOM 3435 N N . VAL A 1 445 ? -32.509 10.828 -1.194 1.00 97.94 445 VAL A N 1
ATOM 3436 C CA . VAL A 1 445 ? -31.545 9.741 -1.406 1.00 97.94 445 VAL A CA 1
ATOM 3437 C C . VAL A 1 445 ? -31.164 9.060 -0.090 1.00 97.94 445 VAL A C 1
ATOM 3439 O O . VAL A 1 445 ? -31.094 9.692 0.964 1.00 97.94 445 VAL A O 1
ATOM 3442 N N . ASP A 1 446 ? -30.876 7.761 -0.158 1.00 96.88 446 ASP A N 1
ATOM 3443 C CA . ASP A 1 446 ? -30.498 6.946 1.001 1.00 96.88 446 ASP A CA 1
ATOM 3444 C C . ASP A 1 446 ? -28.985 6.901 1.217 1.00 96.88 446 ASP A C 1
ATOM 3446 O O . ASP A 1 446 ? -28.511 6.700 2.334 1.00 96.88 446 ASP A O 1
ATOM 3450 N N . GLY A 1 447 ? -28.200 7.070 0.157 1.00 95.38 447 GLY A N 1
ATOM 3451 C CA . GLY A 1 447 ? -26.749 7.038 0.246 1.00 95.38 447 GLY A CA 1
ATOM 3452 C C . GLY A 1 447 ? -26.073 7.768 -0.898 1.00 95.38 447 GLY A C 1
ATOM 3453 O O . GLY A 1 447 ? -26.679 8.064 -1.927 1.00 95.38 447 GLY A O 1
ATOM 3454 N N . VAL A 1 448 ? -24.787 8.043 -0.716 1.00 97.31 448 VAL A N 1
ATOM 3455 C CA . VAL A 1 448 ? -23.951 8.701 -1.723 1.00 97.31 448 VAL A CA 1
ATOM 3456 C C . VAL A 1 448 ? -22.708 7.869 -2.011 1.00 97.31 448 VAL A C 1
ATOM 3458 O O . VAL A 1 448 ? -22.121 7.257 -1.118 1.00 97.31 448 VAL A O 1
ATOM 3461 N N . LEU A 1 449 ? -22.297 7.844 -3.272 1.00 95.25 449 LEU A N 1
ATOM 3462 C CA . LEU A 1 449 ? -21.044 7.267 -3.723 1.00 95.25 449 LEU A CA 1
ATOM 3463 C C . LEU A 1 449 ? -20.320 8.275 -4.607 1.00 95.25 449 LEU A C 1
ATOM 3465 O O . LEU A 1 449 ? -20.882 8.762 -5.585 1.00 95.25 449 LEU A O 1
ATOM 3469 N N . GLY A 1 450 ? -19.061 8.553 -4.283 1.00 94.19 450 GLY A N 1
ATOM 3470 C CA . GLY A 1 450 ? -18.239 9.504 -5.020 1.00 94.19 450 GLY A CA 1
ATOM 3471 C C . GLY A 1 450 ? -16.899 8.929 -5.466 1.00 94.19 450 GLY A C 1
ATOM 3472 O O . GLY A 1 450 ? -16.276 8.159 -4.734 1.00 94.19 450 GLY A O 1
ATOM 3473 N N . PHE A 1 451 ? -16.435 9.325 -6.653 1.00 89.31 451 PHE A N 1
ATOM 3474 C CA . PHE A 1 451 ? -15.093 9.014 -7.163 1.00 89.31 451 PHE A CA 1
ATOM 3475 C C . PHE A 1 451 ? -14.235 10.282 -7.274 1.00 89.31 451 PHE A C 1
ATOM 3477 O O . PHE A 1 451 ? -14.719 11.296 -7.767 1.00 89.31 451 PHE A O 1
ATOM 3484 N N . SER A 1 452 ? -12.955 10.237 -6.884 1.00 86.94 452 SER A N 1
ATOM 3485 C CA . SER A 1 452 ? -12.003 11.348 -7.064 1.00 86.94 452 SER A CA 1
ATOM 3486 C C . SER A 1 452 ? -12.515 12.661 -6.438 1.00 86.94 452 SER A C 1
ATOM 3488 O O . SER A 1 452 ? -12.800 12.670 -5.240 1.00 86.94 452 SER A O 1
ATOM 3490 N N . GLN A 1 453 ? -12.683 13.756 -7.192 1.00 89.31 453 GLN A N 1
ATOM 3491 C CA . GLN A 1 453 ? -13.302 14.987 -6.672 1.00 89.31 453 GLN A CA 1
ATOM 3492 C C . GLN A 1 453 ? -14.715 14.732 -6.122 1.00 89.31 453 GLN A C 1
ATOM 3494 O O . GLN A 1 453 ? -15.021 15.158 -5.012 1.00 89.31 453 GLN A O 1
ATOM 3499 N N . GLY A 1 454 ? -15.543 13.951 -6.823 1.00 91.19 454 GLY A N 1
ATOM 3500 C CA . GLY A 1 454 ? -16.853 13.530 -6.324 1.00 91.19 454 GLY A CA 1
ATOM 3501 C C . GLY A 1 454 ? -16.771 12.714 -5.034 1.00 91.19 454 GLY A C 1
ATOM 3502 O O . GLY A 1 454 ? -17.701 12.743 -4.239 1.00 91.19 454 GLY A O 1
ATOM 3503 N N . GLY A 1 455 ? -15.652 12.028 -4.777 1.00 85.25 455 GLY A N 1
ATOM 3504 C CA . GLY A 1 455 ? -15.379 11.344 -3.509 1.00 85.25 455 GLY A CA 1
ATOM 3505 C C . GLY A 1 455 ? -15.183 12.311 -2.340 1.00 85.25 455 GLY A C 1
ATOM 3506 O O . GLY A 1 455 ? -15.731 12.080 -1.264 1.00 85.25 455 GLY A O 1
ATOM 3507 N N . ALA A 1 456 ? -14.458 13.411 -2.559 1.00 84.00 456 ALA A N 1
ATOM 3508 C CA . ALA A 1 456 ? -14.323 14.479 -1.567 1.00 84.00 456 ALA A CA 1
ATOM 3509 C C . ALA A 1 456 ? -15.679 15.152 -1.296 1.00 84.00 456 ALA A C 1
ATOM 3511 O O . ALA A 1 456 ? -16.085 15.314 -0.147 1.00 84.00 456 ALA A O 1
ATOM 3512 N N . VAL A 1 457 ? -16.431 15.451 -2.359 1.00 90.12 457 VAL A N 1
ATOM 3513 C CA . VAL A 1 457 ? -17.766 16.054 -2.257 1.00 90.12 457 VAL A CA 1
ATOM 3514 C C . VAL A 1 457 ? -18.764 15.117 -1.569 1.00 90.12 457 VAL A C 1
ATOM 3516 O O . VAL A 1 457 ? -19.525 15.565 -0.720 1.00 90.12 457 VAL A O 1
ATOM 3519 N N . ALA A 1 458 ? -18.721 13.809 -1.839 1.00 93.81 458 ALA A N 1
ATOM 3520 C CA . ALA A 1 458 ? -19.565 12.815 -1.171 1.00 93.81 458 ALA A CA 1
ATOM 3521 C C . ALA A 1 458 ? -19.351 12.783 0.351 1.00 93.81 458 ALA A C 1
ATOM 3523 O O . ALA A 1 458 ? -20.312 12.613 1.104 1.00 93.81 458 ALA A O 1
ATOM 3524 N N . ALA A 1 459 ? -18.111 12.972 0.815 1.00 85.44 459 ALA A N 1
ATOM 3525 C CA . ALA A 1 459 ? -17.812 13.079 2.242 1.00 85.44 459 ALA A CA 1
ATOM 3526 C C . ALA A 1 459 ? -18.456 14.330 2.861 1.00 85.44 459 ALA A C 1
ATOM 3528 O O . ALA A 1 459 ? -19.045 14.257 3.939 1.00 85.44 459 ALA A O 1
ATOM 3529 N N . LEU A 1 460 ? -18.381 15.460 2.153 1.00 88.94 460 LEU A N 1
ATOM 3530 C CA . LEU A 1 460 ? -18.934 16.742 2.590 1.00 88.94 460 LEU A CA 1
ATOM 3531 C C . LEU A 1 460 ? -20.468 16.732 2.595 1.00 88.94 460 LEU A C 1
ATOM 3533 O O . LEU A 1 460 ? -21.068 17.180 3.565 1.00 88.94 460 LEU A O 1
ATOM 3537 N N . VAL A 1 461 ? -21.106 16.142 1.580 1.00 92.56 461 VAL A N 1
ATOM 3538 C CA . VAL A 1 461 ? -22.565 15.943 1.533 1.00 92.56 461 VAL A CA 1
ATOM 3539 C C . VAL A 1 461 ? -23.026 15.046 2.682 1.00 92.56 461 VAL A C 1
ATOM 3541 O O . VAL A 1 461 ? -23.998 15.370 3.362 1.00 92.56 461 VAL A O 1
ATOM 3544 N N . ALA A 1 462 ? -22.312 13.945 2.944 1.00 92.62 462 ALA A N 1
ATOM 3545 C CA . ALA A 1 462 ? -22.631 13.062 4.061 1.00 92.62 462 ALA A CA 1
ATOM 3546 C C . ALA A 1 462 ? -22.544 13.792 5.406 1.00 92.62 462 ALA A C 1
ATOM 3548 O O . ALA A 1 462 ? -23.469 13.680 6.202 1.00 92.62 462 ALA A O 1
ATOM 3549 N N . ALA A 1 463 ? -21.484 14.578 5.624 1.00 87.88 463 ALA A N 1
ATOM 3550 C CA . ALA A 1 463 ? -21.329 15.388 6.828 1.00 87.88 463 ALA A CA 1
ATOM 3551 C C . ALA A 1 463 ? -22.412 16.475 6.943 1.00 87.88 463 ALA A C 1
ATOM 3553 O O . ALA A 1 463 ? -22.960 16.680 8.021 1.00 87.88 463 ALA A O 1
ATOM 3554 N N . ALA A 1 464 ? -22.758 17.154 5.846 1.00 89.94 464 ALA A N 1
ATOM 3555 C CA . ALA A 1 464 ? -23.757 18.222 5.849 1.00 89.94 464 ALA A CA 1
ATOM 3556 C C . ALA A 1 464 ? -25.174 17.726 6.183 1.00 89.94 464 ALA A C 1
ATOM 3558 O O . ALA A 1 464 ? -25.943 18.432 6.842 1.00 89.94 464 ALA A O 1
ATOM 3559 N N . LEU A 1 465 ? -25.503 16.499 5.772 1.00 90.62 465 LEU A N 1
ATOM 3560 C CA . LEU A 1 465 ? -26.792 15.856 6.035 1.00 90.62 465 LEU A CA 1
ATOM 3561 C C . LEU A 1 465 ? -26.903 15.225 7.435 1.00 90.62 465 LEU A C 1
ATOM 3563 O O . LEU A 1 465 ? -27.986 14.776 7.803 1.00 90.62 465 LEU A O 1
ATOM 3567 N N . GLU A 1 466 ? -25.833 15.196 8.238 1.00 88.38 466 GLU A N 1
ATOM 3568 C CA . GLU A 1 466 ? -25.905 14.755 9.638 1.00 88.38 466 GLU A CA 1
ATOM 3569 C C . GLU A 1 466 ? -26.798 15.708 10.446 1.00 88.38 466 GLU A C 1
ATOM 3571 O O . GLU A 1 466 ? -26.526 16.906 10.538 1.00 88.38 466 GLU A O 1
ATOM 3576 N N . SER A 1 467 ? -27.876 15.180 11.031 1.00 78.31 467 SER A N 1
ATOM 3577 C CA . SER A 1 467 ? -28.890 15.961 11.753 1.00 78.31 467 SER A CA 1
ATOM 3578 C C . SER A 1 467 ? -28.378 16.575 13.061 1.00 78.31 467 SER A C 1
ATOM 3580 O O . SER A 1 467 ? -28.905 17.583 13.517 1.00 78.31 467 SER A O 1
ATOM 3582 N N . ASP A 1 468 ? -27.361 15.965 13.668 1.00 80.06 468 ASP A N 1
ATOM 3583 C CA . ASP A 1 468 ? -26.716 16.374 14.919 1.00 80.06 468 ASP A CA 1
ATOM 3584 C C . ASP A 1 468 ? -25.524 17.323 14.709 1.00 80.06 468 ASP A C 1
ATOM 3586 O O . ASP A 1 468 ? -24.996 17.881 15.673 1.00 80.06 468 ASP A O 1
ATOM 3590 N N . ARG A 1 469 ? -25.116 17.565 13.457 1.00 80.31 469 ARG A N 1
ATOM 3591 C CA . ARG A 1 469 ? -24.052 18.520 13.141 1.00 80.31 469 ARG A CA 1
ATOM 3592 C C . ARG A 1 469 ? -24.581 19.955 13.184 1.00 80.31 469 ARG A C 1
ATOM 3594 O O . ARG A 1 469 ? -25.573 20.286 12.531 1.00 80.31 469 ARG A O 1
ATOM 3601 N N . GLY A 1 470 ? -23.899 20.828 13.924 1.00 82.88 470 GLY A N 1
ATOM 3602 C CA . GLY A 1 470 ? -24.202 22.261 13.941 1.00 82.88 470 GLY A CA 1
ATOM 3603 C C . GLY A 1 470 ? -24.025 22.905 12.562 1.00 82.88 470 GLY A C 1
ATOM 3604 O O . GLY A 1 470 ? -23.170 22.485 11.781 1.00 82.88 470 GLY A O 1
ATOM 3605 N N . LEU A 1 471 ? -24.838 23.918 12.259 1.00 85.06 471 LEU A N 1
ATOM 3606 C CA . LEU A 1 471 ? -24.656 24.733 11.058 1.00 85.06 471 LEU A CA 1
ATOM 3607 C C . LEU A 1 471 ? -23.494 25.718 11.274 1.00 85.06 471 LEU A C 1
ATOM 3609 O O . LEU A 1 471 ? -23.414 26.311 12.353 1.00 85.06 471 LEU A O 1
ATOM 3613 N N . PRO A 1 472 ? -22.622 25.930 10.274 1.00 85.19 472 PRO A N 1
ATOM 3614 C CA . PRO A 1 472 ? -21.515 26.878 10.372 1.00 85.19 472 PRO A CA 1
ATOM 3615 C C . PRO A 1 472 ? -22.027 28.306 10.596 1.00 85.19 472 PRO A C 1
ATOM 3617 O O . PRO A 1 472 ? -23.179 28.621 10.283 1.00 85.19 472 PRO A O 1
ATOM 3620 N N . GLU A 1 473 ? -21.193 29.165 11.185 1.00 86.44 473 GLU A N 1
ATOM 3621 C CA . GLU A 1 473 ? -21.503 30.593 11.377 1.00 86.44 473 GLU A CA 1
ATOM 3622 C C . GLU A 1 473 ? -21.442 31.380 10.066 1.00 86.44 473 GLU A C 1
ATOM 3624 O O . GLU A 1 473 ? -22.204 32.331 9.883 1.00 86.44 473 GLU A O 1
ATOM 3629 N N . ASP A 1 474 ? -20.578 30.949 9.144 1.00 89.62 474 ASP A N 1
ATOM 3630 C CA . ASP A 1 474 ? -20.484 31.524 7.812 1.00 89.62 474 ASP A CA 1
ATOM 3631 C C . ASP A 1 474 ? -21.800 31.346 7.038 1.00 89.62 474 ASP A C 1
ATOM 3633 O O . ASP A 1 474 ? -22.353 30.246 6.941 1.00 89.62 474 ASP A O 1
ATOM 3637 N N . LYS A 1 475 ? -22.319 32.455 6.501 1.00 87.88 475 LYS A N 1
ATOM 3638 C CA . LYS A 1 475 ? -23.653 32.497 5.888 1.00 87.88 475 LYS A CA 1
ATOM 3639 C C . LYS A 1 475 ? -23.717 31.711 4.585 1.00 87.88 475 LYS A C 1
ATOM 3641 O O . LYS A 1 475 ? -24.746 31.101 4.304 1.00 87.88 475 LYS A O 1
ATOM 3646 N N . GLU A 1 476 ? -22.646 31.739 3.801 1.00 82.81 476 GLU A N 1
ATOM 3647 C CA . GLU A 1 476 ? -22.585 31.053 2.514 1.00 82.81 476 GLU A CA 1
ATOM 3648 C C . GLU A 1 476 ? -22.499 29.540 2.728 1.00 82.81 476 GLU A C 1
ATOM 3650 O O . GLU A 1 476 ? -23.249 28.780 2.112 1.00 82.81 476 GLU A O 1
ATOM 3655 N N . GLN A 1 477 ? -21.679 29.105 3.691 1.00 84.56 477 GLN A N 1
ATOM 3656 C CA . GLN A 1 477 ? -21.595 27.703 4.084 1.00 84.56 477 GLN A CA 1
ATOM 3657 C C . GLN A 1 477 ? -22.900 27.177 4.680 1.00 84.56 477 GLN A C 1
ATOM 3659 O O . GLN A 1 477 ? -23.337 26.068 4.365 1.00 84.56 477 GLN A O 1
ATOM 3664 N N . ARG A 1 478 ? -23.551 27.987 5.521 1.00 91.19 478 ARG A N 1
ATOM 3665 C CA . ARG A 1 478 ? -24.844 27.640 6.111 1.00 91.19 478 ARG A CA 1
ATOM 3666 C C . ARG A 1 478 ? -25.910 27.440 5.037 1.00 91.19 478 ARG A C 1
ATOM 3668 O O . ARG A 1 478 ? -26.635 26.451 5.106 1.00 91.19 478 ARG A O 1
ATOM 3675 N N . ALA A 1 479 ? -25.966 28.323 4.040 1.00 93.12 479 ALA A N 1
ATOM 3676 C CA . ALA A 1 479 ? -26.995 28.298 3.007 1.00 93.12 479 ALA A CA 1
ATOM 3677 C C . ALA A 1 479 ? -27.004 26.987 2.203 1.00 93.12 479 ALA A C 1
ATOM 3679 O O . ALA A 1 479 ? -28.051 26.348 2.085 1.00 93.12 479 ALA A O 1
ATOM 3680 N N . TRP A 1 480 ? -25.853 26.533 1.688 1.00 93.44 480 TRP A N 1
ATOM 3681 C CA . TRP A 1 480 ? -25.827 25.286 0.910 1.00 93.44 480 TRP A CA 1
ATOM 3682 C C . TRP A 1 480 ? -26.039 24.039 1.788 1.00 93.44 480 TRP A C 1
ATOM 3684 O O . TRP A 1 480 ? -26.602 23.047 1.321 1.00 93.44 480 TRP A O 1
ATOM 3694 N N . MET A 1 481 ? -25.657 24.076 3.072 1.00 94.06 481 MET A N 1
ATOM 3695 C CA . MET A 1 481 ? -25.927 22.984 4.018 1.00 94.06 481 MET A CA 1
ATOM 3696 C C . MET A 1 481 ? -27.417 22.857 4.353 1.00 94.06 481 MET A C 1
ATOM 3698 O O . MET A 1 481 ? -27.955 21.748 4.354 1.00 94.06 481 MET A O 1
ATOM 3702 N N . GLU A 1 482 ? -28.094 23.976 4.620 1.00 94.94 482 GLU A N 1
ATOM 3703 C CA . GLU A 1 482 ? -29.546 24.011 4.836 1.00 94.94 482 GLU A CA 1
ATOM 3704 C C . GLU A 1 482 ? -30.288 23.510 3.597 1.00 94.94 482 GLU A C 1
ATOM 3706 O O . GLU A 1 482 ? -31.168 22.656 3.708 1.00 94.94 482 GLU A O 1
ATOM 3711 N N . ARG A 1 483 ? -29.852 23.945 2.412 1.00 96.69 483 ARG A N 1
ATOM 3712 C CA . ARG A 1 483 ? -30.416 23.522 1.131 1.00 96.69 483 ARG A CA 1
ATOM 3713 C C . ARG A 1 483 ? -30.283 22.015 0.886 1.00 96.69 483 ARG A C 1
ATOM 3715 O O . ARG A 1 483 ? -31.243 21.389 0.439 1.00 96.69 483 ARG A O 1
ATOM 3722 N N . LEU A 1 484 ? -29.136 21.408 1.209 1.00 96.06 484 LEU A N 1
ATOM 3723 C CA . LEU A 1 484 ? -28.963 19.949 1.146 1.00 96.06 484 LEU A CA 1
ATOM 3724 C C . LEU A 1 484 ? -29.905 19.227 2.117 1.00 96.06 484 LEU A C 1
ATOM 3726 O O . LEU A 1 484 ? -30.540 18.241 1.739 1.00 96.06 484 LEU A O 1
ATOM 3730 N N . ARG A 1 485 ? -30.014 19.715 3.359 1.00 96.19 485 ARG A N 1
ATOM 3731 C CA . ARG A 1 485 ? -30.908 19.129 4.370 1.00 96.19 485 ARG A CA 1
ATOM 3732 C C . ARG A 1 485 ? -32.362 19.201 3.935 1.00 96.19 485 ARG A C 1
ATOM 3734 O O . ARG A 1 485 ? -33.069 18.208 4.073 1.00 96.19 485 ARG A O 1
ATOM 3741 N N . GLU A 1 486 ? -32.796 20.326 3.383 1.00 96.75 486 GLU A N 1
ATOM 3742 C CA . GLU A 1 486 ? -34.138 20.486 2.827 1.00 96.75 486 GLU A CA 1
ATOM 3743 C C . GLU A 1 486 ? -34.377 19.522 1.660 1.00 96.75 486 GLU A C 1
ATOM 3745 O O . GLU A 1 486 ? -35.353 18.770 1.682 1.00 96.75 486 GLU A O 1
ATOM 3750 N N . ALA A 1 487 ? -33.441 19.453 0.706 1.00 97.31 487 ALA A N 1
ATOM 3751 C CA . ALA A 1 487 ? -33.526 18.543 -0.436 1.00 97.31 487 ALA A CA 1
ATOM 3752 C C . ALA A 1 487 ? -33.664 17.071 -0.007 1.00 97.31 487 ALA A C 1
ATOM 3754 O O . ALA A 1 487 ? -34.418 16.316 -0.622 1.00 97.31 487 ALA A O 1
ATOM 3755 N N . ASN A 1 488 ? -32.996 16.670 1.085 1.00 97.56 488 ASN A N 1
ATOM 3756 C CA . ASN A 1 488 ? -33.117 15.326 1.655 1.00 97.56 488 ASN A CA 1
ATOM 3757 C C . ASN A 1 488 ? -34.157 15.202 2.786 1.00 97.56 488 ASN A C 1
ATOM 3759 O O . ASN A 1 488 ? -34.132 14.227 3.537 1.00 97.56 488 ASN A O 1
ATOM 3763 N N . LYS A 1 489 ? -35.080 16.165 2.932 1.00 96.25 489 LYS A N 1
ATOM 3764 C CA . LYS A 1 489 ? -36.193 16.145 3.909 1.00 96.25 489 LYS A CA 1
ATOM 3765 C C . LYS A 1 489 ? -35.738 15.974 5.366 1.00 96.25 489 LYS A C 1
ATOM 3767 O O . LYS A 1 489 ? -36.384 15.291 6.164 1.00 96.25 489 LYS A O 1
ATOM 3772 N N . GLY A 1 490 ? -34.583 16.543 5.696 1.00 92.00 490 GLY A N 1
ATOM 3773 C CA . GLY A 1 490 ? -33.934 16.430 7.000 1.00 92.00 490 GLY A CA 1
ATOM 3774 C C . GLY A 1 490 ? -33.424 15.025 7.333 1.00 92.00 490 GLY A C 1
ATOM 3775 O O . GLY A 1 490 ? -33.007 14.798 8.467 1.00 92.00 490 GLY A O 1
ATOM 3776 N N . GLN A 1 491 ? -33.464 14.077 6.389 1.00 93.81 491 GLN A N 1
ATOM 3777 C CA . GLN A 1 491 ? -32.982 12.719 6.613 1.00 93.81 491 GLN A CA 1
ATOM 3778 C C . GLN A 1 491 ? -31.464 12.649 6.400 1.00 93.81 491 GLN A C 1
ATOM 3780 O O . GLN A 1 491 ? -30.966 13.120 5.372 1.00 93.81 491 GLN A O 1
ATOM 3785 N N . PRO A 1 492 ? -30.709 12.037 7.327 1.00 93.38 492 PRO A N 1
ATOM 3786 C CA . PRO A 1 492 ? -29.301 11.755 7.099 1.00 93.38 492 PRO A CA 1
ATOM 3787 C C . PRO A 1 492 ? -29.133 10.618 6.085 1.00 93.38 492 PRO A C 1
ATOM 3789 O O . PRO A 1 492 ? -30.009 9.769 5.914 1.00 93.38 492 PRO A O 1
ATOM 3792 N N . LEU A 1 493 ? -27.965 10.558 5.447 1.00 93.44 493 LEU A N 1
ATOM 3793 C CA . LEU A 1 493 ? -27.608 9.418 4.603 1.00 93.44 493 LEU A CA 1
ATOM 3794 C C . LEU A 1 493 ? -27.389 8.165 5.460 1.00 93.44 493 LEU A C 1
ATOM 3796 O O . LEU A 1 493 ? -26.727 8.203 6.499 1.00 93.44 493 LEU A O 1
ATOM 3800 N N . GLN A 1 494 ? -27.872 7.025 4.978 1.00 93.44 494 GLN A N 1
ATOM 3801 C CA . GLN A 1 494 ? -27.642 5.715 5.584 1.00 93.44 494 GLN A CA 1
ATOM 3802 C C . GLN A 1 494 ? -26.200 5.236 5.362 1.00 93.44 494 GLN A C 1
ATOM 3804 O O . GLN A 1 494 ? -25.649 4.516 6.198 1.00 93.44 494 GLN A O 1
ATOM 3809 N N . PHE A 1 495 ? -25.578 5.628 4.244 1.00 90.62 495 PHE A N 1
ATOM 3810 C CA . PHE A 1 495 ? -24.181 5.318 3.937 1.00 90.62 495 PHE A CA 1
ATOM 3811 C C . PHE A 1 495 ? -23.527 6.336 2.991 1.00 90.62 495 PHE A C 1
ATOM 3813 O O . PHE A 1 495 ? -24.185 7.010 2.199 1.00 90.62 495 PHE A O 1
ATOM 3820 N N . CYS A 1 496 ? -22.195 6.386 3.039 1.00 90.75 496 CYS A N 1
ATOM 3821 C CA . CYS A 1 496 ? -21.346 7.118 2.103 1.00 90.75 496 CYS A CA 1
ATOM 3822 C C . CYS A 1 496 ? -20.189 6.211 1.655 1.00 90.75 496 CYS A C 1
ATOM 3824 O O . CYS A 1 496 ? -19.564 5.547 2.485 1.00 90.75 496 CYS A O 1
ATOM 3826 N N . VAL A 1 497 ? -19.918 6.154 0.350 1.00 85.56 497 VAL A N 1
ATOM 3827 C CA . VAL A 1 497 ? -18.828 5.365 -0.242 1.00 85.56 497 VAL A CA 1
ATOM 3828 C C . VAL A 1 497 ? -17.882 6.298 -0.995 1.00 85.56 497 VAL A C 1
ATOM 3830 O O . VAL A 1 497 ? -18.262 6.907 -1.993 1.00 85.56 497 VAL A O 1
ATOM 3833 N N . ILE A 1 498 ? -16.632 6.383 -0.541 1.00 84.88 498 ILE A N 1
ATOM 3834 C CA . ILE A 1 498 ? -15.614 7.274 -1.113 1.00 84.88 498 ILE A CA 1
ATOM 3835 C C . ILE A 1 498 ? -14.576 6.438 -1.860 1.00 84.88 498 ILE A C 1
ATOM 3837 O O . ILE A 1 498 ? -13.925 5.572 -1.276 1.00 84.88 498 ILE A O 1
ATOM 3841 N N . TYR A 1 499 ? -14.399 6.712 -3.150 1.00 76.44 499 TYR A N 1
ATOM 3842 C CA . TYR A 1 499 ? -13.468 6.002 -4.021 1.00 76.44 499 TYR A CA 1
ATOM 3843 C C . TYR A 1 499 ? -12.380 6.964 -4.520 1.00 76.44 499 TYR A C 1
ATOM 3845 O O . TYR A 1 499 ? -12.666 7.891 -5.273 1.00 76.44 499 TYR A O 1
ATOM 3853 N N . SER A 1 500 ? -11.126 6.758 -4.105 1.00 60.69 500 SER A N 1
ATOM 3854 C CA . SER A 1 500 ? -9.977 7.596 -4.507 1.00 60.69 500 SER A CA 1
ATOM 3855 C C . SER A 1 500 ? -10.170 9.105 -4.261 1.00 60.69 500 SER A C 1
ATOM 3857 O O . SER A 1 500 ? -9.785 9.909 -5.103 1.00 60.69 500 SER A O 1
ATOM 3859 N N . GLY A 1 501 ? -10.795 9.500 -3.146 1.00 50.22 501 GLY A N 1
ATOM 3860 C CA . GLY A 1 501 ? -11.035 10.912 -2.821 1.00 50.22 501 GLY A CA 1
ATOM 3861 C C . GLY A 1 501 ? -9.739 11.709 -2.625 1.00 50.22 501 GLY A C 1
ATOM 3862 O O . GLY A 1 501 ? -8.817 11.229 -1.967 1.00 50.22 501 GLY A O 1
ATOM 3863 N N . PHE A 1 502 ? -9.667 12.921 -3.182 1.00 50.50 502 PHE A N 1
ATOM 3864 C CA . PHE A 1 502 ? -8.598 13.876 -2.864 1.00 50.50 502 PHE A CA 1
ATOM 3865 C C . PHE A 1 502 ? -8.843 14.513 -1.488 1.00 50.50 502 PHE A C 1
ATOM 3867 O O . PHE A 1 502 ? -9.989 14.711 -1.087 1.00 50.50 502 PHE A O 1
ATOM 3874 N N . VAL A 1 503 ? -7.773 14.861 -0.769 1.00 44.53 503 VAL A N 1
ATOM 3875 C CA . VAL A 1 503 ? -7.872 15.642 0.473 1.00 44.53 503 VAL A CA 1
ATOM 3876 C C . VAL A 1 503 ? -7.976 17.120 0.103 1.00 44.53 503 VAL A C 1
ATOM 3878 O O . VAL A 1 503 ? -6.993 17.717 -0.332 1.00 44.53 503 VAL A O 1
ATOM 3881 N N . THR A 1 504 ? -9.150 17.723 0.280 1.00 45.22 504 THR A N 1
ATOM 3882 C CA . THR A 1 504 ? -9.311 19.183 0.232 1.00 45.22 504 THR A CA 1
ATOM 3883 C C . THR A 1 504 ? -8.745 19.772 1.523 1.00 45.22 504 THR A C 1
ATOM 3885 O O . THR A 1 504 ? -9.227 19.433 2.606 1.00 45.22 504 THR A O 1
ATOM 3888 N N . ARG A 1 505 ? -7.710 20.618 1.440 1.00 39.75 505 ARG A N 1
ATOM 3889 C CA . ARG A 1 505 ? -7.222 21.369 2.609 1.00 39.75 505 ARG A CA 1
ATOM 3890 C C . ARG A 1 505 ? -8.299 22.397 2.983 1.00 39.75 505 ARG A C 1
ATOM 3892 O O . ARG A 1 505 ? -8.636 23.199 2.114 1.00 39.75 505 ARG A O 1
ATOM 3899 N N . PRO A 1 506 ? -8.865 22.378 4.201 1.00 39.34 506 PRO A N 1
ATOM 3900 C CA . PRO A 1 506 ? -9.753 23.450 4.634 1.00 39.34 506 PRO A CA 1
ATOM 3901 C C . PRO A 1 506 ? -8.976 24.772 4.620 1.00 39.34 506 PRO A C 1
ATOM 3903 O O . PRO A 1 506 ? -7.831 24.799 5.082 1.00 39.34 506 PRO A O 1
ATOM 3906 N N . GLY A 1 507 ? -9.573 25.839 4.082 1.00 41.56 507 GLY A N 1
ATOM 3907 C CA . GLY A 1 507 ? -9.127 27.199 4.389 1.00 41.56 507 GLY A CA 1
ATOM 3908 C C . GLY A 1 507 ? -9.230 27.427 5.900 1.00 41.56 507 GLY A C 1
ATOM 3909 O O . GLY A 1 507 ? -10.122 26.856 6.534 1.00 41.56 507 GLY A O 1
ATOM 3910 N N . GLN A 1 508 ? -8.264 28.154 6.468 1.00 32.81 508 GLN A N 1
ATOM 3911 C CA . GLN A 1 508 ? -8.258 28.511 7.891 1.00 32.81 508 GLN A CA 1
ATOM 3912 C C . GLN A 1 508 ? -9.489 29.317 8.288 1.00 32.81 508 GLN A C 1
ATOM 3914 O O . GLN A 1 508 ? -9.915 30.163 7.469 1.00 32.81 508 GLN A O 1
#

Organism: NCBI:txid448051

Foldseek 3Di:
DAKFKQDPLNVVVCVVQQPPVVQDQAAWAQFEWEADLVRDIGTDDTDTIGMAGPCSVVVRVVCSPVVDADLLRNGRDDDDDDDDDDDPPPDWDKDWFQDVVVVRDIDIDTGQAAEQQVAQPGPLLVVFDDPPLSDWDFPQKKKKKFKFQLLQFDPSLSVSAVHHWYKDFWPDFGWIKIWHWYQAGSRDSPRRRIIIIIIIMHGHGPVCQQVFQQFPVRDGDDFKFFFNRGDPVSLVVVLVVVVVTDHPSVNRRSVRGPTMMMGRDTWDARPDQADPQRRYGYFQNSHIDDGPPVSCSSVRRSVRVVVVVCVVVVVDDSNDDDLDDDDDDDDDDDDDDPDAAAEAEEEEAEAFFDFLVRSCVVCVVVLVVCCVVRVSYDYHYFRGGAPAQDQQVQDPPRDDDVPDDSPPRRPTGALFTDDPDAADGHNNLVSLLSVLVSCLVVVAHQEYEAEERRLVVRVVLLQLLPLPDDQDPDPSSNVSSVSSCVSRVSHHHSYYHGHNYDDRDHHD

pLDDT: mean 81.7, std 17.65, range [24.42, 98.31]

Radius of gyration: 26.22 Å; chains: 1; bounding box: 71×62×74 Å

InterPro domains:
  IPR005645 Serine hydrolase domain [PF03959] (342-505)
  IPR029058 Alpha/Beta hydrolase fold [G3DSA:3.40.50.1820] (340-508)
  IPR029058 Alpha/Beta hydrolase fold [SSF53474] (342-467)
  IPR036188 FAD/NAD(P)-binding domain superfamily [SSF51905] (28-303)
  IPR053212 2,6-Dihydroxypyridine 3-monooxygenase [PTHR47469] (2-312)
  IPR054707 2,6-dihydroxypyridine 3-monooxygenase, substrate binding domain-like [PF22607] (138-267)

Sequence (508 aa):
MAGVCLGNDVQQLLKRFDGLSEIPLGMQAMLLQSLDPDNTIRPFMEINRIMTSWDALYSRLRANFDFRANDYVPQPPVSIPLADIKQLETGQLMVCYKDYADGGKDAQALADLVLGADGPNSVVRRMFLKSGQATRKYCGYVAWRGVVPEEQVSLETREIFQSNITYSILKSGGGHVIIYNIPGEGGSIEPGKRLLNFCWYTNVPATSLDEIMNDVNGTRHHTQLAPGQVRPEIWEKQKDFAKDLFAPPYLEVIEKIDSPFLHQITDYCSPRTSFAGGKVLIVGDAVTLLRPHIAFSTNQAAYHTTLTEKLVKGELNPTGPAKNHPAKGKKQPNSGGSAEKQELKILMLHGYAQTGPVFRSKTGAMSKMIAKALPSIDATRIYPTGPHRLQPSDIPGFQPREGDDANAELDCFGWFLHDEEPGILRGFAEGMNAIANAIEEAGGVDGVLGFSQGGAVAALVAAALESDRGLPEDKEQRAWMERLREANKGQPLQFCVIYSGFVTRPGQ

Secondary structure (DSSP, 8-state):
--EEEE-HHHHHHHHHH-TTTTS--SEEEEEEEEE-TT--EEEEEEEEEEEEEHHHHHHHHHHHHH---BTTBSSPPP----------SSSPEEEEEEEGGGTTEEEEEEES-EEE---TT-HHHHHHSPTTTT--EEEEEEEEEEEEEGGGS-HHHHHHHSSSEEEEEPSSS-EEEEEEEE--GGG--STTSSEEEEEEEEE--GGGHHHHTB-TTSPBPSSEE-TTTS-HHHHHHHHHHHHTTS-HHHHHHHHH-SS-EEEEEEEEE-S-SEEGGGTEEE-GGGTEE--GGG--HHHHHHHHHHHHHHHHTTSS-TTSPP--PPPPPPP-------PPPEEEEEEEEPPTTB-HHHHHHHTHHHHHHHHHH-TTEEEEEE-PPPSEEPPGGGSTT--PPTT--TT-----EESS---SSTT--TTHHHHHHHHHHHHHHTT--SEEEEETHHHHHHHHHHHHT-TTSPPPSSHHHHHHHHHHHHHTTTPPPSEEEEES---PPPP-